Protein 6A45 (pdb70)

Foldseek 3Di:
DADQWFKEKEKDFQWQDDLVVPIFGQKMKIKIDTLVCLVDFDAPPVGAGDDDPPIDMDMDGEQDPDWHDPVSCVLAVDGNVVCVVVPHHHLDPVVLVVVQVSLVVDDDDYEYEYACCLVPVLLNVVQSCVVHPHDHPQSYWYDHVQVLVVVLVVVVPDDDDSDLQVLLCVQPVDGQPAPSHGNSSSVSVVSSCSSVRVSRSVCCNPPTGGSVPRHHSDHD/DAWFKEKEKDWDWDCVVVLPIFTFKMKIKIDTLVCLVDFDCPVAGDHDPPIDMDMDGAQGPHFHDPVSCVQAVDTSVVSVVVPHHGLDPVVLVVVQVSVVPDDDDYEYEYACCQPPVLQAVVQSQVVVPHDHPQSHWYDHVQVLVVVVVVVVFDRDLQGLLCVQPVDGQPQGRHRNSSSVSVVSSCSSVVVSVSVCCVPPIGGSVPRHHSD

Solvent-accessible surface area: 18706 Å² total; per-residue (Å²): 190,30,56,136,4,36,3,0,0,0,2,25,9,14,10,1,7,90,58,132,60,56,0,16,2,0,4,3,0,2,0,1,0,17,9,18,15,0,77,119,27,75,132,61,161,104,44,62,26,50,37,5,56,7,14,0,18,0,2,0,0,0,16,12,146,95,100,28,47,87,104,4,32,145,98,4,48,2,39,33,110,33,0,130,109,8,26,11,52,27,15,48,37,10,2,14,122,0,5,70,5,0,3,65,11,14,71,40,25,4,0,2,0,0,28,54,0,39,105,35,8,0,17,0,3,3,1,8,3,103,99,70,48,14,146,14,57,165,68,3,5,0,3,3,0,45,54,0,0,108,22,22,30,203,88,139,125,121,114,170,42,21,51,33,52,23,0,14,63,48,39,58,146,54,132,38,108,19,68,141,8,0,30,7,35,0,50,3,4,0,23,0,0,4,80,26,0,96,52,0,9,50,52,4,46,96,90,8,125,37,29,76,145,20,127,42,42,28,137,85,164,128,10,29,1,0,0,0,1,23,0,28,14,8,4,56,130,81,112,57,7,28,0,0,3,2,0,2,1,0,0,13,11,21,15,1,93,117,44,75,143,110,76,73,18,59,43,9,54,9,15,0,17,0,3,0,0,0,17,2,169,84,90,25,80,85,162,29,35,140,86,10,43,2,33,11,118,41,0,120,114,10,20,15,57,25,16,50,27,10,1,14,137,0,4,69,0,0,7,58,7,11,64,39,18,6,0,2,0,0,28,51,0,51,107,50,2,0,15,0,2,5,5,4,4,103,148,71,52,11,143,12,63,177,73,2,38,0,2,3,1,41,52,0,0,130,26,27,41,199,83,196,184,57,29,54,35,42,37,0,18,104,90,34,50,169,58,147,44,123,29,74,114,13,0,28,6,26,0,65,7,4,0,23,1,0,7,67,32,0,102,67,0,13,56,59,7,89,146,99,32,102,36,26,84,123,16,130,33,50,215

Secondary structure (DSSP, 8-state):
-PPPPSEEEEEEEEESS-GGG---EEEEEEEEEEHHHHHS--B-TT--B---SSEEEEEEE---SSPPPHHHHHHHT--HHHHHHTT---S-HHHHHHHHHHHHTSPSSEEEEETTTTTTHHHHHHHHHHHTT----TT-EEEEHHHHHHHHHHHH---S--SHHHHHHHHHSS-----SSHHHHHHHHHHHHHHTHHHHHHHHHHHPEEGGG---SS--/---SEEEEEEEEEE-GGGT--EEEEEEEEEEEHHHHHS-EE---EE--SS-EEEEEE---SSPPPHHHHHHH---HHHHHHTT---S-HHHHHHHHHHHHTSPSSEEEEETTTTTTHHHHHHHHHHHTT----TT-EEEEHHHHHHHHHHT----SHHHHHHHHHSS---S-SSHHHHHHHHHHHHHHTHHHHHHHHHHHPEEGGGPPP--

B-factor: mean 45.45, std 28.67, range [12.03, 242.77]

Structure (mmCIF, N/CA/C/O backbone):
data_6A45
#
_entry.id   6A45
#
_cell.length_a   44.293
_cell.length_b   54.725
_cell.length_c   88.156
_cell.angle_alpha   90.00
_cell.angle_beta   100.70
_cell.angle_gamma   90.00
#
_symmetry.space_group_name_H-M   'P 1 21 1'
#
loop_
_entity.id
_entity.type
_entity.pdbx_description
1 polymer 'Three prime repair exonuclease 2'
2 non-polymer 'PHOSPHATE ION'
3 water water
#
loop_
_atom_site.group_PDB
_atom_site.id
_atom_site.type_symbol
_atom_site.label_atom_id
_atom_site.label_alt_id
_atom_site.label_comp_id
_atom_site.label_asym_id
_atom_site.label_entity_id
_atom_site.label_seq_id
_atom_site.pdbx_PDB_ins_code
_atom_site.Cartn_x
_atom_site.Cartn_y
_atom_site.Cartn_z
_atom_site.occupancy
_atom_site.B_iso_or_equiv
_atom_site.auth_seq_id
_atom_site.auth_comp_id
_atom_site.auth_asym_id
_atom_site.auth_atom_id
_atom_site.pdbx_PDB_model_num
ATOM 1 N N . GLU A 1 23 ? 8.712 -1.038 -10.889 1.00 82.56 3 GLU A N 1
ATOM 2 C CA . GLU A 1 23 ? 7.657 -1.792 -10.223 1.00 81.94 3 GLU A CA 1
ATOM 3 C C . GLU A 1 23 ? 8.091 -2.185 -8.808 1.00 73.53 3 GLU A C 1
ATOM 4 O O . GLU A 1 23 ? 9.170 -2.753 -8.636 1.00 73.93 3 GLU A O 1
ATOM 15 N N . PRO A 1 24 ? 7.258 -1.891 -7.787 1.00 66.03 4 PRO A N 1
ATOM 16 C CA . PRO A 1 24 ? 7.714 -2.134 -6.410 1.00 55.44 4 PRO A CA 1
ATOM 17 C C . PRO A 1 24 ? 7.789 -3.619 -6.046 1.00 40.76 4 PRO A C 1
ATOM 18 O O . PRO A 1 24 ? 7.011 -4.410 -6.579 1.00 40.52 4 PRO A O 1
ATOM 29 N N . PRO A 1 25 ? 8.704 -3.995 -5.137 1.00 50.18 5 PRO A N 1
ATOM 30 C CA . PRO A 1 25 ? 8.725 -5.384 -4.668 1.00 44.07 5 PRO A CA 1
ATOM 31 C C . PRO A 1 25 ? 7.555 -5.684 -3.736 1.00 37.57 5 PRO A C 1
ATOM 32 O O . PRO A 1 25 ? 6.964 -4.766 -3.170 1.00 37.15 5 PRO A O 1
ATOM 43 N N . ARG A 1 26 ? 7.219 -6.960 -3.592 1.00 32.83 6 ARG A N 1
ATOM 44 C CA . ARG A 1 26 ? 6.212 -7.374 -2.637 1.00 29.02 6 ARG A CA 1
ATOM 45 C C . ARG A 1 26 ? 6.807 -7.296 -1.229 1.00 25.38 6 ARG A C 1
ATOM 46 O O . ARG A 1 26 ? 7.790 -7.959 -0.924 1.00 26.39 6 ARG A O 1
ATOM 67 N N . ALA A 1 27 ? 6.212 -6.475 -0.374 1.00 27.54 7 ALA A N 1
ATOM 68 C CA . ALA A 1 27 ? 6.722 -6.301 0.984 1.00 26.41 7 ALA A CA 1
ATOM 69 C C . ALA A 1 27 ? 6.190 -7.385 1.913 1.00 25.91 7 ALA A C 1
ATOM 70 O O . ALA A 1 27 ? 5.027 -7.789 1.816 1.00 25.05 7 ALA A O 1
ATOM 77 N N . GLU A 1 28 ? 7.053 -7.842 2.816 1.00 21.55 8 GLU A N 1
ATOM 78 C CA . GLU A 1 28 ? 6.705 -8.891 3.763 1.00 19.01 8 GLU A CA 1
ATOM 79 C C . GLU A 1 28 ? 6.449 -8.345 5.162 1.00 19.58 8 GLU A C 1
ATOM 80 O O . GLU A 1 28 ? 5.791 -8.993 5.963 1.00 17.75 8 GLU A O 1
ATOM 92 N N . THR A 1 29 ? 6.966 -7.156 5.455 1.00 18.92 9 THR A N 1
ATOM 93 C CA . THR A 1 29 ? 6.694 -6.510 6.732 1.00 19.29 9 THR A CA 1
ATOM 94 C C . THR A 1 29 ? 6.296 -5.069 6.481 1.00 18.69 9 THR A C 1
ATOM 95 O O . THR A 1 29 ? 6.920 -4.364 5.693 1.00 21.40 9 THR A O 1
ATOM 106 N N . PHE A 1 30 ? 5.219 -4.668 7.138 1.00 16.77 10 PHE A N 1
ATOM 107 C CA . PHE A 1 30 ? 4.710 -3.320 7.045 1.00 14.44 10 PHE A CA 1
ATOM 108 C C . PHE A 1 30 ? 4.995 -2.669 8.379 1.00 14.20 10 PHE A C 1
ATOM 109 O O . PHE A 1 30 ? 4.535 -3.145 9.423 1.00 15.64 10 PHE A O 1
ATOM 126 N N . VAL A 1 31 ? 5.800 -1.620 8.335 1.00 14.87 11 VAL A N 1
ATOM 127 C CA . VAL A 1 31 ? 6.221 -0.919 9.532 1.00 15.70 11 VAL A CA 1
ATOM 128 C C . VAL A 1 31 ? 5.483 0.403 9.573 1.00 16.60 11 VAL A C 1
ATOM 129 O O . VAL A 1 31 ? 5.767 1.347 8.815 1.00 19.46 11 VAL A O 1
ATOM 142 N N . PHE A 1 32 ? 4.509 0.438 10.463 1.00 13.27 12 PHE A N 1
ATOM 143 C CA . PHE A 1 32 ? 3.638 1.585 10.622 1.00 13.69 12 PHE A CA 1
ATOM 144 C C . PHE A 1 32 ? 4.335 2.576 11.517 1.00 16.01 12 PHE A C 1
ATOM 145 O O . PHE A 1 32 ? 4.833 2.193 12.573 1.00 16.91 12 PHE A O 1
ATOM 162 N N . LEU A 1 33 ? 4.372 3.840 11.115 1.00 12.95 13 LEU A N 1
ATOM 163 C CA . LEU A 1 33 ? 5.106 4.812 11.908 1.00 15.31 13 LEU A CA 1
ATOM 164 C C . LEU A 1 33 ? 4.456 6.174 11.927 1.00 17.30 13 LEU A C 1
ATOM 165 O O . LEU A 1 33 ? 3.743 6.562 11.002 1.00 19.07 13 LEU A O 1
ATOM 181 N N . ASP A 1 34 ? 4.697 6.877 13.026 1.00 18.40 14 ASP A N 1
ATOM 182 C CA . ASP A 1 34 ? 4.252 8.243 13.187 1.00 19.64 14 ASP A CA 1
ATOM 183 C C . ASP A 1 34 ? 5.375 9.020 13.843 1.00 20.30 14 ASP A C 1
ATOM 184 O O . ASP A 1 34 ? 6.134 8.468 14.660 1.00 16.25 14 ASP A O 1
ATOM 193 N N . LEU A 1 35 ? 5.476 10.290 13.467 1.00 21.35 15 LEU A N 1
ATOM 194 C CA . LEU A 1 35 ? 6.381 11.228 14.113 1.00 23.01 15 LEU A CA 1
ATOM 195 C C . LEU A 1 35 ? 5.583 12.276 14.865 1.00 28.45 15 LEU A C 1
ATOM 196 O O . LEU A 1 35 ? 4.542 12.735 14.384 1.00 32.13 15 LEU A O 1
ATOM 212 N N . GLU A 1 36 ? 6.067 12.650 16.043 1.00 28.13 16 GLU A N 1
ATOM 213 C CA . GLU A 1 36 ? 5.628 13.879 16.680 1.00 26.95 16 GLU A CA 1
ATOM 214 C C . GLU A 1 36 ? 6.775 14.860 16.533 1.00 25.01 16 GLU A C 1
ATOM 215 O O . GLU A 1 36 ? 7.890 14.605 16.988 1.00 23.28 16 GLU A O 1
ATOM 227 N N . ALA A 1 37 ? 6.497 15.969 15.855 1.00 25.80 17 ALA A N 1
ATOM 228 C CA . ALA A 1 37 ? 7.528 16.916 15.478 1.00 24.42 17 ALA A CA 1
ATOM 229 C C . ALA A 1 37 ? 7.330 18.278 16.135 1.00 26.47 17 ALA A C 1
ATOM 230 O O . ALA A 1 37 ? 6.271 18.576 16.689 1.00 25.83 17 ALA A O 1
ATOM 237 N N . THR A 1 38 ? 8.359 19.109 16.034 1.00 24.45 18 THR A N 1
ATOM 238 C CA . THR A 1 38 ? 8.422 20.369 16.766 1.00 26.77 18 THR A CA 1
ATOM 239 C C . THR A 1 38 ? 7.677 21.490 16.062 1.00 26.65 18 THR A C 1
ATOM 240 O O . THR A 1 38 ? 7.513 22.578 16.614 1.00 31.02 18 THR A O 1
ATOM 251 N N . GLY A 1 39 ? 7.243 21.239 14.835 1.00 26.85 19 GLY A N 1
ATOM 252 C CA . GLY A 1 39 ? 6.482 22.234 14.105 1.00 32.83 19 GLY A CA 1
ATOM 253 C C . GLY A 1 39 ? 6.205 21.822 12.677 1.00 33.64 19 GLY A C 1
ATOM 254 O O . GLY A 1 39 ? 6.346 20.653 12.311 1.00 29.46 19 GLY A O 1
ATOM 258 N N . LEU A 1 40 ? 5.795 22.793 11.871 1.00 34.03 20 LEU A N 1
ATOM 259 C CA . LEU A 1 40 ? 5.468 22.545 10.475 1.00 36.55 20 LEU A CA 1
ATOM 260 C C . LEU A 1 40 ? 6.729 22.750 9.640 1.00 36.18 20 LEU A C 1
ATOM 261 O O . LEU A 1 40 ? 7.705 23.308 10.139 1.00 34.52 20 LEU A O 1
ATOM 277 N N . PRO A 1 41 ? 6.723 22.285 8.375 1.00 38.49 21 PRO A N 1
ATOM 278 C CA . PRO A 1 41 ? 7.935 22.260 7.540 1.00 36.67 21 PRO A CA 1
ATOM 279 C C . PRO A 1 41 ? 8.725 23.562 7.498 1.00 35.03 21 PRO A C 1
ATOM 280 O O . PRO A 1 41 ? 9.957 23.530 7.508 1.00 35.13 21 PRO A O 1
ATOM 291 N N . ASN A 1 42 ? 8.013 24.684 7.467 1.00 37.17 22 ASN A N 1
ATOM 292 C CA . ASN A 1 42 ? 8.619 25.992 7.233 1.00 42.53 22 ASN A CA 1
ATOM 293 C C . ASN A 1 42 ? 9.637 26.419 8.292 1.00 42.50 22 ASN A C 1
ATOM 294 O O . ASN A 1 42 ? 10.464 27.295 8.037 1.00 43.40 22 ASN A O 1
ATOM 305 N N . MET A 1 43 ? 9.571 25.812 9.476 1.00 38.56 23 MET A N 1
ATOM 306 C CA . MET A 1 43 ? 10.493 26.155 10.562 1.00 37.48 23 MET A CA 1
ATOM 307 C C . MET A 1 43 ? 11.551 25.066 10.769 1.00 36.40 23 MET A C 1
ATOM 308 O O . MET A 1 43 ? 12.234 25.050 11.791 1.00 35.21 23 MET A O 1
ATOM 322 N N . ASP A 1 44 ? 11.704 24.185 9.780 1.00 38.81 24 ASP A N 1
ATOM 323 C CA . ASP A 1 44 ? 12.676 23.090 9.847 1.00 39.86 24 ASP A CA 1
ATOM 324 C C . ASP A 1 44 ? 12.470 22.281 11.119 1.00 36.69 24 ASP A C 1
ATOM 325 O O . ASP A 1 44 ? 13.311 22.290 12.017 1.00 36.99 24 ASP A O 1
ATOM 334 N N . PRO A 1 45 ? 11.336 21.581 11.195 1.00 33.35 25 PRO A N 1
ATOM 335 C CA . PRO A 1 45 ? 10.953 20.859 12.405 1.00 32.60 25 PRO A CA 1
ATOM 336 C C . PRO A 1 45 ? 11.892 19.698 12.711 1.00 34.01 25 PRO A C 1
ATOM 337 O O . PRO A 1 45 ? 12.654 19.249 11.843 1.00 29.01 25 PRO A O 1
ATOM 348 N N . GLU A 1 46 ? 11.820 19.218 13.946 1.00 34.01 26 GLU A N 1
ATOM 349 C CA . GLU A 1 46 ? 12.632 18.1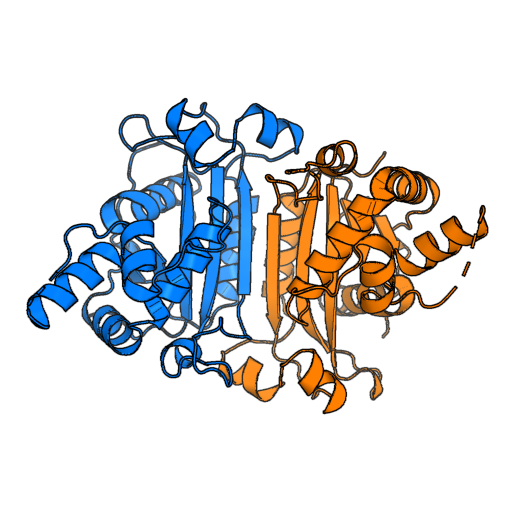05 14.396 1.00 33.18 26 GLU A CA 1
ATOM 350 C C . GLU A 1 46 ? 11.746 17.038 15.004 1.00 28.37 26 GLU A C 1
ATOM 351 O O . GLU A 1 46 ? 10.647 17.329 15.453 1.00 26.10 26 GLU A O 1
ATOM 363 N N . ILE A 1 47 ? 12.228 15.804 15.026 1.00 28.70 27 ILE A N 1
ATOM 364 C CA . ILE A 1 47 ? 11.471 14.726 15.624 1.00 26.94 27 ILE A CA 1
ATOM 365 C C . ILE A 1 47 ? 11.658 14.775 17.134 1.00 25.81 27 ILE A C 1
ATOM 366 O O . ILE A 1 47 ? 12.782 14.823 17.619 1.00 29.82 27 ILE A O 1
ATOM 382 N N . ALA A 1 48 ? 10.547 14.792 17.867 1.00 24.30 28 ALA A N 1
ATOM 383 C CA . ALA A 1 48 ? 10.580 14.705 19.326 1.00 23.06 28 ALA A CA 1
ATOM 384 C C . ALA A 1 48 ? 10.142 13.329 19.786 1.00 22.86 28 ALA A C 1
ATOM 385 O O . ALA A 1 48 ? 10.445 12.905 20.901 1.00 25.07 28 ALA A O 1
ATOM 392 N N . GLU A 1 49 ? 9.412 12.638 18.919 1.00 21.08 29 GLU A N 1
ATOM 393 C CA . GLU A 1 49 ? 8.976 11.283 19.209 1.00 20.17 29 GLU A CA 1
ATOM 394 C C . GLU A 1 49 ? 8.764 10.531 17.901 1.00 17.71 29 GLU A C 1
ATOM 395 O O . GLU A 1 49 ? 8.267 11.085 16.915 1.00 15.93 29 GLU A O 1
ATOM 407 N N . ILE A 1 50 ? 9.169 9.275 17.904 1.00 16.54 30 ILE A N 1
ATOM 408 C CA . ILE A 1 50 ? 8.919 8.377 16.791 1.00 18.54 30 ILE A CA 1
ATOM 409 C C . ILE A 1 50 ? 8.395 7.097 17.389 1.00 20.24 30 ILE A C 1
ATOM 410 O O . ILE A 1 50 ? 8.906 6.615 18.418 1.00 20.33 30 ILE A O 1
ATOM 426 N N . SER A 1 51 ? 7.342 6.567 16.782 1.00 18.29 31 SER A N 1
ATOM 427 C CA . SER A 1 51 ? 6.857 5.253 17.148 1.00 15.83 31 SER A CA 1
ATOM 428 C C . SER A 1 51 ? 6.691 4.424 15.896 1.00 15.71 31 SER A C 1
ATOM 429 O O . SER A 1 51 ? 6.260 4.944 14.860 1.00 14.33 31 SER A O 1
ATOM 437 N N . LEU A 1 52 ? 7.061 3.148 16.000 1.00 15.94 32 LEU A N 1
ATOM 438 C CA . LEU A 1 52 ? 6.951 2.183 14.906 1.00 18.23 32 LEU A CA 1
ATOM 439 C C . LEU A 1 52 ? 6.271 0.892 15.391 1.00 19.26 32 LEU A C 1
ATOM 440 O O . LEU A 1 52 ? 6.609 0.373 16.465 1.00 18.82 32 LEU A O 1
ATOM 456 N N . PHE A 1 53 ? 5.307 0.403 14.607 1.00 18.95 33 PHE A N 1
ATOM 457 C CA . PHE A 1 53 ? 4.682 -0.900 14.811 1.00 16.20 33 PHE A CA 1
ATOM 458 C C . PHE A 1 53 ? 5.006 -1.775 13.601 1.00 18.34 33 PHE A C 1
ATOM 459 O O . PHE A 1 53 ? 4.601 -1.436 12.496 1.00 17.51 33 PHE A O 1
ATOM 476 N N . ALA A 1 54 ? 5.715 -2.882 13.796 1.00 15.23 34 ALA A N 1
ATOM 477 C CA . ALA A 1 54 ? 6.051 -3.771 12.691 1.00 17.84 34 ALA A CA 1
ATOM 478 C C . ALA A 1 54 ? 5.079 -4.944 12.650 1.00 21.31 34 ALA A C 1
ATOM 479 O O . ALA A 1 54 ? 4.903 -5.661 13.641 1.00 24.09 34 ALA A O 1
ATOM 486 N N . VAL A 1 55 ? 4.480 -5.145 11.480 1.00 21.99 35 VAL A N 1
ATOM 487 C CA . VAL A 1 55 ? 3.427 -6.133 11.276 1.00 20.35 35 VAL A CA 1
ATOM 488 C C . VAL A 1 55 ? 3.724 -6.971 10.045 1.00 20.13 35 VAL A C 1
ATOM 489 O O . VAL A 1 55 ? 3.931 -6.433 8.965 1.00 20.31 35 VAL A O 1
ATOM 502 N N . HIS A 1 56 ? 3.720 -8.291 10.203 1.00 20.06 36 HIS A N 1
ATOM 503 C CA . HIS A 1 56 ? 3.954 -9.171 9.075 1.00 23.08 36 HIS A CA 1
ATOM 504 C C . HIS A 1 56 ? 2.757 -9.132 8.137 1.00 22.11 36 HIS A C 1
ATOM 505 O O . HIS A 1 56 ? 1.616 -9.032 8.575 1.00 24.74 36 HIS A O 1
ATOM 519 N N . ARG A 1 57 ? 3.032 -9.209 6.839 1.00 21.02 37 ARG A N 1
ATOM 520 C CA . ARG A 1 57 ? 2.006 -9.137 5.814 1.00 20.04 37 ARG A CA 1
ATOM 521 C C . ARG A 1 57 ? 0.816 -10.058 6.096 1.00 24.30 37 ARG A C 1
ATOM 522 O O . ARG A 1 57 ? -0.337 -9.694 5.849 1.00 23.52 37 ARG A O 1
ATOM 543 N N . SER A 1 58 ? 1.095 -11.249 6.620 1.00 22.12 38 SER A N 1
ATOM 544 C CA . SER A 1 58 ? 0.048 -12.242 6.827 1.00 26.62 38 SER A CA 1
ATOM 545 C C . SER A 1 58 ? -0.990 -11.787 7.861 1.00 24.29 38 SER A C 1
ATOM 546 O O . SER A 1 58 ? -2.170 -12.156 7.772 1.00 22.85 38 SER A O 1
ATOM 554 N N . SER A 1 59 ? -0.550 -10.995 8.837 1.00 22.61 39 SER A N 1
ATOM 555 C CA . SER A 1 59 ? -1.465 -10.399 9.811 1.00 26.14 39 SER A CA 1
ATOM 556 C C . SER A 1 59 ? -2.420 -9.411 9.148 1.00 25.65 39 SER A C 1
ATOM 557 O O . SER A 1 59 ? -3.525 -9.166 9.631 1.00 25.79 39 SER A O 1
ATOM 565 N N . LEU A 1 60 ? -1.969 -8.829 8.047 1.00 25.45 40 LEU A N 1
ATOM 566 C CA . LEU A 1 60 ? -2.765 -7.864 7.304 1.00 23.45 40 LEU A CA 1
ATOM 567 C C . LEU A 1 60 ? -3.652 -8.544 6.274 1.00 26.22 40 LEU A C 1
ATOM 568 O O . LEU A 1 60 ? -4.713 -8.037 5.919 1.00 28.30 40 LEU A O 1
ATOM 584 N N . GLU A 1 61 ? -3.214 -9.700 5.798 1.00 27.66 41 GLU A N 1
ATOM 585 C CA . GLU A 1 61 ? -3.963 -10.430 4.787 1.00 32.86 41 GLU A CA 1
ATOM 586 C C . GLU A 1 61 ? -5.157 -11.152 5.410 1.00 33.52 41 GLU A C 1
ATOM 587 O O . GLU A 1 61 ? -6.187 -11.323 4.768 1.00 37.68 41 GLU A O 1
ATOM 599 N N . ASN A 1 62 ? -5.004 -11.564 6.664 1.00 33.58 42 ASN A N 1
ATOM 600 C CA . ASN A 1 62 ? -6.087 -12.168 7.434 1.00 35.87 42 ASN A CA 1
ATOM 601 C C . ASN A 1 62 ? -6.280 -11.452 8.766 1.00 33.33 42 ASN A C 1
ATOM 602 O O . ASN A 1 62 ? -5.821 -11.941 9.790 1.00 34.64 42 ASN A O 1
ATOM 613 N N . PRO A 1 63 ? -6.962 -10.293 8.757 1.00 34.91 43 PRO A N 1
ATOM 614 C CA . PRO A 1 63 ? -7.087 -9.507 9.992 1.00 35.89 43 PRO A CA 1
ATOM 615 C C . PRO A 1 63 ? -7.773 -10.293 11.101 1.00 39.18 43 PRO A C 1
ATOM 616 O O . PRO A 1 63 ? -8.874 -10.796 10.886 1.00 44.27 43 PRO A O 1
ATOM 627 N N . GLU A 1 64 ? -7.134 -10.413 12.261 1.00 40.23 44 GLU A N 1
ATOM 628 C CA . GLU A 1 64 ? -7.733 -11.168 13.357 1.00 43.57 44 GLU A CA 1
ATOM 629 C C . GLU A 1 64 ? -8.794 -10.319 14.049 1.00 41.96 44 GLU A C 1
ATOM 630 O O . GLU A 1 64 ? -8.622 -9.113 14.239 1.00 36.27 44 GLU A O 1
ATOM 642 N N . ARG A 1 65 ? -9.901 -10.972 14.388 1.00 49.79 45 ARG A N 1
ATOM 643 C CA . ARG A 1 65 ? -11.049 -10.329 15.013 1.00 50.42 45 ARG A CA 1
ATOM 644 C C . ARG A 1 65 ? -11.478 -11.125 16.233 1.00 49.32 45 ARG A C 1
ATOM 645 O O . ARG A 1 65 ? -11.461 -12.353 16.207 1.00 51.41 45 ARG A O 1
ATOM 666 N N . ASP A 1 66 ? -11.867 -10.436 17.301 1.00 42.27 46 ASP A N 1
ATOM 667 C CA . ASP A 1 66 ? -12.367 -11.128 18.485 1.00 47.26 46 ASP A CA 1
ATOM 668 C C . ASP A 1 66 ? -13.728 -11.742 18.173 1.00 56.12 46 ASP A C 1
ATOM 669 O O . ASP A 1 66 ? -14.288 -11.513 17.101 1.00 54.05 46 ASP A O 1
ATOM 678 N N . ASP A 1 67 ? -14.265 -12.514 19.111 1.00 67.43 47 ASP A N 1
ATOM 679 C CA . ASP A 1 67 ? -15.489 -13.266 18.856 1.00 74.85 47 ASP A CA 1
ATOM 680 C C . ASP A 1 67 ? -16.691 -12.339 18.663 1.00 70.58 47 ASP A C 1
ATOM 681 O O . ASP A 1 67 ? -17.698 -12.732 18.077 1.00 67.73 47 ASP A O 1
ATOM 690 N N . SER A 1 68 ? -16.573 -11.107 19.150 1.00 64.84 48 SER A N 1
ATOM 691 C CA . SER A 1 68 ? -17.581 -10.082 18.905 1.00 67.40 48 SER A CA 1
ATOM 692 C C . SER A 1 68 ? -17.462 -9.520 17.489 1.00 62.43 48 SER A C 1
ATOM 693 O O . SER A 1 68 ? -18.303 -8.735 17.053 1.00 58.59 48 SER A O 1
ATOM 701 N N . GLY A 1 69 ? -16.403 -9.910 16.784 1.00 65.58 49 GLY A N 1
ATOM 702 C CA . GLY A 1 69 ? -16.265 -9.599 15.371 1.00 62.20 49 GLY A CA 1
ATOM 703 C C . GLY A 1 69 ? -15.550 -8.303 15.028 1.00 56.41 49 GLY A C 1
ATOM 704 O O . GLY A 1 69 ? -15.448 -7.954 13.851 1.00 59.00 49 GLY A O 1
ATOM 708 N N . SER A 1 70 ? -15.053 -7.586 16.033 1.00 50.00 50 SER A N 1
ATOM 709 C CA . SER A 1 70 ? -14.330 -6.340 15.781 1.00 45.44 50 SER A CA 1
ATOM 710 C C . SER A 1 70 ? -12.825 -6.583 15.678 1.00 39.07 50 SER A C 1
ATOM 711 O O . SER A 1 70 ? -12.279 -7.488 16.313 1.00 37.72 50 SER A O 1
ATOM 719 N N . LEU A 1 71 ? -12.165 -5.769 14.862 1.00 41.69 51 LEU A N 1
ATOM 720 C CA . LEU A 1 71 ? -10.724 -5.873 14.668 1.00 39.71 51 LEU A CA 1
ATOM 721 C C . LEU A 1 71 ? -9.969 -5.776 15.980 1.00 36.26 51 LEU A C 1
ATOM 722 O O . LEU A 1 71 ? -10.353 -5.033 16.884 1.00 36.79 51 LEU A O 1
ATOM 738 N N . VAL A 1 72 ? -8.898 -6.551 16.075 1.00 36.64 52 VAL A N 1
ATOM 739 C CA . VAL A 1 72 ? -7.944 -6.428 17.164 1.00 38.76 52 VAL A CA 1
ATOM 740 C C . VAL A 1 72 ? -6.554 -6.358 16.560 1.00 42.24 52 VAL A C 1
ATOM 741 O O . VAL A 1 72 ? -6.357 -6.721 15.403 1.00 45.69 52 VAL A O 1
ATOM 754 N N . LEU A 1 73 ? -5.589 -5.882 17.333 1.00 38.37 53 LEU A N 1
ATOM 755 C CA . LEU A 1 73 ? -4.235 -5.784 16.825 1.00 35.75 53 LEU A CA 1
ATOM 756 C C . LEU A 1 73 ? -3.617 -7.170 16.723 1.00 34.95 53 LEU A C 1
ATOM 757 O O . LEU A 1 73 ? -3.971 -8.070 17.498 1.00 31.85 53 LEU A O 1
ATOM 773 N N . PRO A 1 74 ? -2.707 -7.360 15.750 1.00 32.27 54 PRO A N 1
ATOM 774 C CA . PRO A 1 74 ? -1.993 -8.641 15.619 1.00 32.73 54 PRO A CA 1
ATOM 775 C C . PRO A 1 74 ? -1.177 -8.968 16.862 1.00 31.18 54 PRO A C 1
ATOM 776 O O . PRO A 1 74 ? -0.565 -8.067 17.447 1.00 30.19 54 PRO A O 1
ATOM 787 N N . ARG A 1 75 ? -1.149 -10.236 17.249 1.00 33.18 55 ARG A N 1
ATOM 788 C CA . ARG A 1 75 ? -0.453 -10.633 18.464 1.00 34.58 55 ARG A CA 1
ATOM 789 C C . ARG A 1 75 ? 1.057 -10.594 18.272 1.00 34.48 55 ARG A C 1
ATOM 790 O O . ARG A 1 75 ? 1.791 -10.238 19.195 1.00 39.72 55 ARG A O 1
ATOM 811 N N . VAL A 1 76 ? 1.524 -10.974 17.085 1.00 24.67 56 VAL A N 1
ATOM 812 C CA . VAL A 1 76 ? 2.946 -10.866 16.777 1.00 25.93 56 VAL A CA 1
ATOM 813 C C . VAL A 1 76 ? 3.226 -9.478 16.196 1.00 24.51 56 VAL A C 1
ATOM 814 O O . VAL A 1 76 ? 3.128 -9.252 14.986 1.00 25.22 56 VAL A O 1
ATOM 827 N N . LEU A 1 77 ? 3.583 -8.569 17.091 1.00 24.35 57 LEU A N 1
ATOM 828 C CA . LEU A 1 77 ? 3.716 -7.154 16.789 1.00 27.29 57 LEU A CA 1
ATOM 829 C C . LEU A 1 77 ? 4.954 -6.584 17.473 1.00 26.17 57 LEU A C 1
ATOM 830 O O . LEU A 1 77 ? 4.985 -6.473 18.694 1.00 29.45 57 LEU A O 1
ATOM 846 N N . ASP A 1 78 ? 5.981 -6.241 16.700 1.00 19.32 58 ASP A N 1
ATOM 847 C CA . ASP A 1 78 ? 7.143 -5.556 17.259 1.00 15.93 58 ASP A CA 1
ATOM 848 C C . ASP A 1 78 ? 6.858 -4.054 17.387 1.00 17.95 58 ASP A C 1
ATOM 849 O O . ASP A 1 78 ? 6.304 -3.437 16.477 1.00 17.49 58 ASP A O 1
ATOM 858 N N . LYS A 1 79 ? 7.259 -3.470 18.514 1.00 18.44 59 LYS A N 1
ATOM 859 C CA . LYS A 1 79 ? 7.032 -2.051 18.770 1.00 19.22 59 LYS A CA 1
ATOM 860 C C . LYS A 1 79 ? 8.301 -1.332 19.203 1.00 16.56 59 LYS A C 1
ATOM 861 O O . LYS A 1 79 ? 9.088 -1.876 19.970 1.00 15.06 59 LYS A O 1
ATOM 880 N N . LEU A 1 80 ? 8.472 -0.102 18.716 1.00 17.50 60 LEU A N 1
ATOM 881 C CA . LEU A 1 80 ? 9.530 0.787 19.169 1.00 15.02 60 LEU A CA 1
ATOM 882 C C . LEU A 1 80 ? 8.998 2.203 19.289 1.00 16.84 60 LEU A C 1
ATOM 883 O O . LEU A 1 80 ? 8.475 2.756 18.318 1.00 16.88 60 LEU A O 1
ATOM 899 N N . THR A 1 81 ? 9.108 2.775 20.485 1.00 16.76 61 THR A N 1
ATOM 900 C CA . THR A 1 81 ? 8.797 4.182 20.706 1.00 19.51 61 THR A CA 1
ATOM 901 C C . THR A 1 81 ? 9.981 4.861 21.401 1.00 16.05 61 THR A C 1
ATOM 902 O O . THR A 1 81 ? 10.467 4.393 22.435 1.00 15.10 61 THR A O 1
ATOM 913 N N . LEU A 1 82 ? 10.450 5.953 20.811 1.00 13.39 62 LEU A N 1
ATOM 914 C CA . LEU A 1 82 ? 11.585 6.705 21.343 1.00 15.71 62 LEU A CA 1
ATOM 915 C C . LEU A 1 82 ? 11.294 8.188 21.377 1.00 16.04 62 LEU A C 1
ATOM 916 O O . LEU A 1 82 ? 10.884 8.772 20.374 1.00 17.43 62 LEU A O 1
ATOM 932 N N . CYS A 1 83 ? 11.539 8.797 22.532 1.00 19.43 63 CYS A N 1
ATOM 933 C CA . CYS A 1 83 ? 11.440 10.245 22.690 1.00 16.95 63 CYS A CA 1
ATOM 934 C C . CYS A 1 83 ? 12.816 10.895 22.585 1.00 19.38 63 CYS A C 1
ATOM 935 O O . CYS A 1 83 ? 13.825 10.308 22.990 1.00 18.93 63 CYS A O 1
ATOM 943 N N . MET A 1 84 ? 12.844 12.114 22.048 1.00 25.26 64 MET A N 1
ATOM 944 C CA . MET A 1 84 ? 14.088 12.825 21.754 1.00 24.44 64 MET A CA 1
ATOM 945 C C . MET A 1 84 ? 13.946 14.312 22.026 1.00 26.24 64 MET A C 1
ATOM 946 O O . MET A 1 84 ? 12.949 14.927 21.655 1.00 29.63 64 MET A O 1
ATOM 960 N N . CYS A 1 85 ? 14.949 14.911 22.645 1.00 28.48 65 CYS A N 1
ATOM 961 C CA . CYS A 1 85 ? 14.907 16.350 22.837 1.00 30.85 65 CYS A CA 1
ATOM 962 C C . CYS A 1 85 ? 15.393 17.036 21.558 1.00 34.64 65 CYS A C 1
ATOM 963 O O . CYS A 1 85 ? 16.504 16.777 21.098 1.00 36.08 65 CYS A O 1
ATOM 971 N N . PRO A 1 86 ? 14.560 17.902 20.963 1.00 36.15 66 PRO A N 1
ATOM 972 C CA . PRO A 1 86 ? 15.010 18.566 19.731 1.00 39.80 66 PRO A CA 1
ATOM 973 C C . PRO A 1 86 ? 16.123 19.584 19.979 1.00 38.75 66 PRO A C 1
ATOM 974 O O . PRO A 1 86 ? 16.270 20.062 21.101 1.00 37.66 66 PRO A O 1
ATOM 985 N N . GLU A 1 87 ? 16.893 19.905 18.942 1.00 39.80 67 GLU A N 1
ATOM 986 C CA . GLU A 1 87 ? 17.995 20.860 19.059 1.00 45.10 67 GLU A CA 1
ATOM 987 C C . GLU A 1 87 ? 17.452 22.284 19.142 1.00 42.33 67 GLU A C 1
ATOM 988 O O . GLU A 1 87 ? 18.037 23.158 19.791 1.00 41.44 67 GLU A O 1
ATOM 1000 N N . ARG A 1 88 ? 16.323 22.499 18.471 1.00 43.01 68 ARG A N 1
ATOM 1001 C CA . ARG A 1 88 ? 15.650 23.788 18.449 1.00 42.79 68 ARG A CA 1
ATOM 1002 C C . ARG A 1 88 ? 14.264 23.620 19.077 1.00 39.04 68 ARG A C 1
ATOM 1003 O O . ARG A 1 88 ? 13.723 22.514 19.102 1.00 35.01 68 ARG A O 1
ATOM 1024 N N . PRO A 1 89 ? 13.692 24.712 19.602 1.00 40.04 69 PRO A N 1
ATOM 1025 C CA . PRO A 1 89 ? 12.450 24.629 20.384 1.00 41.13 69 PRO A CA 1
ATOM 1026 C C . PRO A 1 89 ? 11.220 24.153 19.617 1.00 40.64 69 PRO A C 1
ATOM 1027 O O . PRO A 1 89 ? 11.221 24.128 18.386 1.00 37.86 69 PRO A O 1
ATOM 1038 N N . PHE A 1 90 ? 10.188 23.768 20.368 1.00 39.50 70 PHE A N 1
ATOM 1039 C CA . PHE A 1 90 ? 8.869 23.482 19.813 1.00 38.47 70 PHE A CA 1
ATOM 1040 C C . PHE A 1 90 ? 8.195 24.782 19.413 1.00 42.05 70 PHE A C 1
ATOM 1041 O O . PHE A 1 90 ? 8.570 25.850 19.897 1.00 46.59 70 PHE A O 1
ATOM 1058 N N . THR A 1 91 ? 7.192 24.690 18.549 1.00 36.00 71 THR A N 1
ATOM 1059 C CA . THR A 1 91 ? 6.221 25.770 18.411 1.00 39.07 71 THR A CA 1
ATOM 1060 C C . THR A 1 91 ? 5.214 25.613 19.543 1.00 42.56 71 THR A C 1
ATOM 1061 O O . THR A 1 91 ? 5.115 24.537 20.139 1.00 41.27 71 THR A O 1
ATOM 1072 N N . ALA A 1 92 ? 4.476 26.677 19.839 1.00 49.60 72 ALA A N 1
ATOM 1073 C CA . ALA A 1 92 ? 3.407 26.614 20.829 1.00 50.45 72 ALA A CA 1
ATOM 1074 C C . ALA A 1 92 ? 2.382 25.544 20.451 1.00 48.43 72 ALA A C 1
ATOM 1075 O O . ALA A 1 92 ? 1.968 24.747 21.292 1.00 44.61 72 ALA A O 1
ATOM 1082 N N . LYS A 1 93 ? 1.989 25.521 19.180 1.00 50.58 73 LYS A N 1
ATOM 1083 C CA . LYS A 1 93 ? 0.983 24.574 18.706 1.00 53.07 73 LYS A CA 1
ATOM 1084 C C . LYS A 1 93 ? 1.472 23.121 18.793 1.00 39.82 73 LYS A C 1
ATOM 1085 O O . LYS A 1 93 ? 0.723 22.234 19.212 1.00 36.67 73 LYS A O 1
ATOM 1104 N N . ALA A 1 94 ? 2.724 22.885 18.404 1.00 38.44 74 ALA A N 1
ATOM 1105 C CA . ALA A 1 94 ? 3.280 21.532 18.398 1.00 36.00 74 ALA A CA 1
ATOM 1106 C C . ALA A 1 94 ? 3.414 20.980 19.821 1.00 32.60 74 ALA A C 1
ATOM 1107 O O . ALA A 1 94 ? 3.157 19.803 20.064 1.00 27.85 74 ALA A O 1
ATOM 1114 N N . SER A 1 95 ? 3.815 21.826 20.761 1.00 32.39 75 SER A N 1
ATOM 1115 C CA . SER A 1 95 ? 3.916 21.389 22.145 1.00 38.69 75 SER A CA 1
ATOM 1116 C C . SER A 1 95 ? 2.538 20.971 22.658 1.00 42.31 75 SER A C 1
ATOM 1117 O O . SER A 1 95 ? 2.409 19.948 23.348 1.00 40.93 75 SER A O 1
ATOM 1125 N N . GLU A 1 96 ? 1.520 21.757 22.298 1.00 44.34 76 GLU A N 1
ATOM 1126 C CA . GLU A 1 96 ? 0.121 21.469 22.631 1.00 44.61 76 GLU A CA 1
ATOM 1127 C C . GLU A 1 96 ? -0.380 20.169 22.001 1.00 41.54 76 GLU A C 1
ATOM 1128 O O . GLU A 1 96 ? -0.909 19.307 22.700 1.00 41.98 76 GLU A O 1
ATOM 1140 N N . ILE A 1 97 ? -0.229 20.052 20.683 1.00 46.85 77 ILE A N 1
ATOM 1141 C CA . ILE A 1 97 ? -0.598 18.845 19.937 1.00 43.85 77 ILE A CA 1
ATOM 1142 C C . ILE A 1 97 ? 0.043 17.573 20.500 1.00 50.65 77 ILE A C 1
ATOM 1143 O O . ILE A 1 97 ? -0.631 16.566 20.719 1.00 51.20 77 ILE A O 1
ATOM 1159 N N . THR A 1 98 ? 1.354 17.630 20.708 1.00 39.81 78 THR A N 1
ATOM 1160 C CA . THR A 1 98 ? 2.144 16.453 21.055 1.00 38.29 78 THR A CA 1
ATOM 1161 C C . THR A 1 98 ? 2.159 16.179 22.551 1.00 36.90 78 THR A C 1
ATOM 1162 O O . THR A 1 98 ? 2.320 15.030 22.984 1.00 33.70 78 THR A O 1
ATOM 1173 N N . GLY A 1 99 ? 2.014 17.243 23.333 1.00 34.67 79 GLY A N 1
ATOM 1174 C CA . GLY A 1 99 ? 2.097 17.154 24.777 1.00 35.95 79 GLY A CA 1
ATOM 1175 C C . GLY A 1 99 ? 3.533 16.999 25.230 1.00 37.67 79 GLY A C 1
ATOM 1176 O O . GLY A 1 99 ? 3.788 16.498 26.326 1.00 40.49 79 GLY A O 1
ATOM 1180 N N . LEU A 1 100 ? 4.466 17.419 24.374 1.00 38.78 80 LEU A N 1
ATOM 1181 C CA . LEU A 1 100 ? 5.895 17.392 24.689 1.00 36.40 80 LEU A CA 1
ATOM 1182 C C . LEU A 1 100 ? 6.477 18.798 24.657 1.00 34.56 80 LEU A C 1
ATOM 1183 O O . LEU A 1 100 ? 5.995 19.670 23.937 1.00 32.48 80 LEU A O 1
ATOM 1199 N N . SER A 1 101 ? 7.522 18.996 25.446 1.00 36.29 81 SER A N 1
ATOM 1200 C CA . SER A 1 101 ? 8.265 20.243 25.467 1.00 37.55 81 SER A CA 1
ATOM 1201 C C . SER A 1 101 ? 9.745 19.906 25.594 1.00 37.47 81 SER A C 1
ATOM 1202 O O . SER A 1 101 ? 10.097 18.797 25.999 1.00 35.07 81 SER A O 1
ATOM 1210 N N . SER A 1 102 ? 10.604 20.851 25.236 1.00 35.47 82 SER A N 1
ATOM 1211 C CA . SER A 1 102 ? 12.041 20.676 25.401 1.00 35.24 82 SER A CA 1
ATOM 1212 C C . SER A 1 102 ? 12.382 20.420 26.869 1.00 32.77 82 SER A C 1
ATOM 1213 O O . SER A 1 102 ? 13.155 19.520 27.178 1.00 32.65 82 SER A O 1
ATOM 1221 N N . GLU A 1 103 ? 11.786 21.203 27.766 1.00 37.49 83 GLU A N 1
ATOM 1222 C CA . GLU A 1 103 ? 12.048 21.072 29.200 1.00 36.79 83 GLU A CA 1
ATOM 1223 C C . GLU A 1 103 ? 11.743 19.669 29.720 1.00 33.63 83 GLU A C 1
ATOM 1224 O O . GLU A 1 103 ? 12.526 19.111 30.490 1.00 31.98 83 GLU A O 1
ATOM 1236 N N . SER A 1 104 ? 10.605 19.109 29.314 1.00 36.32 84 SER A N 1
ATOM 1237 C CA . SER A 1 104 ? 10.169 17.807 29.828 1.00 39.41 84 SER A CA 1
ATOM 1238 C C . SER A 1 104 ? 11.052 16.684 29.301 1.00 33.84 84 SER A C 1
ATOM 1239 O O . SER A 1 104 ? 11.429 15.780 30.045 1.00 30.65 84 SER A O 1
ATOM 1247 N N . LEU A 1 105 ? 11.381 16.746 28.016 1.00 28.19 85 LEU A N 1
ATOM 1248 C CA . LEU A 1 105 ? 12.305 15.793 27.430 1.00 32.00 85 LEU A CA 1
ATOM 1249 C C . LEU A 1 105 ? 13.696 15.928 28.060 1.00 36.25 85 LEU A C 1
ATOM 1250 O O . LEU A 1 105 ? 14.373 14.934 28.309 1.00 37.20 85 LEU A O 1
ATOM 1266 N N . MET A 1 106 ? 14.114 17.156 28.337 1.00 36.49 86 MET A N 1
ATOM 1267 C CA . MET A 1 106 ? 15.387 17.375 29.017 1.00 37.65 86 MET A CA 1
ATOM 1268 C C . MET A 1 106 ? 15.356 16.886 30.465 1.00 38.62 86 MET A C 1
ATOM 1269 O O . MET A 1 106 ? 16.347 16.361 30.958 1.00 38.72 86 MET A O 1
ATOM 1283 N N . HIS A 1 107 ? 14.226 17.073 31.142 1.00 40.16 87 HIS A N 1
ATOM 1284 C CA . HIS A 1 107 ? 14.075 16.611 32.525 1.00 39.61 87 HIS A CA 1
ATOM 1285 C C . HIS A 1 107 ? 14.229 15.095 32.598 1.00 35.28 87 HIS A C 1
ATOM 1286 O O . HIS A 1 107 ? 14.687 14.557 33.602 1.00 34.60 87 HIS A O 1
ATOM 1300 N N . CYS A 1 108 ? 13.844 14.414 31.521 1.00 38.55 88 CYS A N 1
ATOM 1301 C CA . CYS A 1 108 ? 13.868 12.952 31.478 1.00 37.11 88 CYS A CA 1
ATOM 1302 C C . CYS A 1 108 ? 15.147 12.403 30.846 1.00 37.32 88 CYS A C 1
ATOM 1303 O O . CYS A 1 108 ? 15.242 11.206 30.565 1.00 36.80 88 CYS A O 1
ATOM 1311 N N . GLY A 1 109 ? 16.130 13.278 30.639 1.00 35.81 89 GLY A N 1
ATOM 1312 C CA . GLY A 1 109 ? 17.447 12.872 30.175 1.00 37.41 89 GLY A CA 1
ATOM 1313 C C . GLY A 1 109 ? 17.489 12.299 28.768 1.00 36.48 89 GLY A C 1
ATOM 1314 O O . GLY A 1 109 ? 18.239 11.358 28.508 1.00 35.35 89 GLY A O 1
ATOM 1318 N N . LYS A 1 110 ? 16.688 12.857 27.863 1.00 36.83 90 LYS A N 1
ATOM 1319 C CA . LYS A 1 110 ? 16.650 12.390 26.476 1.00 33.75 90 LYS A CA 1
ATOM 1320 C C . LYS A 1 110 ? 17.541 13.254 25.586 1.00 31.68 90 LYS A C 1
ATOM 1321 O O . LYS A 1 110 ? 17.393 14.474 25.551 1.00 31.88 90 LYS A O 1
ATOM 1340 N N . ALA A 1 111 ? 18.468 12.626 24.872 1.00 28.82 91 ALA A N 1
ATOM 1341 C CA . ALA A 1 111 ? 19.269 13.349 23.890 1.00 28.39 91 ALA A CA 1
ATOM 1342 C C . ALA A 1 111 ? 18.470 13.512 22.604 1.00 24.17 91 ALA A C 1
ATOM 1343 O O . ALA A 1 111 ? 17.357 13.010 22.492 1.00 22.33 91 ALA A O 1
ATOM 1350 N N . GLY A 1 112 ? 19.037 14.219 21.634 1.00 28.47 92 GLY A N 1
ATOM 1351 C CA . GLY A 1 112 ? 18.373 14.417 20.361 1.00 27.04 92 GLY A CA 1
ATOM 1352 C C . GLY A 1 112 ? 18.476 13.190 19.473 1.00 29.63 92 GLY A C 1
ATOM 1353 O O . GLY A 1 112 ? 18.945 12.132 19.905 1.00 29.74 92 GLY A O 1
ATOM 1357 N N . PHE A 1 113 ? 18.021 13.336 18.233 1.00 31.26 93 PHE A N 1
ATOM 1358 C CA . PHE A 1 113 ? 18.086 12.271 17.234 1.00 30.62 93 PHE A CA 1
ATOM 1359 C C . PHE A 1 113 ? 19.555 11.990 16.907 1.00 26.16 93 PHE A C 1
ATOM 1360 O O . PHE A 1 113 ? 20.173 12.729 16.157 1.00 27.84 93 PHE A O 1
ATOM 1377 N N . ASN A 1 114 ? 20.113 10.929 17.490 1.00 23.78 94 ASN A N 1
ATOM 1378 C CA . ASN A 1 114 ? 21.555 10.690 17.431 1.00 22.26 94 ASN A CA 1
ATOM 1379 C C . ASN A 1 114 ? 21.900 9.257 17.030 1.00 21.36 94 ASN A C 1
ATOM 1380 O O . ASN A 1 114 ? 21.040 8.497 16.601 1.00 22.45 94 ASN A O 1
ATOM 1391 N N . GLY A 1 115 ? 23.168 8.900 17.176 1.00 20.09 95 GLY A N 1
ATOM 1392 C CA . GLY A 1 115 ? 23.636 7.584 16.775 1.00 25.04 95 GLY A CA 1
ATOM 1393 C C . GLY A 1 115 ? 22.865 6.474 17.462 1.00 23.59 95 GLY A C 1
ATOM 1394 O O . GLY A 1 115 ? 22.531 5.457 16.850 1.00 20.63 95 GLY A O 1
ATOM 1398 N N . ALA A 1 116 ? 22.563 6.685 18.737 1.00 25.36 96 ALA A N 1
ATOM 1399 C CA . ALA A 1 116 ? 21.860 5.685 19.525 1.00 25.20 96 ALA A CA 1
ATOM 1400 C C . ALA A 1 116 ? 20.462 5.446 18.962 1.00 23.65 96 ALA A C 1
ATOM 1401 O O . ALA A 1 116 ? 19.977 4.309 18.929 1.00 20.64 96 ALA A O 1
ATOM 1408 N N . VAL A 1 117 ? 19.816 6.510 18.493 1.00 20.05 97 VAL A N 1
ATOM 1409 C CA . VAL A 1 117 ? 18.516 6.361 17.840 1.00 19.28 97 VAL A CA 1
ATOM 1410 C C . VAL A 1 117 ? 18.665 5.505 16.588 1.00 16.43 97 VAL A C 1
ATOM 1411 O O . VAL A 1 117 ? 17.831 4.642 16.315 1.00 15.96 97 VAL A O 1
ATOM 1424 N N . VAL A 1 118 ? 19.719 5.758 15.820 1.00 18.49 98 VAL A N 1
ATOM 1425 C CA . VAL A 1 118 ? 19.894 5.058 14.543 1.00 17.85 98 VAL A CA 1
ATOM 1426 C C . VAL A 1 118 ? 20.197 3.582 14.818 1.00 22.36 98 VAL A C 1
ATOM 1427 O O . VAL A 1 118 ? 19.660 2.697 14.151 1.00 20.61 98 VAL A O 1
ATOM 1440 N N . ARG A 1 119 ? 21.047 3.317 15.807 1.00 23.18 99 ARG A N 1
ATOM 1441 C CA . ARG A 1 119 ? 21.386 1.934 16.135 1.00 23.36 99 ARG A CA 1
ATOM 1442 C C . ARG A 1 119 ? 20.110 1.194 16.529 1.00 23.72 99 ARG A C 1
ATOM 1443 O O . ARG A 1 119 ? 19.888 0.065 16.100 1.00 22.45 99 ARG A O 1
ATOM 1464 N N . THR A 1 120 ? 19.249 1.840 17.312 1.00 17.88 100 THR A N 1
ATOM 1465 C CA . THR A 1 120 ? 18.029 1.181 17.783 1.00 17.86 100 THR A CA 1
ATOM 1466 C C . THR A 1 120 ? 17.060 0.932 16.622 1.00 16.93 100 THR A C 1
ATOM 1467 O O . THR A 1 120 ? 16.503 -0.158 16.477 1.00 18.44 100 THR A O 1
ATOM 1478 N N . LEU A 1 121 ? 16.877 1.943 15.787 1.00 17.91 101 LEU A N 1
ATOM 1479 C CA . LEU A 1 121 ? 16.023 1.824 14.626 1.00 15.31 101 LEU A CA 1
ATOM 1480 C C . LEU A 1 121 ? 16.520 0.755 13.644 1.00 17.81 101 LEU A C 1
ATOM 1481 O O . LEU A 1 121 ? 15.732 -0.018 13.102 1.00 18.11 101 LEU A O 1
ATOM 1497 N N . GLN A 1 122 ? 17.819 0.713 13.396 1.00 19.77 102 GLN A N 1
ATOM 1498 C CA . GLN A 1 122 ? 18.348 -0.214 12.407 1.00 21.21 102 GLN A CA 1
ATOM 1499 C C . GLN A 1 122 ? 18.293 -1.656 12.910 1.00 21.20 102 GLN A C 1
ATOM 1500 O O . GLN A 1 122 ? 18.075 -2.590 12.133 1.00 20.87 102 GLN A O 1
ATOM 1514 N N . GLY A 1 123 ? 18.481 -1.826 14.211 1.00 17.79 103 GLY A N 1
ATOM 1515 C CA . GLY A 1 123 ? 18.350 -3.129 14.829 1.00 17.68 103 GLY A CA 1
ATOM 1516 C C . GLY A 1 123 ? 16.924 -3.623 14.713 1.00 18.72 103 GLY A C 1
ATOM 1517 O O . GLY A 1 123 ? 16.675 -4.762 14.307 1.00 18.01 103 GLY A O 1
ATOM 1521 N N . PHE A 1 124 ? 15.996 -2.739 15.058 1.00 17.45 104 PHE A N 1
ATOM 1522 C CA . PHE A 1 124 ? 14.562 -2.993 14.974 1.00 16.99 104 PHE A CA 1
ATOM 1523 C C . PHE A 1 124 ? 14.140 -3.417 13.568 1.00 19.09 104 PHE A C 1
ATOM 1524 O O . PHE A 1 124 ? 13.429 -4.419 13.381 1.00 16.18 104 PHE A O 1
ATOM 1541 N N . LEU A 1 125 ? 14.568 -2.653 12.572 1.00 18.56 105 LEU A N 1
ATOM 1542 C CA . LEU A 1 125 ? 14.218 -2.988 11.201 1.00 19.38 105 LEU A CA 1
ATOM 1543 C C . LEU A 1 125 ? 14.880 -4.300 10.771 1.00 22.00 105 LEU A C 1
ATOM 1544 O O . LEU A 1 125 ? 14.260 -5.093 10.075 1.00 20.72 105 LEU A O 1
ATOM 1560 N N . SER A 1 126 ? 16.114 -4.554 11.206 1.00 25.04 106 SER A N 1
ATOM 1561 C CA . SER A 1 126 ? 16.791 -5.788 10.812 1.00 29.52 106 SER A CA 1
ATOM 1562 C C . SER A 1 126 ? 16.086 -7.027 11.393 1.00 27.13 106 SER A C 1
ATOM 1563 O O . SER A 1 126 ? 16.257 -8.132 10.892 1.00 28.98 106 SER A O 1
ATOM 1571 N N . ARG A 1 127 ? 15.280 -6.836 12.434 1.00 23.16 107 ARG A N 1
ATOM 1572 C CA . ARG A 1 127 ? 14.491 -7.928 13.000 1.00 25.54 107 ARG A CA 1
ATOM 1573 C C . ARG A 1 127 ? 13.284 -8.282 12.118 1.00 26.32 107 ARG A C 1
ATOM 1574 O O . ARG A 1 127 ? 12.619 -9.287 12.346 1.00 28.65 107 ARG A O 1
ATOM 1595 N N . GLN A 1 128 ? 13.003 -7.454 11.119 1.00 23.75 108 GLN A N 1
ATOM 1596 C CA . GLN A 1 128 ? 11.845 -7.672 10.253 1.00 21.97 108 GLN A CA 1
ATOM 1597 C C . GLN A 1 128 ? 12.212 -8.437 8.992 1.00 24.00 108 GLN A C 1
ATOM 1598 O O . GLN A 1 128 ? 13.271 -8.217 8.412 1.00 27.16 108 GLN A O 1
ATOM 1612 N N . GLU A 1 129 ? 11.322 -9.333 8.574 1.00 23.01 109 GLU A N 1
ATOM 1613 C CA . GLU A 1 129 ? 11.446 -10.021 7.291 1.00 24.73 109 GLU A CA 1
ATOM 1614 C C . GLU A 1 129 ? 11.173 -9.041 6.150 1.00 25.85 109 GLU A C 1
ATOM 1615 O O . GLU A 1 129 ? 10.077 -8.481 6.050 1.00 25.33 109 GLU A O 1
ATOM 1627 N N . GLY A 1 130 ? 12.171 -8.829 5.300 1.00 30.35 110 GLY A N 1
ATOM 1628 C CA . GLY A 1 130 ? 12.046 -7.877 4.215 1.00 28.45 110 GLY A CA 1
ATOM 1629 C C . GLY A 1 130 ? 11.442 -8.495 2.965 1.00 26.40 110 GLY A C 1
ATOM 1630 O O . GLY A 1 130 ? 11.283 -9.708 2.884 1.00 24.98 110 GLY A O 1
ATOM 1634 N N . PRO A 1 131 ? 11.114 -7.661 1.969 1.00 24.11 111 PRO A N 1
ATOM 1635 C CA . PRO A 1 131 ? 11.285 -6.208 2.036 1.00 22.86 111 PRO A CA 1
ATOM 1636 C C . PRO A 1 131 ? 10.298 -5.527 2.977 1.00 20.75 111 PRO A C 1
ATOM 1637 O O . PRO A 1 131 ? 9.231 -6.063 3.265 1.00 22.20 111 PRO A O 1
ATOM 1648 N N . ILE A 1 132 ? 10.680 -4.346 3.449 1.00 18.82 112 ILE A N 1
ATOM 1649 C CA . ILE A 1 132 ? 9.863 -3.551 4.359 1.00 18.73 112 ILE A CA 1
ATOM 1650 C C . ILE A 1 132 ? 9.108 -2.461 3.597 1.00 18.36 112 ILE A C 1
ATOM 1651 O O . ILE A 1 132 ? 9.688 -1.751 2.776 1.00 21.70 112 ILE A O 1
ATOM 1667 N N . CYS A 1 133 ? 7.817 -2.346 3.882 1.00 16.07 113 CYS A N 1
ATOM 1668 C CA . CYS A 1 133 ? 7.030 -1.189 3.474 1.00 16.66 113 CYS A CA 1
ATOM 1669 C C . CYS A 1 133 ? 6.766 -0.292 4.682 1.00 19.16 113 CYS A C 1
ATOM 1670 O O . CYS A 1 133 ? 6.042 -0.678 5.596 1.00 17.25 113 CYS A O 1
ATOM 1678 N N . LEU A 1 134 ? 7.364 0.893 4.698 1.00 20.00 114 LEU A N 1
ATOM 1679 C CA . LEU A 1 134 ? 7.010 1.901 5.688 1.00 17.89 114 LEU A CA 1
ATOM 1680 C C . LEU A 1 134 ? 5.617 2.471 5.405 1.00 14.17 114 LEU A C 1
ATOM 1681 O O . LEU A 1 134 ? 5.290 2.791 4.254 1.00 16.28 114 LEU A O 1
ATOM 1697 N N . VAL A 1 135 ? 4.796 2.598 6.447 1.00 12.12 115 VAL A N 1
ATOM 1698 C CA . VAL A 1 135 ? 3.472 3.172 6.310 1.00 12.03 115 VAL A CA 1
ATOM 1699 C C . VAL A 1 135 ? 3.285 4.352 7.266 1.00 14.80 115 VAL A C 1
ATOM 1700 O O . VAL A 1 135 ? 3.420 4.211 8.481 1.00 13.73 115 VAL A O 1
ATOM 1713 N N . ALA A 1 136 ? 2.966 5.513 6.697 1.00 12.94 116 ALA A N 1
ATOM 1714 C CA . ALA A 1 136 ? 2.713 6.711 7.490 1.00 14.88 116 ALA A CA 1
ATOM 1715 C C . ALA A 1 136 ? 1.619 7.566 6.860 1.00 19.17 116 ALA A C 1
ATOM 1716 O O . ALA A 1 136 ? 1.614 7.792 5.642 1.00 20.07 116 ALA A O 1
ATOM 1723 N N . HIS A 1 137 ? 0.696 8.036 7.694 1.00 18.61 117 HIS A N 1
ATOM 1724 C CA . HIS A 1 137 ? -0.386 8.889 7.222 1.00 19.42 117 HIS A CA 1
ATOM 1725 C C . HIS A 1 137 ? 0.138 10.299 6.920 1.00 21.48 117 HIS A C 1
ATOM 1726 O O . HIS A 1 137 ? 0.763 10.940 7.768 1.00 19.88 117 HIS A O 1
ATOM 1740 N N . ASN A 1 138 ? -0.120 10.748 5.693 1.00 20.32 118 ASN A N 1
ATOM 1741 C CA . ASN A 1 138 ? 0.458 11.969 5.127 1.00 22.99 118 ASN A CA 1
ATOM 1742 C C . ASN A 1 138 ? 1.983 11.889 5.050 1.00 23.77 118 ASN A C 1
ATOM 1743 O O . ASN A 1 138 ? 2.675 12.913 5.059 1.00 23.58 118 ASN A O 1
ATOM 1754 N N . GLY A 1 139 ? 2.498 10.667 4.945 1.00 21.89 119 GLY A N 1
ATOM 1755 C CA . GLY A 1 139 ? 3.933 10.433 4.925 1.00 14.33 119 GLY A CA 1
ATOM 1756 C C . GLY A 1 139 ? 4.701 11.091 3.791 1.00 14.65 119 GLY A C 1
ATOM 1757 O O . GLY A 1 139 ? 5.803 11.568 4.008 1.00 21.34 119 GLY A O 1
ATOM 1761 N N . PHE A 1 140 ? 4.156 11.111 2.576 1.00 17.70 120 PHE A N 1
ATOM 1762 C CA . PHE A 1 140 ? 4.899 11.696 1.465 1.00 20.82 120 PHE A CA 1
ATOM 1763 C C . PHE A 1 140 ? 5.127 13.201 1.677 1.00 20.26 120 PHE A C 1
ATOM 1764 O O . PHE A 1 140 ? 6.158 13.731 1.268 1.00 23.89 120 PHE A O 1
ATOM 1781 N N . ASP A 1 141 ? 4.181 13.883 2.319 1.00 21.81 121 ASP A N 1
ATOM 1782 C CA . ASP A 1 141 ? 4.315 15.316 2.568 1.00 24.50 121 ASP A CA 1
ATOM 1783 C C . ASP A 1 141 ? 5.065 15.662 3.855 1.00 23.74 121 ASP A C 1
ATOM 1784 O O . ASP A 1 141 ? 5.607 16.757 3.968 1.00 25.01 121 ASP A O 1
ATOM 1793 N N . TYR A 1 142 ? 5.086 14.758 4.830 1.00 18.24 122 TYR A N 1
ATOM 1794 C CA . TYR A 1 142 ? 5.664 15.109 6.124 1.00 20.16 122 TYR A CA 1
ATOM 1795 C C . TYR A 1 142 ? 6.605 14.049 6.709 1.00 17.84 122 TYR A C 1
ATOM 1796 O O . TYR A 1 142 ? 7.818 14.237 6.736 1.00 15.26 122 TYR A O 1
ATOM 1814 N N . ASP A 1 143 ? 6.048 12.943 7.177 1.00 20.72 123 ASP A N 1
ATOM 1815 C CA . ASP A 1 143 ? 6.823 11.962 7.939 1.00 20.72 123 ASP A CA 1
ATOM 1816 C C . ASP A 1 143 ? 8.060 11.434 7.198 1.00 17.36 123 ASP A C 1
ATOM 1817 O O . ASP A 1 143 ? 9.161 11.403 7.759 1.00 16.76 123 ASP A O 1
ATOM 1826 N N . PHE A 1 144 ? 7.899 11.027 5.940 1.00 19.86 124 PHE A N 1
ATOM 1827 C CA . PHE A 1 144 ? 9.032 10.470 5.212 1.00 18.15 124 PHE A CA 1
ATOM 1828 C C . PHE A 1 144 ? 10.095 11.537 4.912 1.00 18.46 124 PHE A C 1
ATOM 1829 O O . PHE A 1 144 ? 11.284 11.289 5.140 1.00 20.75 124 PHE A O 1
ATOM 1846 N N . PRO A 1 145 ? 9.697 12.728 4.414 1.00 16.11 125 PRO A N 1
ATOM 1847 C CA . PRO A 1 145 ? 10.802 13.665 4.195 1.00 19.75 125 PRO A CA 1
ATOM 1848 C C . PRO A 1 145 ? 11.483 14.103 5.494 1.00 16.75 125 PRO A C 1
ATOM 1849 O O . PRO A 1 145 ? 12.682 14.372 5.501 1.00 20.55 125 PRO A O 1
ATOM 1860 N N . LEU A 1 146 ? 10.727 14.164 6.579 1.00 16.34 126 LEU A N 1
ATOM 1861 C CA . LEU A 1 146 ? 11.313 14.521 7.875 1.00 20.50 126 LEU A CA 1
ATOM 1862 C C . LEU A 1 146 ? 12.264 13.432 8.377 1.00 17.49 126 LEU A C 1
ATOM 1863 O O . LEU A 1 146 ? 13.375 13.726 8.817 1.00 17.86 126 LEU A O 1
ATOM 1879 N N . LEU A 1 147 ? 11.840 12.178 8.299 1.00 14.97 127 LEU A N 1
ATOM 1880 C CA . LEU A 1 147 ? 12.718 11.081 8.688 1.00 16.35 127 LEU A CA 1
ATOM 1881 C C . LEU A 1 147 ? 13.945 11.067 7.781 1.00 18.33 127 LEU A C 1
ATOM 1882 O O . LEU A 1 147 ? 15.074 10.843 8.235 1.00 19.40 127 LEU A O 1
ATOM 1898 N N . CYS A 1 148 ? 13.737 11.364 6.502 1.00 16.80 128 CYS A N 1
ATOM 1899 C CA . CYS A 1 148 ? 14.835 11.361 5.548 1.00 15.19 128 CYS A CA 1
ATOM 1900 C C . CYS A 1 148 ? 15.891 12.387 5.926 1.00 19.18 128 CYS A C 1
ATOM 1901 O O . CYS A 1 148 ? 17.090 12.107 5.877 1.00 21.77 128 CYS A O 1
ATOM 1909 N N . THR A 1 149 ? 15.449 13.577 6.316 1.00 19.86 129 THR A N 1
ATOM 1910 C CA . THR A 1 149 ? 16.369 14.618 6.737 1.00 21.38 129 THR A CA 1
ATOM 1911 C C . THR A 1 149 ? 17.198 14.175 7.935 1.00 20.84 129 THR A C 1
ATOM 1912 O O . THR A 1 149 ? 18.417 14.347 7.955 1.00 20.41 129 THR A O 1
ATOM 1923 N N . GLU A 1 150 ? 16.536 13.604 8.933 1.00 19.04 130 GLU A N 1
ATOM 1924 C CA . GLU A 1 150 ? 17.222 13.265 10.180 1.00 22.51 130 GLU A CA 1
ATOM 1925 C C . GLU A 1 150 ? 18.228 12.145 9.944 1.00 22.38 130 GLU A C 1
ATOM 1926 O O . GLU A 1 150 ? 19.334 12.167 10.503 1.00 20.52 130 GLU A O 1
ATOM 1938 N N . LEU A 1 151 ? 17.848 11.170 9.115 1.00 21.63 131 LEU A N 1
ATOM 1939 C CA . LEU A 1 151 ? 18.729 10.036 8.826 1.00 20.83 131 LEU A CA 1
ATOM 1940 C C . LEU A 1 151 ? 19.896 10.467 7.963 1.00 20.91 131 LEU A C 1
ATOM 1941 O O . LEU A 1 151 ? 21.027 10.032 8.174 1.00 23.86 131 LEU A O 1
ATOM 1957 N N . GLN A 1 152 ? 19.626 11.331 6.988 1.00 20.63 132 GLN A N 1
ATOM 1958 C CA . GLN A 1 152 ? 20.662 11.769 6.069 1.00 23.74 132 GLN A CA 1
ATOM 1959 C C . GLN A 1 152 ? 21.690 12.630 6.785 1.00 24.46 132 GLN A C 1
ATOM 1960 O O . GLN A 1 152 ? 22.874 12.573 6.475 1.00 23.95 132 GLN A O 1
ATOM 1974 N N . ARG A 1 153 ? 21.241 13.398 7.768 1.00 25.81 133 ARG A N 1
ATOM 1975 C CA . ARG A 1 153 ? 22.142 14.201 8.591 1.00 27.49 133 ARG A CA 1
ATOM 1976 C C . ARG A 1 153 ? 23.207 13.317 9.261 1.00 27.20 133 ARG A C 1
ATOM 1977 O O . ARG A 1 153 ? 24.367 13.711 9.387 1.00 27.49 133 ARG A O 1
ATOM 1998 N N . LEU A 1 154 ? 22.802 12.123 9.678 1.00 24.65 134 LEU A N 1
ATOM 1999 C CA . LEU A 1 154 ? 23.715 11.192 10.343 1.00 25.40 134 LEU A CA 1
ATOM 2000 C C . LEU A 1 154 ? 24.338 10.162 9.390 1.00 30.73 134 LEU A C 1
ATOM 2001 O O . LEU A 1 154 ? 25.094 9.289 9.825 1.00 29.47 134 LEU A O 1
ATOM 2017 N N . GLY A 1 155 ? 24.029 10.264 8.098 1.00 27.97 135 GLY A N 1
ATOM 2018 C CA . GLY A 1 155 ? 24.570 9.336 7.118 1.00 29.18 135 GLY A CA 1
ATOM 2019 C C . GLY A 1 155 ? 23.994 7.932 7.237 1.00 30.12 135 GLY A C 1
ATOM 2020 O O . GLY A 1 155 ? 24.646 6.953 6.857 1.00 28.13 135 GLY A O 1
ATOM 2024 N N . ALA A 1 156 ? 22.772 7.836 7.759 1.00 27.62 136 ALA A N 1
ATOM 2025 C CA . ALA A 1 156 ? 22.119 6.550 7.999 1.00 27.14 136 ALA A CA 1
ATOM 2026 C C . ALA A 1 156 ? 21.285 6.094 6.800 1.00 25.42 136 ALA A C 1
ATOM 2027 O O . ALA A 1 156 ? 20.643 6.904 6.132 1.00 22.12 136 ALA A O 1
ATOM 2034 N N . HIS A 1 157 ? 21.300 4.788 6.555 1.00 27.78 137 HIS A N 1
ATOM 2035 C CA . HIS A 1 157 ? 20.581 4.194 5.434 1.00 29.92 137 HIS A CA 1
ATOM 2036 C C . HIS A 1 157 ? 19.593 3.137 5.920 1.00 28.01 137 HIS A C 1
ATOM 2037 O O . HIS A 1 157 ? 19.855 2.432 6.891 1.00 29.78 137 HIS A O 1
ATOM 2051 N N . LEU A 1 158 ? 18.452 3.044 5.249 1.00 25.19 138 LEU A N 1
ATOM 2052 C CA . LEU A 1 158 ? 17.506 1.971 5.504 1.00 25.92 138 LEU A CA 1
ATOM 2053 C C . LEU A 1 158 ? 17.817 0.808 4.573 1.00 29.34 138 LEU A C 1
ATOM 2054 O O . LEU A 1 158 ? 18.558 0.972 3.612 1.00 30.68 138 LEU A O 1
ATOM 2070 N N . PRO A 1 159 ? 17.265 -0.377 4.866 1.00 30.06 139 PRO A N 1
ATOM 2071 C CA . PRO A 1 159 ? 17.511 -1.528 3.993 1.00 31.87 139 PRO A CA 1
ATOM 2072 C C . PRO A 1 159 ? 17.142 -1.221 2.546 1.00 35.33 139 PRO A C 1
ATOM 2073 O O . PRO A 1 159 ? 16.207 -0.466 2.289 1.00 30.43 139 PRO A O 1
ATOM 2084 N N . GLN A 1 160 ? 17.890 -1.809 1.619 1.00 47.66 140 GLN A N 1
ATOM 2085 C CA . GLN A 1 160 ? 17.970 -1.319 0.241 1.00 55.79 140 GLN A CA 1
ATOM 2086 C C . GLN A 1 160 ? 16.660 -1.356 -0.545 1.00 48.11 140 GLN A C 1
ATOM 2087 O O . GLN A 1 160 ? 16.420 -0.499 -1.408 1.00 47.76 140 GLN A O 1
ATOM 2101 N N . ASP A 1 161 ? 15.821 -2.342 -0.252 1.00 35.95 141 ASP A N 1
ATOM 2102 C CA . ASP A 1 161 ? 14.583 -2.543 -0.996 1.00 31.36 141 ASP A CA 1
ATOM 2103 C C . ASP A 1 161 ? 13.372 -1.953 -0.270 1.00 24.33 141 ASP A C 1
ATOM 2104 O O . ASP A 1 161 ? 12.232 -2.256 -0.602 1.00 23.61 141 ASP A O 1
ATOM 2113 N N . THR A 1 162 ? 13.618 -1.109 0.725 1.00 23.36 142 THR A N 1
ATOM 2114 C CA . THR A 1 162 ? 12.526 -0.521 1.488 1.00 22.23 142 THR A CA 1
ATOM 2115 C C . THR A 1 162 ? 11.640 0.354 0.608 1.00 23.34 142 THR A C 1
ATOM 2116 O O . THR A 1 162 ? 12.126 1.150 -0.201 1.00 20.57 142 THR A O 1
ATOM 2127 N N . VAL A 1 163 ? 10.331 0.195 0.763 1.00 23.97 143 VAL A N 1
ATOM 2128 C CA . VAL A 1 163 ? 9.384 1.048 0.065 1.00 21.10 143 VAL A CA 1
ATOM 2129 C C . VAL A 1 163 ? 8.508 1.783 1.078 1.00 20.94 143 VAL A C 1
ATOM 2130 O O . VAL A 1 163 ? 8.551 1.480 2.277 1.00 22.44 143 VAL A O 1
ATOM 2143 N N . CYS A 1 164 ? 7.727 2.743 0.581 1.00 20.33 144 CYS A N 1
ATOM 2144 C CA . CYS A 1 164 ? 6.860 3.587 1.404 1.00 22.83 144 CYS A CA 1
ATOM 2145 C C . CYS A 1 164 ? 5.428 3.634 0.899 1.00 21.72 144 CYS A C 1
ATOM 2146 O O . CYS A 1 164 ? 5.175 3.688 -0.310 1.00 21.96 144 CYS A O 1
ATOM 2154 N N . LEU A 1 165 ? 4.498 3.652 1.842 1.00 16.61 145 LEU A N 1
ATOM 2155 C CA . LEU A 1 165 ? 3.090 3.838 1.556 1.00 16.76 145 LEU A CA 1
ATOM 2156 C C . LEU A 1 165 ? 2.540 4.987 2.385 1.00 20.57 145 LEU A C 1
ATOM 2157 O O . LEU A 1 165 ? 2.747 5.029 3.593 1.00 22.17 145 LEU A O 1
ATOM 2173 N N . ASP A 1 166 ? 1.853 5.917 1.722 1.00 20.57 146 ASP A N 1
ATOM 2174 C CA . ASP A 1 166 ? 1.108 6.976 2.390 1.00 20.01 146 ASP A CA 1
ATOM 2175 C C . ASP A 1 166 ? -0.384 6.657 2.303 1.00 19.75 146 ASP A C 1
ATOM 2176 O O . ASP A 1 166 ? -0.956 6.608 1.211 1.00 18.40 146 ASP A O 1
ATOM 2185 N N . THR A 1 167 ? -1.016 6.434 3.451 1.00 16.65 147 THR A N 1
ATOM 2186 C CA . THR A 1 167 ? -2.410 6.018 3.478 1.00 18.07 147 THR A CA 1
ATOM 2187 C C . THR A 1 167 ? -3.392 7.140 3.101 1.00 19.49 147 THR A C 1
ATOM 2188 O O . THR A 1 167 ? -4.541 6.862 2.783 1.00 20.84 147 THR A O 1
ATOM 2199 N N . LEU A 1 168 ? -2.954 8.399 3.120 1.00 16.87 148 LEU A N 1
ATOM 2200 C CA . LEU A 1 168 ? -3.878 9.494 2.787 1.00 15.85 148 LEU A CA 1
ATOM 2201 C C . LEU A 1 168 ? -4.207 9.498 1.282 1.00 20.47 148 LEU A C 1
ATOM 2202 O O . LEU A 1 168 ? -5.370 9.358 0.928 1.00 21.04 148 LEU A O 1
ATOM 2218 N N . PRO A 1 169 ? -3.204 9.631 0.393 1.00 24.85 149 PRO A N 1
ATOM 2219 C CA . PRO A 1 169 ? -3.529 9.513 -1.037 1.00 25.96 149 PRO A CA 1
ATOM 2220 C C . PRO A 1 169 ? -4.019 8.115 -1.426 1.00 24.05 149 PRO A C 1
ATOM 2221 O O . PRO A 1 169 ? -4.781 7.976 -2.374 1.00 26.53 149 PRO A O 1
ATOM 2232 N N . ALA A 1 170 ? -3.594 7.095 -0.690 1.00 22.92 150 ALA A N 1
ATOM 2233 C CA . ALA A 1 170 ? -4.026 5.734 -0.980 1.00 20.34 150 ALA A CA 1
ATOM 2234 C C . ALA A 1 170 ? -5.530 5.600 -0.776 1.00 24.93 150 ALA A C 1
ATOM 2235 O O . ALA A 1 170 ? -6.247 5.079 -1.638 1.00 31.72 150 ALA A O 1
ATOM 2242 N N . LEU A 1 171 ? -6.008 6.080 0.365 1.00 19.40 151 LEU A N 1
ATOM 2243 C CA . LEU A 1 171 ? -7.427 6.020 0.689 1.00 18.29 151 LEU A CA 1
ATOM 2244 C C . LEU A 1 171 ? -8.263 6.947 -0.198 1.00 21.21 151 LEU A C 1
ATOM 2245 O O . LEU A 1 171 ? -9.380 6.598 -0.589 1.00 22.25 151 LEU A O 1
ATOM 2261 N N . ARG A 1 172 ? -7.736 8.118 -0.529 1.00 21.88 152 ARG A N 1
ATOM 2262 C CA . ARG A 1 172 ? -8.465 9.001 -1.433 1.00 28.49 152 ARG A CA 1
ATOM 2263 C C . ARG A 1 172 ? -8.595 8.332 -2.795 1.00 30.20 152 ARG A C 1
ATOM 2264 O O . ARG A 1 172 ? -9.642 8.383 -3.429 1.00 34.07 152 ARG A O 1
ATOM 2285 N N . GLY A 1 173 ? -7.526 7.686 -3.231 1.00 30.16 153 GLY A N 1
ATOM 2286 C CA . GLY A 1 173 ? -7.514 7.054 -4.535 1.00 30.12 153 GLY A CA 1
ATOM 2287 C C . GLY A 1 173 ? -8.435 5.850 -4.594 1.00 29.78 153 GLY A C 1
ATOM 2288 O O . GLY A 1 173 ? -9.067 5.595 -5.618 1.00 31.13 153 GLY A O 1
ATOM 2292 N N . LEU A 1 174 ? -8.505 5.102 -3.497 1.00 29.26 154 LEU A N 1
ATOM 2293 C CA . LEU A 1 174 ? -9.366 3.931 -3.435 1.00 30.50 154 LEU A CA 1
ATOM 2294 C C . LEU A 1 174 ? -10.835 4.343 -3.450 1.00 33.78 154 LEU A C 1
ATOM 2295 O O . LEU A 1 174 ? -11.667 3.656 -4.037 1.00 37.88 154 LEU A O 1
ATOM 2311 N N . ASP A 1 175 ? -11.147 5.473 -2.818 1.00 31.03 155 ASP A N 1
ATOM 2312 C CA . ASP A 1 175 ? -12.523 5.947 -2.736 1.00 30.88 155 ASP A CA 1
ATOM 2313 C C . ASP A 1 175 ? -12.986 6.523 -4.066 1.00 35.46 155 ASP A C 1
ATOM 2314 O O . ASP A 1 175 ? -14.163 6.459 -4.390 1.00 41.27 155 ASP A O 1
ATOM 2323 N N . ARG A 1 176 ? -12.066 7.108 -4.823 1.00 35.38 156 ARG A N 1
ATOM 2324 C CA . ARG A 1 176 ? -12.419 7.651 -6.136 1.00 50.69 156 ARG A CA 1
ATOM 2325 C C . ARG A 1 176 ? -12.767 6.516 -7.095 1.00 57.06 156 ARG A C 1
ATOM 2326 O O . ARG A 1 176 ? -13.690 6.630 -7.901 1.00 55.62 156 ARG A O 1
ATOM 2347 N N . ALA A 1 177 ? -12.021 5.420 -7.000 1.00 81.91 157 ALA A N 1
ATOM 2348 C CA . ALA A 1 177 ? -12.272 4.242 -7.821 1.00 96.01 157 ALA A CA 1
ATOM 2349 C C . ALA A 1 177 ? -13.558 3.544 -7.392 1.00 110.79 157 ALA A C 1
ATOM 2350 O O . ALA A 1 177 ? -14.421 3.248 -8.219 1.00 113.10 157 ALA A O 1
ATOM 2357 N N . HIS A 1 178 ? -13.679 3.290 -6.092 1.00 119.57 158 HIS A N 1
ATOM 2358 C CA . HIS A 1 178 ? -14.820 2.567 -5.537 1.00 132.53 158 HIS A CA 1
ATOM 2359 C C . HIS A 1 178 ? -16.140 3.280 -5.826 1.00 130.25 158 HIS A C 1
ATOM 2360 O O . HIS A 1 178 ? -17.209 2.669 -5.773 1.00 131.61 158 HIS A O 1
ATOM 2374 N N . SER A 1 179 ? -16.055 4.572 -6.132 1.00 102.88 159 SER A N 1
ATOM 2375 C CA . SER A 1 179 ? -17.234 5.391 -6.376 1.00 102.33 159 SER A CA 1
ATOM 2376 C C . SER A 1 179 ? -17.031 6.289 -7.591 1.00 101.30 159 SER A C 1
ATOM 2377 O O . SER A 1 179 ? -16.832 7.495 -7.457 1.00 98.39 159 SER A O 1
ATOM 2385 N N . GLY A 1 186 ? -19.450 9.789 0.386 1.00 89.57 166 GLY A N 1
ATOM 2386 C CA . GLY A 1 186 ? -18.612 10.611 1.240 1.00 88.60 166 GLY A CA 1
ATOM 2387 C C . GLY A 1 186 ? -17.303 9.925 1.592 1.00 86.08 166 GLY A C 1
ATOM 2388 O O . GLY A 1 186 ? -17.033 8.837 1.084 1.00 87.29 166 GLY A O 1
ATOM 2392 N N . ARG A 1 187 ? -16.480 10.537 2.448 1.00 74.61 167 ARG A N 1
ATOM 2393 C CA . ARG A 1 187 ? -16.750 11.845 3.058 1.00 71.98 167 ARG A CA 1
ATOM 2394 C C . ARG A 1 187 ? -15.519 12.744 2.896 1.00 63.87 167 ARG A C 1
ATOM 2395 O O . ARG A 1 187 ? -14.471 12.291 2.443 1.00 61.56 167 ARG A O 1
ATOM 2416 N N . LYS A 1 188 ? -15.655 14.010 3.281 1.00 75.25 168 LYS A N 1
ATOM 2417 C CA . LYS A 1 188 ? -14.673 15.040 2.956 1.00 69.99 168 LYS A CA 1
ATOM 2418 C C . LYS A 1 188 ? -13.261 14.803 3.528 1.00 32.27 168 LYS A C 1
ATOM 2419 O O . LYS A 1 188 ? -12.315 14.630 2.767 1.00 34.55 168 LYS A O 1
ATOM 2438 N N . SER A 1 189 ? -13.099 14.791 4.850 1.00 31.33 169 SER A N 1
ATOM 2439 C CA . SER A 1 189 ? -11.748 14.792 5.424 1.00 29.85 169 SER A CA 1
ATOM 2440 C C . SER A 1 189 ? -11.033 13.444 5.373 1.00 27.47 169 SER A C 1
ATOM 2441 O O . SER A 1 189 ? -11.629 12.403 5.620 1.00 26.45 169 SER A O 1
ATOM 2449 N N . TYR A 1 190 ? -9.733 13.481 5.093 1.00 26.23 170 TYR A N 1
ATOM 2450 C CA . TYR A 1 190 ? -8.912 12.280 5.158 1.00 22.44 170 TYR A CA 1
ATOM 2451 C C . TYR A 1 190 ? -7.856 12.394 6.256 1.00 19.90 170 TYR A C 1
ATOM 2452 O O . TYR A 1 190 ? -6.824 11.721 6.223 1.00 21.12 170 TYR A O 1
ATOM 2470 N N . SER A 1 191 ? -8.135 13.233 7.248 1.00 19.60 171 SER A N 1
ATOM 2471 C CA . SER A 1 191 ? -7.280 13.299 8.417 1.00 21.77 171 SER A CA 1
ATOM 2472 C C . SER A 1 191 ? -7.370 11.975 9.162 1.00 22.96 171 SER A C 1
ATOM 2473 O O . SER A 1 191 ? -8.377 11.275 9.071 1.00 24.36 171 SER A O 1
ATOM 2481 N N . LEU A 1 192 ? -6.316 11.641 9.892 1.00 20.86 172 LEU A N 1
ATOM 2482 C CA . LEU A 1 192 ? -6.286 10.412 10.675 1.00 22.55 172 LEU A CA 1
ATOM 2483 C C . LEU A 1 192 ? -7.526 10.299 11.556 1.00 22.91 172 LEU A C 1
ATOM 2484 O O . LEU A 1 192 ? -8.198 9.268 11.563 1.00 23.25 172 LEU A O 1
ATOM 2500 N N . ALA A 1 193 ? -7.841 11.363 12.290 1.00 21.93 173 ALA A N 1
ATOM 2501 C CA . ALA A 1 193 ? -8.952 11.308 13.234 1.00 25.00 173 ALA A CA 1
ATOM 2502 C C . ALA A 1 193 ? -10.286 11.155 12.515 1.00 22.62 173 ALA A C 1
ATOM 2503 O O . ALA A 1 193 ? -11.164 10.428 12.978 1.00 21.37 173 ALA A O 1
ATOM 2510 N N . SER A 1 194 ? -10.442 11.845 11.385 1.00 21.13 174 SER A N 1
ATOM 2511 C CA . SER A 1 194 ? -11.678 11.769 10.618 1.00 22.25 174 SER A CA 1
ATOM 2512 C C . SER A 1 194 ? -11.901 10.348 10.106 1.00 19.73 174 SER A C 1
ATOM 2513 O O . SER A 1 194 ? -13.024 9.831 10.132 1.00 20.58 174 SER A O 1
ATOM 2521 N N . LEU A 1 195 ? -10.830 9.736 9.623 1.00 19.64 175 LEU A N 1
ATOM 2522 C CA . LEU A 1 195 ? -10.913 8.398 9.064 1.00 20.91 175 LEU A CA 1
ATOM 2523 C C . LEU A 1 195 ? -11.291 7.413 10.155 1.00 21.99 175 LEU A C 1
ATOM 2524 O O . LEU A 1 195 ? -12.185 6.585 9.959 1.00 20.46 175 LEU A O 1
ATOM 2540 N N . PHE A 1 196 ? -10.652 7.525 11.320 1.00 18.87 176 PHE A N 1
ATOM 2541 C CA . PHE A 1 196 ? -10.961 6.591 12.398 1.00 20.06 176 PHE A CA 1
ATOM 2542 C C . PHE A 1 196 ? -12.427 6.702 12.816 1.00 19.44 176 PHE A C 1
ATOM 2543 O O . PHE A 1 196 ? -13.120 5.691 12.955 1.00 19.99 176 PHE A O 1
ATOM 2560 N N . HIS A 1 197 ? -12.905 7.929 12.994 1.00 20.06 177 HIS A N 1
ATOM 2561 C CA . HIS A 1 197 ? -14.298 8.164 13.338 1.00 21.45 177 HIS A CA 1
ATOM 2562 C C . HIS A 1 197 ? -15.253 7.589 12.296 1.00 22.27 177 HIS A C 1
ATOM 2563 O O . HIS A 1 197 ? -16.282 7.030 12.650 1.00 23.29 177 HIS A O 1
ATOM 2577 N N . ARG A 1 198 ? -14.927 7.736 11.013 1.00 25.48 178 ARG A N 1
ATOM 2578 C CA . ARG A 1 198 ? -15.806 7.228 9.964 1.00 27.73 178 ARG A CA 1
ATOM 2579 C C . ARG A 1 198 ? -15.868 5.717 9.992 1.00 22.80 178 ARG A C 1
ATOM 2580 O O . ARG A 1 198 ? -16.924 5.130 9.855 1.00 27.30 178 ARG A O 1
ATOM 2601 N N . TYR A 1 199 ? -14.713 5.095 10.155 1.00 22.86 179 TYR A N 1
ATOM 2602 C CA . TYR A 1 199 ? -14.601 3.658 9.997 1.00 23.12 179 TYR A CA 1
ATOM 2603 C C . TYR A 1 199 ? -15.050 2.898 11.245 1.00 27.34 179 TYR A C 1
ATOM 2604 O O . TYR A 1 199 ? -15.615 1.814 11.126 1.00 27.39 179 TYR A O 1
ATOM 2622 N N . PHE A 1 200 ? -14.814 3.478 12.423 1.00 28.37 180 PHE A N 1
ATOM 2623 C CA . PHE A 1 200 ? -15.071 2.793 13.697 1.00 24.68 180 PHE A CA 1
ATOM 2624 C C . PHE A 1 200 ? -16.140 3.477 14.543 1.00 23.11 180 PHE A C 1
ATOM 2625 O O . PHE A 1 200 ? -16.617 2.906 15.527 1.00 23.76 180 PHE A O 1
ATOM 2642 N N . GLN A 1 201 ? -16.520 4.693 14.152 1.00 23.48 181 GLN A N 1
ATOM 2643 C CA . GLN A 1 201 ? -17.597 5.429 14.820 1.00 27.26 181 GLN A CA 1
ATOM 2644 C C . GLN A 1 201 ? -17.394 5.490 16.330 1.00 24.77 181 GLN A C 1
ATOM 2645 O O . GLN A 1 201 ? -18.315 5.241 17.114 1.00 25.98 181 GLN A O 1
ATOM 2659 N N . ALA A 1 202 ? -16.183 5.863 16.716 1.00 27.74 182 ALA A N 1
ATOM 2660 C CA . ALA A 1 202 ? -15.816 6.037 18.111 1.00 30.18 182 ALA A CA 1
ATOM 2661 C C . ALA A 1 202 ? -14.535 6.857 18.168 1.00 31.51 182 ALA A C 1
ATOM 2662 O O . ALA A 1 202 ? -13.852 7.021 17.154 1.00 29.33 182 ALA A O 1
ATOM 2669 N N . GLU A 1 203 ? -14.204 7.372 19.345 1.00 34.60 183 GLU A N 1
ATOM 2670 C CA . GLU A 1 203 ? -12.947 8.092 19.526 1.00 37.24 183 GLU A CA 1
ATOM 2671 C C . GLU A 1 203 ? -11.806 7.092 19.651 1.00 36.76 183 GLU A C 1
ATOM 2672 O O . GLU A 1 203 ? -11.978 6.038 20.253 1.00 35.45 183 GLU A O 1
ATOM 2684 N N . PRO A 1 204 ? -10.635 7.406 19.076 1.00 35.05 184 PRO A N 1
ATOM 2685 C CA . PRO A 1 204 ? -9.525 6.480 19.302 1.00 41.34 184 PRO A CA 1
ATOM 2686 C C . PRO A 1 204 ? -9.145 6.420 20.776 1.00 50.33 184 PRO A C 1
ATOM 2687 O O . PRO A 1 204 ? -9.244 7.429 21.470 1.00 44.49 184 PRO A O 1
ATOM 2698 N N . SER A 1 205 ? -8.739 5.244 21.245 1.00 90.30 185 SER A N 1
ATOM 2699 C CA . SER A 1 205 ? -8.246 5.089 22.610 1.00 106.83 185 SER A CA 1
ATOM 2700 C C . SER A 1 205 ? -6.785 5.530 22.694 1.00 114.45 185 SER A C 1
ATOM 2701 O O . SER A 1 205 ? -6.127 5.355 23.720 1.00 115.01 185 SER A O 1
ATOM 2709 N N . ALA A 1 206 ? -6.292 6.098 21.597 1.00 60.65 186 ALA A N 1
ATOM 2710 C CA . ALA A 1 206 ? -4.935 6.614 21.508 1.00 62.04 186 ALA A CA 1
ATOM 2711 C C . ALA A 1 206 ? -4.667 7.680 22.561 1.00 64.43 186 ALA A C 1
ATOM 2712 O O . ALA A 1 206 ? -5.591 8.180 23.202 1.00 66.11 186 ALA A O 1
ATOM 2719 N N . ALA A 1 207 ? -3.394 8.032 22.721 1.00 118.49 187 ALA A N 1
ATOM 2720 C CA . ALA A 1 207 ? -2.971 8.981 23.744 1.00 121.58 187 ALA A CA 1
ATOM 2721 C C . ALA A 1 207 ? -2.563 10.326 23.147 1.00 121.39 187 ALA A C 1
ATOM 2722 O O . ALA A 1 207 ? -1.843 11.095 23.785 1.00 123.32 187 ALA A O 1
ATOM 2729 N N . HIS A 1 208 ? -3.034 10.612 21.934 1.00 104.58 188 HIS A N 1
ATOM 2730 C CA . HIS A 1 208 ? -2.649 11.830 21.224 1.00 96.55 188 HIS A CA 1
ATOM 2731 C C . HIS A 1 208 ? -1.126 11.926 21.221 1.00 77.17 188 HIS A C 1
ATOM 2732 O O . HIS A 1 208 ? -0.537 12.980 21.455 1.00 72.88 188 HIS A O 1
ATOM 2746 N N . SER A 1 209 ? -0.516 10.777 20.956 1.00 60.28 189 SER A N 1
ATOM 2747 C CA . SER A 1 209 ? 0.924 10.588 21.002 1.00 43.62 189 SER A CA 1
ATOM 2748 C C . SER A 1 209 ? 1.338 9.806 19.769 1.00 27.59 189 SER A C 1
ATOM 2749 O O . SER A 1 209 ? 0.476 9.303 19.052 1.00 20.52 189 SER A O 1
ATOM 2757 N N . ALA A 1 210 ? 2.643 9.675 19.545 1.00 23.24 190 ALA A N 1
ATOM 2758 C CA . ALA A 1 210 ? 3.144 8.955 18.380 1.00 19.42 190 ALA A CA 1
ATOM 2759 C C . ALA A 1 210 ? 2.657 7.519 18.403 1.00 20.27 190 ALA A C 1
ATOM 2760 O O . ALA A 1 210 ? 2.171 7.007 17.392 1.00 18.50 190 ALA A O 1
ATOM 2767 N N . GLU A 1 211 ? 2.774 6.865 19.557 1.00 18.96 191 GLU A N 1
ATOM 2768 C CA . GLU A 1 211 ? 2.335 5.487 19.666 1.00 19.87 191 GLU A CA 1
ATOM 2769 C C . GLU A 1 211 ? 0.819 5.374 19.490 1.00 18.09 191 GLU A C 1
ATOM 2770 O O . GLU A 1 211 ? 0.328 4.462 18.838 1.00 16.94 191 GLU A O 1
ATOM 2782 N N . GLY A 1 212 ? 0.076 6.304 20.073 1.00 18.70 192 GLY A N 1
ATOM 2783 C CA . GLY A 1 212 ? -1.366 6.283 19.952 1.00 20.47 192 GLY A CA 1
ATOM 2784 C C . GLY A 1 212 ? -1.790 6.491 18.500 1.00 21.89 192 GLY A C 1
ATOM 2785 O O . GLY A 1 212 ? -2.725 5.842 18.014 1.00 19.86 192 GLY A O 1
ATOM 2789 N N . ASP A 1 213 ? -1.086 7.373 17.795 1.00 17.10 193 ASP A N 1
ATOM 2790 C CA . ASP A 1 213 ? -1.421 7.640 16.399 1.00 16.92 193 ASP A CA 1
ATOM 2791 C C . ASP A 1 213 ? -1.058 6.468 15.485 1.00 16.62 193 ASP A C 1
ATOM 2792 O O . ASP A 1 213 ? -1.736 6.244 14.476 1.00 17.37 193 ASP A O 1
ATOM 2801 N N . VAL A 1 214 ? -0.002 5.727 15.813 1.00 17.67 194 VAL A N 1
ATOM 2802 C CA . VAL A 1 214 ? 0.340 4.541 15.031 1.00 16.67 194 VAL A CA 1
ATOM 2803 C C . VAL A 1 214 ? -0.737 3.488 15.247 1.00 19.50 194 VAL A C 1
ATOM 2804 O O . VAL A 1 214 ? -1.141 2.800 14.316 1.00 21.15 194 VAL A O 1
ATOM 2817 N N . HIS A 1 215 ? -1.190 3.363 16.491 1.00 18.69 195 HIS A N 1
ATOM 2818 C CA . HIS A 1 215 ? -2.246 2.432 16.851 1.00 23.15 195 HIS A CA 1
ATOM 2819 C C . HIS A 1 215 ? -3.517 2.717 16.047 1.00 22.80 195 HIS A C 1
ATOM 2820 O O . HIS A 1 215 ? -4.128 1.816 15.469 1.00 20.39 195 HIS A O 1
ATOM 2834 N N . THR A 1 216 ? -3.893 3.986 16.009 1.00 18.35 196 THR A N 1
ATOM 2835 C CA . THR A 1 216 ? -5.029 4.450 15.221 1.00 16.86 196 THR A CA 1
ATOM 2836 C C . THR A 1 216 ? -4.824 4.162 13.727 1.00 14.94 196 THR A C 1
ATOM 2837 O O . THR A 1 216 ? -5.753 3.744 13.038 1.00 15.90 196 THR A O 1
ATOM 2848 N N . LEU A 1 217 ? -3.606 4.357 13.238 1.00 15.06 197 LEU A N 1
ATOM 2849 C CA . LEU A 1 217 ? -3.303 4.120 11.824 1.00 13.01 197 LEU A CA 1
ATOM 2850 C C . LEU A 1 217 ? -3.409 2.647 11.469 1.00 16.48 197 LEU A C 1
ATOM 2851 O O . LEU A 1 217 ? -3.925 2.285 10.415 1.00 14.44 197 LEU A O 1
ATOM 2867 N N . LEU A 1 218 ? -2.886 1.789 12.337 1.00 15.98 198 LEU A N 1
ATOM 2868 C CA . LEU A 1 218 ? -2.933 0.367 12.052 1.00 13.90 198 LEU A CA 1
ATOM 2869 C C . LEU A 1 218 ? -4.378 -0.133 11.986 1.00 16.45 198 LEU A C 1
ATOM 2870 O O . LEU A 1 218 ? -4.718 -0.971 11.138 1.00 17.65 198 LEU A O 1
ATOM 2886 N N . LEU A 1 219 ? -5.245 0.378 12.854 1.00 16.61 199 LEU A N 1
ATOM 2887 C CA . LEU A 1 219 ? -6.641 -0.038 12.823 1.00 15.21 199 LEU A CA 1
ATOM 2888 C C . LEU A 1 219 ? -7.316 0.449 11.543 1.00 15.67 199 LEU A C 1
ATOM 2889 O O . LEU A 1 219 ? -8.057 -0.303 10.918 1.00 16.75 199 LEU A O 1
ATOM 2905 N N . ILE A 1 220 ? -7.071 1.696 11.153 1.00 16.36 200 ILE A N 1
ATOM 2906 C CA . ILE A 1 220 ? -7.596 2.195 9.874 1.00 15.80 200 ILE A CA 1
ATOM 2907 C C . ILE A 1 220 ? -7.139 1.288 8.733 1.00 18.59 200 ILE A C 1
ATOM 2908 O O . ILE A 1 220 ? -7.946 0.898 7.896 1.00 17.88 200 ILE A O 1
ATOM 2924 N N . PHE A 1 221 ? -5.851 0.945 8.711 1.00 19.45 201 PHE A N 1
ATOM 2925 C CA . PHE A 1 221 ? -5.303 0.065 7.678 1.00 15.19 201 PHE A CA 1
ATOM 2926 C C . PHE A 1 221 ? -6.031 -1.281 7.637 1.00 19.65 201 PHE A C 1
ATOM 2927 O O . PHE A 1 221 ? -6.453 -1.756 6.572 1.00 19.96 201 PHE A O 1
ATOM 2944 N N . LEU A 1 222 ? -6.178 -1.889 8.809 1.00 19.39 202 LEU A N 1
ATOM 2945 C CA . LEU A 1 222 ? -6.823 -3.181 8.926 1.00 21.60 202 LEU A CA 1
ATOM 2946 C C . LEU A 1 222 ? -8.248 -3.138 8.396 1.00 19.72 202 LEU A C 1
ATOM 2947 O O . LEU A 1 222 ? -8.683 -4.078 7.745 1.00 18.78 202 LEU A O 1
ATOM 2963 N N . HIS A 1 223 ? -8.958 -2.044 8.656 1.00 19.69 203 HIS A N 1
ATOM 2964 C CA . HIS A 1 223 ? -10.333 -1.891 8.187 1.00 19.09 203 HIS A CA 1
ATOM 2965 C C . HIS A 1 223 ? -10.440 -2.045 6.664 1.00 19.64 203 HIS A C 1
ATOM 2966 O O . HIS A 1 223 ? -11.474 -2.453 6.150 1.00 20.81 203 HIS A O 1
ATOM 2980 N N . ARG A 1 224 ? -9.366 -1.733 5.953 1.00 20.10 204 ARG A N 1
ATOM 2981 C CA . ARG A 1 224 ? -9.377 -1.794 4.487 1.00 26.09 204 ARG A CA 1
ATOM 2982 C C . ARG A 1 224 ? -8.127 -2.491 3.970 1.00 25.68 204 ARG A C 1
ATOM 2983 O O . ARG A 1 224 ? -7.541 -2.101 2.953 1.00 24.24 204 ARG A O 1
ATOM 3004 N N . ALA A 1 225 ? -7.752 -3.559 4.667 1.00 19.93 205 ALA A N 1
ATOM 3005 C CA . ALA A 1 225 ? -6.459 -4.200 4.459 1.00 22.82 205 ALA A CA 1
ATOM 3006 C C . ALA A 1 225 ? -6.263 -4.735 3.030 1.00 19.24 205 ALA A C 1
ATOM 3007 O O . ALA A 1 225 ? -5.245 -4.444 2.411 1.00 22.46 205 ALA A O 1
ATOM 3014 N N . PRO A 1 226 ? -7.220 -5.509 2.504 1.00 22.27 206 PRO A N 1
ATOM 3015 C CA . PRO A 1 226 ? -6.939 -6.034 1.156 1.00 26.41 206 PRO A CA 1
ATOM 3016 C C . PRO A 1 226 ? -6.789 -4.940 0.097 1.00 29.30 206 PRO A C 1
ATOM 3017 O O . PRO A 1 226 ? -5.918 -5.053 -0.761 1.00 32.80 206 PRO A O 1
ATOM 3028 N N . GLU A 1 227 ? -7.616 -3.903 0.158 1.00 25.32 207 GLU A N 1
ATOM 3029 C CA . GLU A 1 227 ? -7.481 -2.777 -0.758 1.00 21.11 207 GLU A CA 1
ATOM 3030 C C . GLU A 1 227 ? -6.119 -2.115 -0.630 1.00 22.13 207 GLU A C 1
ATOM 3031 O O . GLU A 1 227 ? -5.467 -1.817 -1.632 1.00 21.14 207 GLU A O 1
ATOM 3043 N N . LEU A 1 228 ? -5.684 -1.883 0.605 1.00 21.28 208 LEU A N 1
ATOM 3044 C CA . LEU A 1 228 ? -4.436 -1.166 0.833 1.00 21.14 208 LEU A CA 1
ATOM 3045 C C . LEU A 1 228 ? -3.204 -2.015 0.550 1.00 21.27 208 LEU A C 1
ATOM 3046 O O . LEU A 1 228 ? -2.173 -1.494 0.122 1.00 18.04 208 LEU A O 1
ATOM 3062 N N . LEU A 1 229 ? -3.295 -3.320 0.791 1.00 25.30 209 LEU A N 1
ATOM 3063 C CA . LEU A 1 229 ? -2.210 -4.211 0.412 1.00 25.64 209 LEU A CA 1
ATOM 3064 C C . LEU A 1 229 ? -2.044 -4.209 -1.114 1.00 25.17 209 LEU A C 1
ATOM 3065 O O . LEU A 1 229 ? -0.931 -4.117 -1.630 1.00 24.27 209 LEU A O 1
ATOM 3081 N N . ALA A 1 230 ? -3.158 -4.317 -1.824 1.00 26.86 210 ALA A N 1
ATOM 3082 C CA . ALA A 1 230 ? -3.134 -4.279 -3.284 1.00 29.59 210 ALA A CA 1
ATOM 3083 C C . ALA A 1 230 ? -2.531 -2.960 -3.774 1.00 28.78 210 ALA A C 1
ATOM 3084 O O . ALA A 1 230 ? -1.739 -2.932 -4.715 1.00 28.77 210 ALA A O 1
ATOM 3091 N N . TRP A 1 231 ? -2.909 -1.869 -3.119 1.00 23.34 211 TRP A N 1
ATOM 3092 C CA . TRP A 1 231 ? -2.399 -0.553 -3.474 1.00 22.46 211 TRP A CA 1
ATOM 3093 C C . TRP A 1 231 ? -0.885 -0.507 -3.281 1.00 25.14 211 TRP A C 1
ATOM 3094 O O . TRP A 1 231 ? -0.141 0.001 -4.133 1.00 25.32 211 TRP A O 1
ATOM 3115 N N . ALA A 1 232 ? -0.426 -1.043 -2.158 1.00 24.50 212 ALA A N 1
ATOM 3116 C CA . ALA A 1 232 ? 0.998 -1.045 -1.849 1.00 22.51 212 ALA A CA 1
ATOM 3117 C C . ALA A 1 232 ? 1.766 -1.849 -2.891 1.00 24.67 212 ALA A C 1
ATOM 3118 O O . ALA A 1 232 ? 2.830 -1.430 -3.356 1.00 25.83 212 ALA A O 1
ATOM 3125 N N . ASP A 1 233 ? 1.227 -3.008 -3.260 1.00 26.94 213 ASP A N 1
ATOM 3126 C CA . ASP A 1 233 ? 1.901 -3.89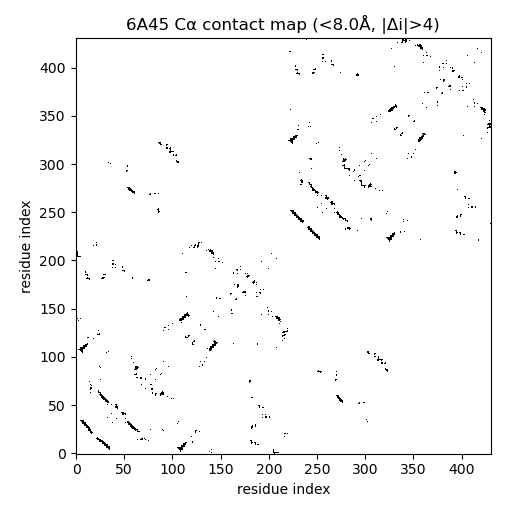8 -4.207 1.00 32.85 213 ASP A CA 1
ATOM 3127 C C . ASP A 1 233 ? 2.177 -3.244 -5.563 1.00 34.93 213 ASP A C 1
ATOM 3128 O O . ASP A 1 233 ? 3.103 -3.640 -6.276 1.00 37.17 213 ASP A O 1
ATOM 3137 N N . GLU A 1 234 ? 1.374 -2.246 -5.912 1.00 32.92 214 GLU A N 1
ATOM 3138 C CA . GLU A 1 234 ? 1.484 -1.593 -7.210 1.00 33.60 214 GLU A CA 1
ATOM 3139 C C . GLU A 1 234 ? 1.946 -0.130 -7.133 1.00 33.29 214 GLU A C 1
ATOM 3140 O O . GLU A 1 234 ? 2.467 0.387 -8.121 1.00 37.22 214 GLU A O 1
ATOM 3152 N N . GLN A 1 235 ? 1.776 0.523 -5.977 1.00 29.20 215 GLN A N 1
ATOM 3153 C CA . GLN A 1 235 ? 2.012 1.975 -5.851 1.00 26.99 215 GLN A CA 1
ATOM 3154 C C . GLN A 1 235 ? 3.090 2.388 -4.837 1.00 35.21 215 GLN A C 1
ATOM 3155 O O . GLN A 1 235 ? 3.498 3.549 -4.827 1.00 36.87 215 GLN A O 1
ATOM 3169 N N . ALA A 1 236 ? 3.518 1.479 -3.962 1.00 32.93 216 ALA A N 1
ATOM 3170 C CA . ALA A 1 236 ? 4.479 1.850 -2.923 1.00 26.28 216 ALA A CA 1
ATOM 3171 C C . ALA A 1 236 ? 5.728 2.423 -3.566 1.00 26.77 216 ALA A C 1
ATOM 3172 O O . ALA A 1 236 ? 6.173 1.932 -4.602 1.00 26.16 216 ALA A O 1
ATOM 3179 N N . ARG A 1 237 ? 6.269 3.477 -2.962 1.00 26.19 217 ARG A N 1
ATOM 3180 C CA . ARG A 1 237 ? 7.431 4.178 -3.506 1.00 27.37 217 ARG A CA 1
ATOM 3181 C C . ARG A 1 237 ? 8.731 3.776 -2.839 1.00 19.07 217 ARG A C 1
ATOM 3182 O O . ARG A 1 237 ? 8.773 3.482 -1.643 1.00 21.47 217 ARG A O 1
ATOM 3203 N N . SER A 1 238 ? 9.797 3.787 -3.622 1.00 21.17 218 SER A N 1
ATOM 3204 C CA . SER A 1 238 ? 11.122 3.470 -3.125 1.00 22.03 218 SER A CA 1
ATOM 3205 C C . SER A 1 238 ? 11.565 4.483 -2.079 1.00 25.35 218 SER A C 1
ATOM 3206 O O . SER A 1 238 ? 11.506 5.689 -2.319 1.00 27.23 218 SER A O 1
ATOM 3214 N N . TRP A 1 239 ? 12.006 3.994 -0.923 1.00 23.59 219 TRP A N 1
ATOM 3215 C CA . TRP A 1 239 ? 12.509 4.877 0.114 1.00 24.63 219 TRP A CA 1
ATOM 3216 C C . TRP A 1 239 ? 13.674 5.693 -0.427 1.00 29.01 219 TRP A C 1
ATOM 3217 O O . TRP A 1 239 ? 13.859 6.857 -0.072 1.00 30.72 219 TRP A O 1
ATOM 3238 N N . ALA A 1 240 ? 14.457 5.071 -1.299 1.00 33.11 220 ALA A N 1
ATOM 3239 C CA . ALA A 1 240 ? 15.628 5.723 -1.858 1.00 37.85 220 ALA A CA 1
ATOM 3240 C C . ALA A 1 240 ? 15.241 6.953 -2.685 1.00 40.75 220 ALA A C 1
ATOM 3241 O O . ALA A 1 240 ? 16.076 7.824 -2.924 1.00 42.46 220 ALA A O 1
ATOM 3248 N N . HIS A 1 241 ? 13.979 7.032 -3.103 1.00 41.05 221 HIS A N 1
ATOM 3249 C CA . HIS A 1 241 ? 13.503 8.163 -3.905 1.00 39.58 221 HIS A CA 1
ATOM 3250 C C . HIS A 1 241 ? 12.929 9.297 -3.055 1.00 36.64 221 HIS A C 1
ATOM 3251 O O . HIS A 1 241 ? 12.525 10.330 -3.583 1.00 38.55 221 HIS A O 1
ATOM 3265 N N . ILE A 1 242 ? 12.884 9.103 -1.744 1.00 24.69 222 ILE A N 1
ATOM 3266 C CA . ILE A 1 242 ? 12.397 10.142 -0.845 1.00 23.22 222 ILE A CA 1
ATOM 3267 C C . ILE A 1 242 ? 13.442 11.241 -0.707 1.00 27.86 222 ILE A C 1
ATOM 3268 O O . ILE A 1 242 ? 14.635 10.957 -0.612 1.00 28.47 222 ILE A O 1
ATOM 3284 N N . GLU A 1 243 ? 12.980 12.489 -0.685 1.00 34.55 223 GLU A N 1
ATOM 3285 C CA . GLU A 1 243 ? 13.857 13.645 -0.537 1.00 32.58 223 GLU A CA 1
ATOM 3286 C C . GLU A 1 243 ? 13.755 14.245 0.861 1.00 28.16 223 GLU A C 1
ATOM 3287 O O . GLU A 1 243 ? 12.678 14.285 1.438 1.00 25.69 223 GLU A O 1
ATOM 3299 N N . PRO A 1 244 ? 14.879 14.734 1.406 1.00 27.14 224 PRO A N 1
ATOM 3300 C CA . PRO A 1 244 ? 14.791 15.407 2.704 1.00 28.82 224 PRO A CA 1
ATOM 3301 C C . PRO A 1 244 ? 13.883 16.632 2.666 1.00 27.74 224 PRO A C 1
ATOM 3302 O O . PRO A 1 244 ? 13.807 17.326 1.654 1.00 28.59 224 PRO A O 1
ATOM 3313 N N . MET A 1 245 ? 13.197 16.890 3.769 1.00 26.02 225 MET A N 1
ATOM 3314 C CA . MET A 1 245 ? 12.345 18.059 3.859 1.00 28.29 225 MET A CA 1
ATOM 3315 C C . MET A 1 245 ? 13.185 19.330 3.799 1.00 27.59 225 MET A C 1
ATOM 3316 O O . MET A 1 245 ? 12.793 20.301 3.166 1.00 28.38 225 MET A O 1
ATOM 3330 N N . TYR A 1 246 ? 14.339 19.314 4.455 1.00 30.18 226 TYR A N 1
ATOM 3331 C CA . TYR A 1 246 ? 15.258 20.454 4.427 1.00 40.09 226 TYR A CA 1
ATOM 3332 C C . TYR A 1 246 ? 16.706 20.009 4.650 1.00 45.54 226 TYR A C 1
ATOM 3333 O O . TYR A 1 246 ? 16.965 18.871 5.056 1.00 40.26 226 TYR A O 1
ATOM 3351 N N . VAL A 1 247 ? 17.645 20.911 4.378 1.00 44.66 227 VAL A N 1
ATOM 3352 C CA . VAL A 1 247 ? 19.062 20.646 4.612 1.00 59.47 227 VAL A CA 1
ATOM 3353 C C . VAL A 1 247 ? 19.439 21.103 6.025 1.00 72.52 227 VAL A C 1
ATOM 3354 O O . VAL A 1 247 ? 19.454 22.302 6.304 1.00 76.32 227 VAL A O 1
ATOM 3367 N N . PRO A 1 248 ? 19.745 20.150 6.924 1.00 76.17 228 PRO A N 1
ATOM 3368 C CA . PRO A 1 248 ? 19.977 20.501 8.331 1.00 78.58 228 PRO A CA 1
ATOM 3369 C C . PRO A 1 248 ? 21.289 21.245 8.557 1.00 78.05 228 PRO A C 1
ATOM 3370 O O . PRO A 1 248 ? 22.253 20.989 7.839 1.00 77.40 228 PRO A O 1
ATOM 3381 N N . PRO B 1 25 ? 25.713 5.913 42.540 1.00 81.11 5 PRO B N 1
ATOM 3382 C CA . PRO B 1 25 ? 24.674 6.919 42.293 1.00 79.29 5 PRO B CA 1
ATOM 3383 C C . PRO B 1 25 ? 23.280 6.306 42.186 1.00 74.32 5 PRO B C 1
ATOM 3384 O O . PRO B 1 25 ? 23.156 5.120 41.879 1.00 76.93 5 PRO B O 1
ATOM 3395 N N . ARG B 1 26 ? 22.252 7.107 42.451 1.00 63.36 6 ARG B N 1
ATOM 3396 C CA . ARG B 1 26 ? 20.875 6.674 42.236 1.00 50.94 6 ARG B CA 1
ATOM 3397 C C . ARG B 1 26 ? 20.698 6.338 40.763 1.00 39.58 6 ARG B C 1
ATOM 3398 O O . ARG B 1 26 ? 21.331 6.959 39.902 1.00 34.73 6 ARG B O 1
ATOM 3419 N N . ALA B 1 27 ? 19.840 5.363 40.474 1.00 38.99 7 ALA B N 1
ATOM 3420 C CA . ALA B 1 27 ? 19.427 5.106 39.100 1.00 31.02 7 ALA B CA 1
ATOM 3421 C C . ALA B 1 27 ? 18.586 6.272 38.598 1.00 30.23 7 ALA B C 1
ATOM 3422 O O . ALA B 1 27 ? 17.711 6.766 39.316 1.00 30.34 7 ALA B O 1
ATOM 3429 N N . GLU B 1 28 ? 18.848 6.693 37.365 1.00 29.95 8 GLU B N 1
ATOM 3430 C CA . GLU B 1 28 ? 18.127 7.798 36.748 1.00 33.58 8 GLU B CA 1
ATOM 3431 C C . GLU B 1 28 ? 16.949 7.323 35.899 1.00 29.45 8 GLU B C 1
ATOM 3432 O O . GLU B 1 28 ? 15.941 8.021 35.785 1.00 30.30 8 GLU B O 1
ATOM 3444 N N . THR B 1 29 ? 17.083 6.143 35.298 1.00 23.94 9 THR B N 1
ATOM 3445 C CA . THR B 1 29 ? 16.009 5.571 34.495 1.00 25.21 9 THR B CA 1
ATOM 3446 C C . THR B 1 29 ? 15.649 4.183 35.005 1.00 23.25 9 THR B C 1
ATOM 3447 O O . THR B 1 29 ? 16.534 3.380 35.284 1.00 23.48 9 THR B O 1
ATOM 3458 N N . PHE B 1 30 ? 14.350 3.929 35.145 1.00 20.86 10 PHE B N 1
ATOM 3459 C CA . PHE B 1 30 ? 13.863 2.614 35.520 1.00 23.38 10 PHE B CA 1
ATOM 3460 C C . PHE B 1 30 ? 13.305 1.945 34.274 1.00 24.83 10 PHE B C 1
ATOM 3461 O O . PHE B 1 30 ? 12.391 2.475 33.634 1.00 24.28 10 PHE B O 1
ATOM 3478 N N . VAL B 1 31 ? 13.883 0.801 33.923 1.00 20.88 11 VAL B N 1
ATOM 3479 C CA . VAL B 1 31 ? 13.450 0.048 32.750 1.00 19.09 11 VAL B CA 1
ATOM 3480 C C . VAL B 1 31 ? 12.673 -1.180 33.181 1.00 18.29 11 VAL B C 1
ATOM 3481 O O . VAL B 1 31 ? 13.242 -2.181 33.639 1.00 19.67 11 VAL B O 1
ATOM 3494 N N . PHE B 1 32 ? 11.360 -1.072 33.049 1.00 20.82 12 PHE B N 1
ATOM 3495 C CA . PHE B 1 32 ? 10.443 -2.121 33.439 1.00 20.93 12 PHE B CA 1
ATOM 3496 C C . PHE B 1 32 ? 10.404 -3.145 32.336 1.00 20.30 12 PHE B C 1
ATOM 3497 O O . PHE B 1 32 ? 10.322 -2.787 31.166 1.00 19.97 12 PHE B O 1
ATOM 3514 N N . LEU B 1 33 ? 10.471 -4.419 32.683 1.00 21.57 13 LEU B N 1
ATOM 3515 C CA . LEU B 1 33 ? 10.512 -5.413 31.637 1.00 22.44 13 LEU B CA 1
ATOM 3516 C C . LEU B 1 33 ? 9.813 -6.684 32.019 1.00 22.40 13 LEU B C 1
ATOM 3517 O O . LEU B 1 33 ? 9.591 -6.978 33.198 1.00 21.45 13 LEU B O 1
ATOM 3533 N N . ASP B 1 34 ? 9.441 -7.422 30.985 1.00 20.88 14 ASP B N 1
ATOM 3534 C CA . ASP B 1 34 ? 8.891 -8.750 31.157 1.00 26.59 14 ASP B CA 1
ATOM 3535 C C . ASP B 1 34 ? 9.346 -9.595 29.986 1.00 26.35 14 ASP B C 1
ATOM 3536 O O . ASP B 1 34 ? 9.462 -9.091 28.866 1.00 23.95 14 ASP B O 1
ATOM 3545 N N . LEU B 1 35 ? 9.633 -10.866 30.274 1.00 30.30 15 LEU B N 1
ATOM 3546 C CA . LEU B 1 35 ? 10.007 -11.857 29.278 1.00 33.74 15 LEU B CA 1
ATOM 3547 C C . LEU B 1 35 ? 8.974 -12.968 29.246 1.00 36.77 15 LEU B C 1
ATOM 3548 O O . LEU B 1 35 ? 8.492 -13.393 30.296 1.00 39.28 15 LEU B O 1
ATOM 3564 N N . GLU B 1 36 ? 8.649 -13.449 28.050 1.00 35.58 16 GLU B N 1
ATOM 3565 C CA . GLU B 1 36 ? 7.900 -14.695 27.913 1.00 38.29 16 GLU B CA 1
ATOM 3566 C C . GLU B 1 36 ? 8.817 -15.719 27.277 1.00 35.19 16 GLU B C 1
ATOM 3567 O O . GLU B 1 36 ? 9.446 -15.453 26.257 1.00 30.09 16 GLU B O 1
ATOM 3579 N N . ALA B 1 37 ? 8.895 -16.891 27.895 1.00 29.27 17 ALA B N 1
ATOM 3580 C CA . ALA B 1 37 ? 9.823 -17.909 27.453 1.00 35.39 17 ALA B CA 1
ATOM 3581 C C . ALA B 1 37 ? 9.170 -19.277 27.387 1.00 42.25 17 ALA B C 1
ATOM 3582 O O . ALA B 1 37 ? 8.074 -19.496 27.900 1.00 45.89 17 ALA B O 1
ATOM 3589 N N . THR B 1 38 ? 9.877 -20.189 26.736 1.00 43.32 18 THR B N 1
ATOM 3590 C CA . THR B 1 38 ? 9.492 -21.589 26.673 1.00 49.48 18 THR B CA 1
ATOM 3591 C C . THR B 1 38 ? 10.711 -22.437 26.976 1.00 54.64 18 THR B C 1
ATOM 3592 O O . THR B 1 38 ? 11.816 -21.909 27.089 1.00 54.32 18 THR B O 1
ATOM 3603 N N . GLY B 1 39 ? 10.511 -23.745 27.102 1.00 51.56 19 GLY B N 1
ATOM 3604 C CA . GLY B 1 39 ? 11.615 -24.680 27.224 1.00 56.04 19 GLY B CA 1
ATOM 3605 C C . GLY B 1 39 ? 12.210 -24.776 28.617 1.00 57.85 19 GLY B C 1
ATOM 3606 O O . GLY B 1 39 ? 13.176 -25.515 28.835 1.00 57.80 19 GLY B O 1
ATOM 3610 N N . LEU B 1 40 ? 11.639 -24.035 29.562 1.00 55.37 20 LEU B N 1
ATOM 3611 C CA . LEU B 1 40 ? 12.110 -24.080 30.941 1.00 58.73 20 LEU B CA 1
ATOM 3612 C C . LEU B 1 40 ? 12.075 -25.503 31.506 1.00 64.10 20 LEU B C 1
ATOM 3613 O O . LEU B 1 40 ? 13.030 -25.934 32.153 1.00 65.40 20 LEU B O 1
ATOM 3629 N N . PRO B 1 41 ? 10.972 -26.236 31.266 1.00 57.22 21 PRO B N 1
ATOM 3630 C CA . PRO B 1 41 ? 10.893 -27.633 31.714 1.00 59.72 21 PRO B CA 1
ATOM 3631 C C . PRO B 1 41 ? 12.029 -28.504 31.179 1.00 62.01 21 PRO B C 1
ATOM 3632 O O . PRO B 1 41 ? 12.294 -29.576 31.726 1.00 62.75 21 PRO B O 1
ATOM 3643 N N . ASN B 1 42 ? 12.682 -28.046 30.115 1.00 64.32 22 ASN B N 1
ATOM 3644 C CA . ASN B 1 42 ? 13.844 -28.735 29.567 1.00 67.59 22 ASN B CA 1
ATOM 3645 C C . ASN B 1 42 ? 15.140 -28.148 30.107 1.00 72.18 22 ASN B C 1
ATOM 3646 O O . ASN B 1 42 ? 16.228 -28.623 29.780 1.00 73.21 22 ASN B O 1
ATOM 3657 N N . MET B 1 43 ? 15.014 -27.119 30.941 1.00 98.02 23 MET B N 1
ATOM 3658 C CA . MET B 1 43 ? 16.158 -26.323 31.368 1.00 100.69 23 MET B CA 1
ATOM 3659 C C . MET B 1 43 ? 16.938 -25.861 30.138 1.00 101.32 23 MET B C 1
ATOM 3660 O O . MET B 1 43 ? 18.167 -25.767 30.150 1.00 100.98 23 MET B O 1
ATOM 3674 N N . ASP B 1 44 ? 16.188 -25.584 29.074 1.00 72.65 24 ASP B N 1
ATOM 3675 C CA . ASP B 1 44 ? 16.718 -24.980 27.859 1.00 71.90 24 ASP B CA 1
ATOM 3676 C C . ASP B 1 44 ? 15.841 -23.783 27.499 1.00 67.08 24 ASP B C 1
ATOM 3677 O O . ASP B 1 44 ? 15.250 -23.737 26.419 1.00 65.45 24 ASP B O 1
ATOM 3686 N N . PRO B 1 45 ? 15.742 -22.811 28.418 1.00 65.21 25 PRO B N 1
ATOM 3687 C CA . PRO B 1 45 ? 14.792 -21.713 28.222 1.00 58.92 25 PRO B CA 1
ATOM 3688 C C . PRO B 1 45 ? 15.152 -20.834 27.029 1.00 48.41 25 PRO B C 1
ATOM 3689 O O . PRO B 1 45 ? 16.332 -20.620 26.757 1.00 47.24 25 PRO B O 1
ATOM 3700 N N . GLU B 1 46 ? 14.137 -20.347 26.322 1.00 71.61 26 GLU B N 1
ATOM 3701 C CA . GLU B 1 46 ? 14.352 -19.552 25.121 1.00 65.17 26 GLU B CA 1
ATOM 3702 C C . GLU B 1 46 ? 13.277 -18.478 24.999 1.00 51.42 26 GLU B C 1
ATOM 3703 O O . GLU B 1 46 ? 12.089 -18.778 24.865 1.00 49.89 26 GLU B O 1
ATOM 3715 N N . ILE B 1 47 ? 13.707 -17.222 25.046 1.00 47.75 27 ILE B N 1
ATOM 3716 C CA . ILE B 1 47 ? 12.786 -16.098 25.061 1.00 40.21 27 ILE B CA 1
ATOM 3717 C C . ILE B 1 47 ? 11.957 -16.032 23.781 1.00 35.12 27 ILE B C 1
ATOM 3718 O O . ILE B 1 47 ? 12.490 -16.170 22.681 1.00 34.10 27 ILE B O 1
ATOM 3734 N N . ALA B 1 48 ? 10.651 -15.811 23.945 1.00 33.80 28 ALA B N 1
ATOM 3735 C CA . ALA B 1 48 ? 9.721 -15.667 22.827 1.00 30.06 28 ALA B CA 1
ATOM 3736 C C . ALA B 1 48 ? 9.266 -14.211 22.658 1.00 27.67 28 ALA B C 1
ATOM 3737 O O . ALA B 1 48 ? 8.890 -13.781 21.562 1.00 28.48 28 ALA B O 1
ATOM 3744 N N . GLU B 1 49 ? 9.272 -13.461 23.753 1.00 22.68 29 GLU B N 1
ATOM 3745 C CA . GLU B 1 49 ? 8.869 -12.061 23.707 1.00 23.20 29 GLU B CA 1
ATOM 3746 C C . GLU B 1 49 ? 9.496 -11.304 24.853 1.00 22.62 29 GLU B C 1
ATOM 3747 O O . GLU B 1 49 ? 9.593 -11.807 25.981 1.00 21.82 29 GLU B O 1
ATOM 3759 N N . ILE B 1 50 ? 9.919 -10.083 24.557 1.00 21.47 30 ILE B N 1
ATOM 3760 C CA . ILE B 1 50 ? 10.453 -9.205 25.573 1.00 20.41 30 ILE B CA 1
ATOM 3761 C C . ILE B 1 50 ? 9.850 -7.828 25.354 1.00 22.10 30 ILE B C 1
ATOM 3762 O O . ILE B 1 50 ? 9.719 -7.373 24.218 1.00 21.03 30 ILE B O 1
ATOM 3778 N N . SER B 1 51 ? 9.440 -7.195 26.447 1.00 20.44 31 SER B N 1
ATOM 3779 C CA . SER B 1 51 ? 8.914 -5.848 26.387 1.00 21.43 31 SER B CA 1
ATOM 3780 C C . SER B 1 51 ? 9.586 -5.031 27.471 1.00 22.46 31 SER B C 1
ATOM 3781 O O . SER B 1 51 ? 9.803 -5.519 28.590 1.00 21.70 31 SER B O 1
ATOM 3789 N N . LEU B 1 52 ? 9.935 -3.804 27.117 1.00 17.23 32 LEU B N 1
ATOM 3790 C CA . LEU B 1 52 ? 10.612 -2.886 28.020 1.00 15.44 32 LEU B CA 1
ATOM 3791 C C . LEU B 1 52 ? 9.943 -1.532 27.947 1.00 16.10 32 LEU B C 1
ATOM 3792 O O . LEU B 1 52 ? 9.714 -1.040 26.847 1.00 17.51 32 LEU B O 1
ATOM 3808 N N . PHE B 1 53 ? 9.612 -0.955 29.105 1.00 18.81 33 PHE B N 1
ATOM 3809 C CA . PHE B 1 53 ? 9.128 0.421 29.207 1.00 18.63 33 PHE B CA 1
ATOM 3810 C C . PHE B 1 53 ? 10.150 1.218 30.004 1.00 20.52 33 PHE B C 1
ATOM 3811 O O . PHE B 1 53 ? 10.382 0.901 31.178 1.00 19.86 33 PHE B O 1
ATOM 3828 N N . ALA B 1 54 ? 10.746 2.249 29.412 1.00 21.37 34 ALA B N 1
ATOM 3829 C CA . ALA B 1 54 ? 11.765 3.030 30.115 1.00 20.31 34 ALA B CA 1
ATOM 3830 C C . ALA B 1 54 ? 11.173 4.334 30.641 1.00 19.95 34 ALA B C 1
ATOM 3831 O O . ALA B 1 54 ? 10.589 5.105 29.893 1.00 17.11 34 ALA B O 1
ATOM 3838 N N . VAL B 1 55 ? 11.344 4.558 31.941 1.00 21.92 35 VAL B N 1
ATOM 3839 C CA . VAL B 1 55 ? 10.758 5.692 32.628 1.00 25.57 35 VAL B CA 1
ATOM 3840 C C . VAL B 1 55 ? 11.822 6.407 33.449 1.00 26.29 35 VAL B C 1
ATOM 3841 O O . VAL B 1 55 ? 12.578 5.783 34.189 1.00 26.93 35 VAL B O 1
ATOM 3854 N N . HIS B 1 56 ? 11.876 7.723 33.321 1.00 23.10 36 HIS B N 1
ATOM 3855 C CA . HIS B 1 56 ? 12.821 8.493 34.117 1.00 22.86 36 HIS B CA 1
ATOM 3856 C C . HIS B 1 56 ? 12.344 8.569 35.560 1.00 22.85 36 HIS B C 1
ATOM 3857 O O . HIS B 1 56 ? 11.143 8.598 35.834 1.00 24.50 36 HIS B O 1
ATOM 3871 N N . ARG B 1 57 ? 13.302 8.584 36.481 1.00 24.08 37 ARG B N 1
ATOM 3872 C CA . ARG B 1 57 ? 13.024 8.708 37.912 1.00 27.59 37 ARG B CA 1
ATOM 3873 C C . ARG B 1 57 ? 12.031 9.818 38.268 1.00 28.96 37 ARG B C 1
ATOM 3874 O O . ARG B 1 57 ? 11.167 9.624 39.117 1.00 30.15 37 ARG B O 1
ATOM 3895 N N . SER B 1 58 ? 12.156 10.977 37.624 1.00 32.50 38 SER B N 1
ATOM 3896 C CA . SER B 1 58 ? 11.313 12.125 37.958 1.00 35.09 38 SER B CA 1
ATOM 3897 C C . SER B 1 58 ? 9.839 11.811 37.732 1.00 34.68 38 SER B C 1
ATOM 3898 O O . SER B 1 58 ? 8.978 12.253 38.491 1.00 33.24 38 SER B O 1
ATOM 3906 N N . SER B 1 59 ? 9.555 11.037 36.689 1.00 31.62 39 SER B N 1
ATOM 3907 C CA . SER B 1 59 ? 8.189 10.635 36.378 1.00 32.25 39 SER B CA 1
ATOM 3908 C C . SER B 1 59 ? 7.604 9.758 37.472 1.00 36.41 39 SER B C 1
ATOM 3909 O O . SER B 1 59 ? 6.390 9.750 37.685 1.00 38.91 39 SER B O 1
ATOM 3917 N N . LEU B 1 60 ? 8.470 9.001 38.143 1.00 32.77 40 LEU B N 1
ATOM 3918 C CA . LEU B 1 60 ? 8.045 8.133 39.231 1.00 34.39 40 LEU B CA 1
ATOM 3919 C C . LEU B 1 60 ? 7.971 8.899 40.551 1.00 34.29 40 LEU B C 1
ATOM 3920 O O . LEU B 1 60 ? 7.158 8.581 41.419 1.00 31.56 40 LEU B O 1
ATOM 3936 N N . GLU B 1 61 ? 8.824 9.907 40.703 1.00 36.32 41 GLU B N 1
ATOM 3937 C CA . GLU B 1 61 ? 8.794 10.753 41.897 1.00 37.88 41 GLU B CA 1
ATOM 3938 C C . GLU B 1 61 ? 7.507 11.567 41.940 1.00 39.07 41 GLU B C 1
ATOM 3939 O O . GLU B 1 61 ? 6.936 11.801 43.006 1.00 44.03 41 GLU B O 1
ATOM 3951 N N . ASN B 1 62 ? 7.058 11.987 40.762 1.00 42.80 42 ASN B N 1
ATOM 3952 C CA . ASN B 1 62 ? 5.907 12.871 40.627 1.00 49.59 42 ASN B CA 1
ATOM 3953 C C . ASN B 1 62 ? 4.875 12.291 39.654 1.00 57.89 42 ASN B C 1
ATOM 3954 O O . ASN B 1 62 ? 4.796 12.722 38.504 1.00 59.14 42 ASN B O 1
ATOM 3965 N N . PRO B 1 63 ? 4.083 11.304 40.113 1.00 54.18 43 PRO B N 1
ATOM 3966 C CA . PRO B 1 63 ? 3.116 10.635 39.229 1.00 54.39 43 PRO B CA 1
ATOM 3967 C C . PRO B 1 63 ? 2.054 11.574 38.644 1.00 56.15 43 PRO B C 1
ATOM 3968 O O . PRO B 1 63 ? 1.618 12.512 39.310 1.00 50.45 43 PRO B O 1
ATOM 3979 N N . GLU B 1 64 ? 1.656 11.313 37.401 1.00 71.40 44 GLU B N 1
ATOM 3980 C CA . GLU B 1 64 ? 0.607 12.084 36.742 1.00 81.52 44 GLU B CA 1
ATOM 3981 C C . GLU B 1 64 ? -0.751 11.431 36.980 1.00 86.34 44 GLU B C 1
ATOM 3982 O O . GLU B 1 64 ? -0.859 10.204 37.010 1.00 87.72 44 GLU B O 1
ATOM 3994 N N . ARG B 1 65 ? -1.783 12.255 37.144 1.00 79.37 45 ARG B N 1
ATOM 3995 C CA . ARG B 1 65 ? -3.144 11.768 37.357 1.00 84.60 45 ARG B CA 1
ATOM 3996 C C . ARG B 1 65 ? -4.143 12.620 36.574 1.00 87.88 45 ARG B C 1
ATOM 3997 O O . ARG B 1 65 ? -3.969 13.832 36.460 1.00 92.79 45 ARG B O 1
ATOM 4018 N N . ASP B 1 66 ? -5.184 11.988 36.035 1.00 96.31 46 ASP B N 1
ATOM 4019 C CA . ASP B 1 66 ? -6.152 12.700 35.197 1.00 95.22 46 ASP B CA 1
ATOM 4020 C C . ASP B 1 66 ? -7.234 13.402 36.019 1.00 66.16 46 ASP B C 1
ATOM 4021 O O . ASP B 1 66 ? -7.379 13.163 37.218 1.00 66.96 46 ASP B O 1
ATOM 4030 N N . GLY B 1 69 ? -8.930 11.380 38.377 1.00 69.65 49 GLY B N 1
ATOM 4031 C CA . GLY B 1 69 ? -8.124 11.306 39.582 1.00 71.63 49 GLY B CA 1
ATOM 4032 C C . GLY B 1 69 ? -7.170 10.122 39.601 1.00 70.81 49 GLY B C 1
ATOM 4033 O O . GLY B 1 69 ? -6.257 10.064 40.425 1.00 72.85 49 GLY B O 1
ATOM 4037 N N . SER B 1 70 ? -7.377 9.177 38.689 1.00 78.94 50 SER B N 1
ATOM 4038 C CA . SER B 1 70 ? -6.580 7.954 38.651 1.00 74.26 50 SER B CA 1
ATOM 4039 C C . SER B 1 70 ? -5.210 8.178 38.012 1.00 71.50 50 SER B C 1
ATOM 4040 O O . SER B 1 70 ? -4.959 9.218 37.406 1.00 72.85 50 SER B O 1
ATOM 4048 N N . LEU B 1 71 ? -4.332 7.187 38.148 1.00 66.60 51 LEU B N 1
ATOM 4049 C CA . LEU B 1 71 ? -2.983 7.259 37.594 1.00 59.64 51 LEU B CA 1
ATOM 4050 C C . LEU B 1 71 ? -2.970 7.104 36.076 1.00 54.48 51 LEU B C 1
ATOM 4051 O O . LEU B 1 71 ? -3.761 6.353 35.508 1.00 53.19 51 LEU B O 1
ATOM 4067 N N . VAL B 1 72 ? -2.061 7.824 35.429 1.00 65.73 52 VAL B N 1
ATOM 4068 C CA . VAL B 1 72 ? -1.804 7.639 34.007 1.00 61.49 52 VAL B CA 1
ATOM 4069 C C . VAL B 1 72 ? -0.300 7.525 33.798 1.00 55.80 52 VAL B C 1
ATOM 4070 O O . VAL B 1 72 ? 0.488 8.048 34.590 1.00 56.01 52 VAL B O 1
ATOM 4083 N N . LEU B 1 73 ? 0.097 6.822 32.745 1.00 45.03 53 LEU B N 1
ATOM 4084 C CA . LEU B 1 73 ? 1.507 6.592 32.487 1.00 39.56 53 LEU B CA 1
ATOM 4085 C C . LEU B 1 73 ? 2.222 7.898 32.154 1.00 35.09 53 LEU B C 1
ATOM 4086 O O . LEU B 1 73 ? 1.587 8.855 31.707 1.00 30.90 53 LEU B O 1
ATOM 4102 N N . PRO B 1 74 ? 3.546 7.944 32.383 1.00 36.00 54 PRO B N 1
ATOM 4103 C CA . PRO B 1 74 ? 4.321 9.140 32.038 1.00 32.12 54 PRO B CA 1
ATOM 4104 C C . PRO B 1 74 ? 4.244 9.424 30.551 1.00 29.17 54 PRO B C 1
ATOM 4105 O O . PRO B 1 74 ? 4.211 8.481 29.761 1.00 25.26 54 PRO B O 1
ATOM 4116 N N . ARG B 1 75 ? 4.215 10.696 30.172 1.00 27.76 55 ARG B N 1
ATOM 4117 C CA . ARG B 1 75 ? 4.204 11.052 28.755 1.00 28.09 55 ARG B CA 1
ATOM 4118 C C . ARG B 1 75 ? 5.516 10.663 28.074 1.00 25.06 55 ARG B C 1
ATOM 4119 O O . ARG B 1 75 ? 5.513 10.120 26.970 1.00 26.16 55 ARG B O 1
ATOM 4140 N N . VAL B 1 76 ? 6.636 10.978 28.718 1.00 22.71 56 VAL B N 1
ATOM 4141 C CA . VAL B 1 76 ? 7.942 10.669 28.157 1.00 22.97 56 VAL B CA 1
ATOM 4142 C C . VAL B 1 76 ? 8.308 9.237 28.494 1.00 21.40 56 VAL B C 1
ATOM 4143 O O . VAL B 1 76 ? 8.826 8.959 29.566 1.00 23.12 56 VAL B O 1
ATOM 4156 N N . LEU B 1 77 ? 8.025 8.338 27.566 1.00 22.85 57 LEU B N 1
ATOM 4157 C CA . LEU B 1 77 ? 8.195 6.921 27.820 1.00 28.21 57 LEU B CA 1
ATOM 4158 C C . LEU B 1 77 ? 8.717 6.218 26.590 1.00 29.74 57 LEU B C 1
ATOM 4159 O O . LEU B 1 77 ? 8.040 6.179 25.569 1.00 35.62 57 LEU B O 1
ATOM 4175 N N . ASP B 1 78 ? 9.920 5.660 26.691 1.00 22.47 58 ASP B N 1
ATOM 4176 C CA . ASP B 1 78 ? 10.471 4.849 25.616 1.00 16.96 58 ASP B CA 1
ATOM 4177 C C . ASP B 1 78 ? 10.006 3.397 25.777 1.00 17.94 58 ASP B C 1
ATOM 4178 O O . ASP B 1 78 ? 9.877 2.882 26.900 1.00 17.36 58 ASP B O 1
ATOM 4187 N N . LYS B 1 79 ? 9.785 2.728 24.649 1.00 16.96 59 LYS B N 1
ATOM 4188 C CA . LYS B 1 79 ? 9.223 1.389 24.657 1.00 15.85 59 LYS B CA 1
ATOM 4189 C C . LYS B 1 79 ? 9.831 0.549 23.549 1.00 14.85 59 LYS B C 1
ATOM 4190 O O . LYS B 1 79 ? 10.074 1.051 22.443 1.00 14.05 59 LYS B O 1
ATOM 4209 N N . LEU B 1 80 ? 10.081 -0.722 23.864 1.00 15.99 60 LEU B N 1
ATOM 4210 C CA . LEU B 1 80 ? 10.588 -1.690 22.918 1.00 15.55 60 LEU B CA 1
ATOM 4211 C C . LEU B 1 80 ? 9.930 -3.031 23.192 1.00 15.12 60 LEU B C 1
ATOM 4212 O O . LEU B 1 80 ? 9.967 -3.541 24.316 1.00 15.45 60 LEU B O 1
ATOM 4228 N N . THR B 1 81 ? 9.328 -3.592 22.154 1.00 13.26 61 THR B N 1
ATOM 4229 C CA . THR B 1 81 ? 8.672 -4.891 22.240 1.00 16.33 61 THR B CA 1
ATOM 4230 C C . THR B 1 81 ? 9.121 -5.685 21.036 1.00 17.98 61 THR B C 1
ATOM 4231 O O . THR B 1 81 ? 8.947 -5.233 19.905 1.00 17.56 61 THR B O 1
ATOM 4242 N N . LEU B 1 82 ? 9.697 -6.860 21.287 1.00 18.34 62 LEU B N 1
ATOM 4243 C CA . LEU B 1 82 ? 10.232 -7.709 20.228 1.00 21.50 62 LEU B CA 1
ATOM 4244 C C . LEU B 1 82 ? 9.771 -9.140 20.410 1.00 23.88 62 LEU B C 1
ATOM 4245 O O . LEU B 1 82 ? 9.891 -9.693 21.507 1.00 22.58 62 LEU B O 1
ATOM 4261 N N . CYS B 1 83 ? 9.266 -9.731 19.332 1.00 22.61 63 CYS B N 1
ATOM 4262 C CA . CYS B 1 83 ? 8.846 -11.126 19.340 1.00 19.67 63 CYS B CA 1
ATOM 4263 C C . CYS B 1 83 ? 9.911 -11.967 18.690 1.00 20.60 63 CYS B C 1
ATOM 4264 O O . CYS B 1 83 ? 10.593 -11.528 17.759 1.00 21.43 63 CYS B O 1
ATOM 4272 N N . MET B 1 84 ? 10.057 -13.184 19.200 1.00 25.56 64 MET B N 1
ATOM 4273 C CA . MET B 1 84 ? 11.065 -14.106 18.729 1.00 28.49 64 MET B CA 1
ATOM 4274 C C . MET B 1 84 ? 10.448 -15.489 18.663 1.00 30.90 64 MET B C 1
ATOM 4275 O O . MET B 1 84 ? 9.745 -15.910 19.584 1.00 29.30 64 MET B O 1
ATOM 4289 N N . CYS B 1 85 ? 10.701 -16.194 17.572 1.00 30.95 65 CYS B N 1
ATOM 4290 C CA . CYS B 1 85 ? 10.291 -17.579 17.485 1.00 36.91 65 CYS B CA 1
ATOM 4291 C C . CYS B 1 85 ? 11.230 -18.450 18.320 1.00 46.48 65 CYS B C 1
ATOM 4292 O O . CYS B 1 85 ? 12.413 -18.579 17.993 1.00 46.97 65 CYS B O 1
ATOM 4300 N N . PRO B 1 86 ? 10.718 -19.042 19.413 1.00 43.09 66 PRO B N 1
ATOM 4301 C CA . PRO B 1 86 ? 11.595 -19.924 20.183 1.00 53.41 66 PRO B CA 1
ATOM 4302 C C . PRO B 1 86 ? 11.776 -21.263 19.478 1.00 64.41 66 PRO B C 1
ATOM 4303 O O . PRO B 1 86 ? 10.901 -21.668 18.711 1.00 64.73 66 PRO B O 1
ATOM 4314 N N . GLU B 1 87 ? 12.895 -21.935 19.727 1.00 61.90 67 GLU B N 1
ATOM 4315 C CA . GLU B 1 87 ? 13.119 -23.258 19.158 1.00 74.84 67 GLU B CA 1
ATOM 4316 C C . GLU B 1 87 ? 12.253 -24.294 19.873 1.00 81.88 67 GLU B C 1
ATOM 4317 O O . GLU B 1 87 ? 11.771 -25.238 19.249 1.00 81.09 67 GLU B O 1
ATOM 4329 N N . ARG B 1 88 ? 12.045 -24.102 21.175 1.00 62.53 68 ARG B N 1
ATOM 4330 C CA . ARG B 1 88 ? 11.200 -25.000 21.963 1.00 70.87 68 ARG B CA 1
ATOM 4331 C C . ARG B 1 88 ? 9.765 -24.485 22.042 1.00 67.99 68 ARG B C 1
ATOM 4332 O O . ARG B 1 88 ? 9.536 -23.278 21.992 1.00 68.27 68 ARG B O 1
ATOM 4353 N N . PRO B 1 89 ? 8.792 -25.403 22.177 1.00 56.91 69 PRO B N 1
ATOM 4354 C CA . PRO B 1 89 ? 7.369 -25.046 22.121 1.00 53.49 69 PRO B CA 1
ATOM 4355 C C . PRO B 1 89 ? 6.799 -24.542 23.444 1.00 51.81 69 PRO B C 1
ATOM 4356 O O . PRO B 1 89 ? 7.292 -24.926 24.506 1.00 51.47 69 PRO B O 1
ATOM 4367 N N . PHE B 1 90 ? 5.763 -23.709 23.376 1.00 70.13 70 PHE B N 1
ATOM 4368 C CA . PHE B 1 90 ? 5.019 -23.313 24.568 1.00 71.13 70 PHE B CA 1
ATOM 4369 C C . PHE B 1 90 ? 4.223 -24.500 25.087 1.00 74.91 70 PHE B C 1
ATOM 4370 O O . PHE B 1 90 ? 3.835 -25.373 24.310 1.00 74.81 70 PHE B O 1
ATOM 4387 N N . THR B 1 91 ? 3.971 -24.534 26.390 1.00 91.20 71 THR B N 1
ATOM 4388 C CA . THR B 1 91 ? 2.975 -25.454 26.921 1.00 97.93 71 THR B CA 1
ATOM 4389 C C . THR B 1 91 ? 1.609 -24.864 26.583 1.00 102.53 71 THR B C 1
ATOM 4390 O O . THR B 1 91 ? 1.479 -23.648 26.435 1.00 102.30 71 THR B O 1
ATOM 4401 N N . ALA B 1 92 ? 0.600 -25.718 26.439 1.00 99.45 72 ALA B N 1
ATOM 4402 C CA . ALA B 1 92 ? -0.722 -25.270 26.005 1.00 101.37 72 ALA B CA 1
ATOM 4403 C C . ALA B 1 92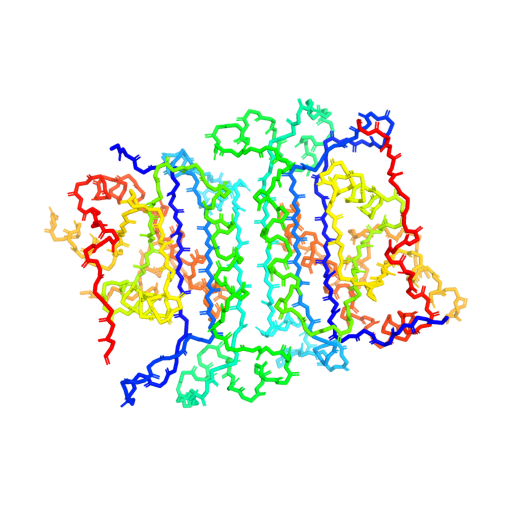 ? -1.329 -24.269 26.987 1.00 102.45 72 ALA B C 1
ATOM 4404 O O . ALA B 1 92 ? -2.151 -23.436 26.605 1.00 101.73 72 ALA B O 1
ATOM 4411 N N . LYS B 1 93 ? -0.913 -24.351 28.248 1.00 110.84 73 LYS B N 1
ATOM 4412 C CA . LYS B 1 93 ? -1.371 -23.417 29.272 1.00 110.32 73 LYS B CA 1
ATOM 4413 C C . LYS B 1 93 ? -0.752 -22.034 29.069 1.00 112.40 73 LYS B C 1
ATOM 4414 O O . LYS B 1 93 ? -1.397 -21.014 29.306 1.00 115.21 73 LYS B O 1
ATOM 4433 N N . ALA B 1 94 ? 0.499 -22.016 28.617 1.00 122.43 74 ALA B N 1
ATOM 4434 C CA . ALA B 1 94 ? 1.252 -20.779 28.432 1.00 116.95 74 ALA B CA 1
ATOM 4435 C C . ALA B 1 94 ? 1.102 -20.275 27.001 1.00 111.45 74 ALA B C 1
ATOM 4436 O O . ALA B 1 94 ? 1.708 -19.273 26.618 1.00 110.58 74 ALA B O 1
ATOM 4443 N N . SER B 1 95 ? 0.298 -20.987 26.216 1.00 83.77 75 SER B N 1
ATOM 4444 C CA . SER B 1 95 ? -0.038 -20.571 24.862 1.00 80.93 75 SER B CA 1
ATOM 4445 C C . SER B 1 95 ? -1.400 -19.885 24.868 1.00 87.28 75 SER B C 1
ATOM 4446 O O . SER B 1 95 ? -1.648 -18.968 24.086 1.00 87.82 75 SER B O 1
ATOM 4454 N N . GLU B 1 96 ? -2.277 -20.336 25.759 1.00 111.28 76 GLU B N 1
ATOM 4455 C CA . GLU B 1 96 ? -3.595 -19.732 25.915 1.00 117.63 76 GLU B CA 1
ATOM 4456 C C . GLU B 1 96 ? -3.479 -18.369 26.590 1.00 118.24 76 GLU B C 1
ATOM 4457 O O . GLU B 1 96 ? -4.173 -17.420 26.220 1.00 116.86 76 GLU B O 1
ATOM 4469 N N . ILE B 1 97 ? -2.594 -18.279 27.578 1.00 130.73 77 ILE B N 1
ATOM 4470 C CA . ILE B 1 97 ? -2.399 -17.043 28.328 1.00 130.45 77 ILE B CA 1
ATOM 4471 C C . ILE B 1 97 ? -1.698 -15.991 27.472 1.00 126.37 77 ILE B C 1
ATOM 4472 O O . ILE B 1 97 ? -2.258 -14.930 27.201 1.00 126.58 77 ILE B O 1
ATOM 4488 N N . THR B 1 98 ? -0.474 -16.293 27.048 1.00 116.22 78 THR B N 1
ATOM 4489 C CA . THR B 1 98 ? 0.329 -15.343 26.282 1.00 110.03 78 THR B CA 1
ATOM 4490 C C . THR B 1 98 ? -0.254 -15.111 24.893 1.00 105.12 78 THR B C 1
ATOM 4491 O O . THR B 1 98 ? -0.116 -14.028 24.324 1.00 103.51 78 THR B O 1
ATOM 4502 N N . GLY B 1 99 ? -0.899 -16.137 24.348 1.00 70.75 79 GLY B N 1
ATOM 4503 C CA . GLY B 1 99 ? -1.496 -16.046 23.030 1.00 66.04 79 GLY B CA 1
ATOM 4504 C C . GLY B 1 99 ? -0.490 -16.237 21.910 1.00 60.77 79 GLY B C 1
ATOM 4505 O O . GLY B 1 99 ? -0.763 -15.874 20.766 1.00 59.61 79 GLY B O 1
ATOM 4509 N N . LEU B 1 100 ? 0.672 -16.801 22.239 1.00 112.31 80 LEU B N 1
ATOM 4510 C CA . LEU B 1 100 ? 1.680 -17.134 21.235 1.00 108.16 80 LEU B CA 1
ATOM 4511 C C . LEU B 1 100 ? 1.743 -18.628 20.972 1.00 105.72 80 LEU B C 1
ATOM 4512 O O . LEU B 1 100 ? 1.362 -19.447 21.808 1.00 106.52 80 LEU B O 1
ATOM 4528 N N . SER B 1 101 ? 2.230 -18.959 19.785 1.00 54.89 81 SER B N 1
ATOM 4529 C CA . SER B 1 101 ? 2.680 -20.302 19.463 1.00 52.06 81 SER B CA 1
ATOM 4530 C C . SER B 1 101 ? 4.035 -20.144 18.787 1.00 49.88 81 SER B C 1
ATOM 4531 O O . SER B 1 101 ? 4.303 -19.106 18.172 1.00 46.04 81 SER B O 1
ATOM 4539 N N . SER B 1 102 ? 4.894 -21.150 18.912 1.00 64.01 82 SER B N 1
ATOM 4540 C CA . SER B 1 102 ? 6.202 -21.093 18.273 1.00 70.03 82 SER B CA 1
ATOM 4541 C C . SER B 1 102 ? 6.039 -21.083 16.754 1.00 77.15 82 SER B C 1
ATOM 4542 O O . SER B 1 102 ? 6.846 -20.491 16.039 1.00 77.86 82 SER B O 1
ATOM 4550 N N . GLU B 1 103 ? 4.980 -21.718 16.263 1.00 82.26 83 GLU B N 1
ATOM 4551 C CA . GLU B 1 103 ? 4.742 -21.786 14.828 1.00 83.83 83 GLU B CA 1
ATOM 4552 C C . GLU B 1 103 ? 4.261 -20.443 14.290 1.00 71.69 83 GLU B C 1
ATOM 4553 O O . GLU B 1 103 ? 4.602 -20.056 13.174 1.00 68.26 83 GLU B O 1
ATOM 4565 N N . SER B 1 104 ? 3.472 -19.735 15.093 1.00 75.71 84 SER B N 1
ATOM 4566 C CA . SER B 1 104 ? 2.908 -18.450 14.686 1.00 70.54 84 SER B CA 1
ATOM 4567 C C . SER B 1 104 ? 3.965 -17.339 14.642 1.00 61.59 84 SER B C 1
ATOM 4568 O O . SER B 1 104 ? 3.935 -16.475 13.762 1.00 57.78 84 SER B O 1
ATOM 4576 N N . LEU B 1 105 ? 4.890 -17.355 15.597 1.00 63.19 85 LEU B N 1
ATOM 4577 C CA . LEU B 1 105 ? 5.998 -16.403 15.605 1.00 61.80 85 LEU B CA 1
ATOM 4578 C C . LEU B 1 105 ? 6.852 -16.601 14.360 1.00 74.81 85 LEU B C 1
ATOM 4579 O O . LEU B 1 105 ? 7.360 -15.644 13.779 1.00 70.87 85 LEU B O 1
ATOM 4595 N N . MET B 1 106 ? 6.991 -17.860 13.958 1.00 109.29 86 MET B N 1
ATOM 4596 C CA . MET B 1 106 ? 7.697 -18.218 12.736 1.00 125.59 86 MET B CA 1
ATOM 4597 C C . MET B 1 106 ? 6.914 -17.711 11.529 1.00 137.20 86 MET B C 1
ATOM 4598 O O . MET B 1 106 ? 7.486 -17.180 10.578 1.00 137.45 86 MET B O 1
ATOM 4612 N N . HIS B 1 107 ? 5.596 -17.884 11.587 1.00 157.94 87 HIS B N 1
ATOM 4613 C CA . HIS B 1 107 ? 4.686 -17.460 10.524 1.00 166.32 87 HIS B CA 1
ATOM 4614 C C . HIS B 1 107 ? 4.794 -15.954 10.249 1.00 52.71 87 HIS B C 1
ATOM 4615 O O . HIS B 1 107 ? 4.719 -15.501 9.102 1.00 45.01 87 HIS B O 1
ATOM 4629 N N . CYS B 1 108 ? 4.984 -15.182 11.312 1.00 55.69 88 CYS B N 1
ATOM 4630 C CA . CYS B 1 108 ? 5.177 -13.746 11.182 1.00 48.78 88 CYS B CA 1
ATOM 4631 C C . CYS B 1 108 ? 6.653 -13.421 10.974 1.00 49.91 88 CYS B C 1
ATOM 4632 O O . CYS B 1 108 ? 7.067 -12.266 11.083 1.00 48.77 88 CYS B O 1
ATOM 4640 N N . GLY B 1 109 ? 7.437 -14.457 10.679 1.00 47.66 89 GLY B N 1
ATOM 4641 C CA . GLY B 1 109 ? 8.808 -14.301 10.228 1.00 48.51 89 GLY B CA 1
ATOM 4642 C C . GLY B 1 109 ? 9.739 -13.696 11.257 1.00 49.71 89 GLY B C 1
ATOM 4643 O O . GLY B 1 109 ? 10.337 -12.652 11.011 1.00 54.34 89 GLY B O 1
ATOM 4647 N N . LYS B 1 110 ? 9.864 -14.357 12.405 1.00 47.01 90 LYS B N 1
ATOM 4648 C CA . LYS B 1 110 ? 10.748 -13.898 13.470 1.00 37.24 90 LYS B CA 1
ATOM 4649 C C . LYS B 1 110 ? 11.829 -14.928 13.743 1.00 33.24 90 LYS B C 1
ATOM 4650 O O . LYS B 1 110 ? 11.536 -16.103 13.937 1.00 35.12 90 LYS B O 1
ATOM 4669 N N . ALA B 1 111 ? 13.078 -14.481 13.758 1.00 29.50 91 ALA B N 1
ATOM 4670 C CA . ALA B 1 111 ? 14.185 -15.337 14.170 1.00 32.93 91 ALA B CA 1
ATOM 4671 C C . ALA B 1 111 ? 14.184 -15.483 15.697 1.00 38.37 91 ALA B C 1
ATOM 4672 O O . ALA B 1 111 ? 13.282 -14.992 16.381 1.00 35.62 91 ALA B O 1
ATOM 4679 N N . GLY B 1 112 ? 15.198 -16.157 16.228 1.00 35.77 92 GLY B N 1
ATOM 4680 C CA . GLY B 1 112 ? 15.328 -16.321 17.662 1.00 34.85 92 GLY B CA 1
ATOM 4681 C C . GLY B 1 112 ? 16.044 -15.140 18.287 1.00 33.13 92 GLY B C 1
ATOM 4682 O O . GLY B 1 112 ? 16.343 -14.150 17.609 1.00 31.45 92 GLY B O 1
ATOM 4686 N N . PHE B 1 113 ? 16.303 -15.233 19.588 1.00 33.88 93 PHE B N 1
ATOM 4687 C CA . PHE B 1 113 ? 17.116 -14.237 20.281 1.00 34.51 93 PHE B CA 1
ATOM 4688 C C . PHE B 1 113 ? 18.526 -14.243 19.694 1.00 31.58 93 PHE B C 1
ATOM 4689 O O . PHE B 1 113 ? 19.299 -15.164 19.950 1.00 33.82 93 PHE B O 1
ATOM 4706 N N . ASN B 1 114 ? 18.852 -13.217 18.911 1.00 28.32 94 ASN B N 1
ATOM 4707 C CA . ASN B 1 114 ? 20.114 -13.175 18.180 1.00 27.08 94 ASN B CA 1
ATOM 4708 C C . ASN B 1 114 ? 20.831 -11.830 18.302 1.00 28.85 94 ASN B C 1
ATOM 4709 O O . ASN B 1 114 ? 20.444 -10.979 19.108 1.00 25.32 94 ASN B O 1
ATOM 4720 N N . GLY B 1 115 ? 21.879 -11.656 17.499 1.00 29.14 95 GLY B N 1
ATOM 4721 C CA . GLY B 1 115 ? 22.670 -10.441 17.513 1.00 29.82 95 GLY B CA 1
ATOM 4722 C C . GLY B 1 115 ? 21.846 -9.197 17.247 1.00 27.18 95 GLY B C 1
ATOM 4723 O O . GLY B 1 115 ? 22.092 -8.147 17.840 1.00 25.16 95 GLY B O 1
ATOM 4727 N N . ALA B 1 116 ? 20.869 -9.310 16.355 1.00 26.96 96 ALA B N 1
ATOM 4728 C CA . ALA B 1 116 ? 19.991 -8.180 16.046 1.00 27.82 96 ALA B CA 1
ATOM 4729 C C . ALA B 1 116 ? 19.166 -7.767 17.263 1.00 26.86 96 ALA B C 1
ATOM 4730 O O . ALA B 1 116 ? 18.944 -6.581 17.497 1.00 25.18 96 ALA B O 1
ATOM 4737 N N . VAL B 1 117 ? 18.712 -8.739 18.044 1.00 23.10 97 VAL B N 1
ATOM 4738 C CA . VAL B 1 117 ? 17.992 -8.423 19.278 1.00 21.84 97 VAL B CA 1
ATOM 4739 C C . VAL B 1 117 ? 18.913 -7.643 20.220 1.00 22.25 97 VAL B C 1
ATOM 4740 O O . VAL B 1 117 ? 18.531 -6.609 20.776 1.00 21.77 97 VAL B O 1
ATOM 4753 N N . VAL B 1 118 ? 20.134 -8.1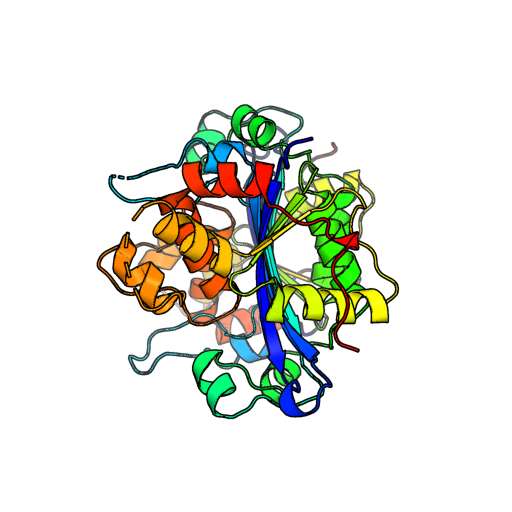36 20.372 1.00 27.06 98 VAL B N 1
ATOM 4754 C CA . VAL B 1 118 ? 21.117 -7.507 21.245 1.00 28.42 98 VAL B CA 1
ATOM 4755 C C . VAL B 1 118 ? 21.434 -6.071 20.824 1.00 25.80 98 VAL B C 1
ATOM 4756 O O . VAL B 1 118 ? 21.492 -5.180 21.672 1.00 22.94 98 VAL B O 1
ATOM 4769 N N . ARG B 1 119 ? 21.645 -5.845 19.529 1.00 22.60 99 ARG B N 1
ATOM 4770 C CA . ARG B 1 119 ? 21.932 -4.497 19.031 1.00 27.74 99 ARG B CA 1
ATOM 4771 C C . ARG B 1 119 ? 20.784 -3.533 19.295 1.00 24.60 99 ARG B C 1
ATOM 4772 O O . ARG B 1 119 ? 21.002 -2.370 19.658 1.00 25.41 99 ARG B O 1
ATOM 4793 N N . THR B 1 120 ? 19.562 -4.016 19.105 1.00 24.37 100 THR B N 1
ATOM 4794 C CA . THR B 1 120 ? 18.370 -3.216 19.352 1.00 17.31 100 THR B CA 1
ATOM 4795 C C . THR B 1 120 ? 18.248 -2.906 20.837 1.00 18.56 100 THR B C 1
ATOM 4796 O O . THR B 1 120 ? 18.004 -1.772 21.229 1.00 20.25 100 THR B O 1
ATOM 4807 N N . LEU B 1 121 ? 18.423 -3.925 21.668 1.00 19.00 101 LEU B N 1
ATOM 4808 C CA . LEU B 1 121 ? 18.293 -3.735 23.103 1.00 18.16 101 LEU B CA 1
ATOM 4809 C C . LEU B 1 121 ? 19.355 -2.760 23.616 1.00 20.26 101 LEU B C 1
ATOM 4810 O O . LEU B 1 121 ? 19.053 -1.856 24.405 1.00 21.60 101 LEU B O 1
ATOM 4826 N N . GLN B 1 122 ? 20.594 -2.919 23.157 1.00 20.02 102 GLN B N 1
ATOM 4827 C CA . GLN B 1 122 ? 21.677 -2.071 23.649 1.00 24.68 102 GLN B CA 1
ATOM 4828 C C . GLN B 1 122 ? 21.505 -0.640 23.155 1.00 25.48 102 GLN B C 1
ATOM 4829 O O . GLN B 1 122 ? 21.824 0.318 23.862 1.00 29.54 102 GLN B O 1
ATOM 4843 N N . GLY B 1 123 ? 21.003 -0.497 21.936 1.00 22.01 103 GLY B N 1
ATOM 4844 C CA . GLY B 1 123 ? 20.671 0.818 21.420 1.00 20.67 103 GLY B CA 1
ATOM 4845 C C . GLY B 1 123 ? 19.628 1.460 22.316 1.00 21.08 103 GLY B C 1
ATOM 4846 O O . GLY B 1 123 ? 19.751 2.634 22.729 1.00 21.34 103 GLY B O 1
ATOM 4850 N N . PHE B 1 124 ? 18.599 0.679 22.617 1.00 18.63 104 PHE B N 1
ATOM 4851 C CA . PHE B 1 124 ? 17.487 1.135 23.447 1.00 17.16 104 PHE B CA 1
ATOM 4852 C C . PHE B 1 124 ? 17.972 1.599 24.823 1.00 17.82 104 PHE B C 1
ATOM 4853 O O . PHE B 1 124 ? 17.576 2.659 25.312 1.00 19.40 104 PHE B O 1
ATOM 4870 N N . LEU B 1 125 ? 18.846 0.814 25.439 1.00 18.58 105 LEU B N 1
ATOM 4871 C CA . LEU B 1 125 ? 19.334 1.148 26.772 1.00 19.35 105 LEU B CA 1
ATOM 4872 C C . LEU B 1 125 ? 20.270 2.355 26.731 1.00 24.25 105 LEU B C 1
ATOM 4873 O O . LEU B 1 125 ? 20.329 3.133 27.683 1.00 22.95 105 LEU B O 1
ATOM 4889 N N . SER B 1 126 ? 20.992 2.535 25.630 1.00 25.84 106 SER B N 1
ATOM 4890 C CA . SER B 1 126 ? 21.889 3.679 25.527 1.00 31.32 106 SER B CA 1
ATOM 4891 C C . SER B 1 126 ? 21.092 4.986 25.387 1.00 27.35 106 SER B C 1
ATOM 4892 O O . SER B 1 126 ? 21.609 6.058 25.684 1.00 27.28 106 SER B O 1
ATOM 4900 N N . ARG B 1 127 ? 19.831 4.883 24.975 1.00 25.19 107 ARG B N 1
ATOM 4901 C CA . ARG B 1 127 ? 18.943 6.043 24.881 1.00 22.37 107 ARG B CA 1
ATOM 4902 C C . ARG B 1 127 ? 18.461 6.537 26.247 1.00 24.05 107 ARG B C 1
ATOM 4903 O O . ARG B 1 127 ? 17.853 7.602 26.354 1.00 28.68 107 ARG B O 1
ATOM 4924 N N . GLN B 1 128 ? 18.730 5.759 27.287 1.00 19.25 108 GLN B N 1
ATOM 4925 C CA . GLN B 1 128 ? 18.294 6.104 28.627 1.00 22.61 108 GLN B CA 1
ATOM 4926 C C . GLN B 1 128 ? 19.411 6.760 29.414 1.00 26.85 108 GLN B C 1
ATOM 4927 O O . GLN B 1 128 ? 20.569 6.345 29.334 1.00 30.02 108 GLN B O 1
ATOM 4941 N N . GLU B 1 129 ? 19.064 7.787 30.174 1.00 26.66 109 GLU B N 1
ATOM 4942 C CA . GLU B 1 129 ? 20.010 8.372 31.112 1.00 27.59 109 GLU B CA 1
ATOM 4943 C C . GLU B 1 129 ? 20.351 7.354 32.190 1.00 26.94 109 GLU B C 1
ATOM 4944 O O . GLU B 1 129 ? 19.458 6.869 32.880 1.00 29.34 109 GLU B O 1
ATOM 4956 N N . GLY B 1 130 ? 21.636 7.038 32.332 1.00 26.30 110 GLY B N 1
ATOM 4957 C CA . GLY B 1 130 ? 22.097 6.092 33.338 1.00 29.36 110 GLY B CA 1
ATOM 4958 C C . GLY B 1 130 ? 22.322 6.743 34.696 1.00 36.21 110 GLY B C 1
ATOM 4959 O O . GLY B 1 130 ? 22.367 7.968 34.795 1.00 41.78 110 GLY B O 1
ATOM 4963 N N . PRO B 1 131 ? 22.469 5.929 35.756 1.00 31.65 111 PRO B N 1
ATOM 4964 C CA . PRO B 1 131 ? 22.409 4.462 35.742 1.00 27.28 111 PRO B CA 1
ATOM 4965 C C . PRO B 1 131 ? 20.992 3.926 35.569 1.00 26.65 111 PRO B C 1
ATOM 4966 O O . PRO B 1 131 ? 20.014 4.582 35.945 1.00 26.13 111 PRO B O 1
ATOM 4977 N N . ILE B 1 132 ? 20.903 2.727 35.004 1.00 25.86 112 ILE B N 1
ATOM 4978 C CA . ILE B 1 132 ? 19.634 2.067 34.739 1.00 23.02 112 ILE B CA 1
ATOM 4979 C C . ILE B 1 132 ? 19.276 1.097 35.860 1.00 22.87 112 ILE B C 1
ATOM 4980 O O . ILE B 1 132 ? 20.135 0.364 36.351 1.00 23.64 112 ILE B O 1
ATOM 4996 N N . CYS B 1 133 ? 18.010 1.107 36.267 1.00 24.64 113 CYS B N 1
ATOM 4997 C CA . CYS B 1 133 ? 17.487 0.059 37.144 1.00 30.56 113 CYS B CA 1
ATOM 4998 C C . CYS B 1 133 ? 16.466 -0.777 36.388 1.00 24.83 113 CYS B C 1
ATOM 4999 O O . CYS B 1 133 ? 15.405 -0.284 36.012 1.00 23.75 113 CYS B O 1
ATOM 5007 N N . LEU B 1 134 ? 16.794 -2.039 36.158 1.00 25.50 114 LEU B N 1
ATOM 5008 C CA . LEU B 1 134 ? 15.846 -2.958 35.556 1.00 19.79 114 LEU B CA 1
ATOM 5009 C C . LEU B 1 134 ? 14.826 -3.370 36.602 1.00 21.80 114 LEU B C 1
ATOM 5010 O O . LEU B 1 134 ? 15.185 -3.671 37.746 1.00 26.37 114 LEU B O 1
ATOM 5026 N N . VAL B 1 135 ? 13.553 -3.354 36.219 1.00 20.78 115 VAL B N 1
ATOM 5027 C CA . VAL B 1 135 ? 12.469 -3.730 37.119 1.00 22.57 115 VAL B CA 1
ATOM 5028 C C . VAL B 1 135 ? 11.621 -4.846 36.501 1.00 21.09 115 VAL B C 1
ATOM 5029 O O . VAL B 1 135 ? 11.107 -4.715 35.388 1.00 17.91 115 VAL B O 1
ATOM 5042 N N . ALA B 1 136 ? 11.490 -5.950 37.227 1.00 22.79 116 ALA B N 1
ATOM 5043 C CA . ALA B 1 136 ? 10.683 -7.071 36.767 1.00 22.41 116 ALA B CA 1
ATOM 5044 C C . ALA B 1 136 ? 10.030 -7.802 37.941 1.00 26.68 116 ALA B C 1
ATOM 5045 O O . ALA B 1 136 ? 10.647 -7.993 38.988 1.00 28.80 116 ALA B O 1
ATOM 5052 N N . HIS B 1 137 ? 8.774 -8.194 37.760 1.00 24.64 117 HIS B N 1
ATOM 5053 C CA . HIS B 1 137 ? 8.043 -8.897 38.789 1.00 25.34 117 HIS B CA 1
ATOM 5054 C C . HIS B 1 137 ? 8.443 -10.368 38.724 1.00 26.03 117 HIS B C 1
ATOM 5055 O O . HIS B 1 137 ? 8.329 -10.997 37.673 1.00 23.04 117 HIS B O 1
ATOM 5069 N N . ASN B 1 138 ? 8.927 -10.880 39.850 1.00 28.18 118 ASN B N 1
ATOM 5070 C CA . ASN B 1 138 ? 9.562 -12.202 39.936 1.00 32.19 118 ASN B CA 1
ATOM 5071 C C . ASN B 1 138 ? 10.842 -12.251 39.110 1.00 30.06 118 ASN B C 1
ATOM 5072 O O . ASN B 1 138 ? 11.225 -13.304 38.604 1.00 35.19 118 ASN B O 1
ATOM 5083 N N . GLY B 1 139 ? 11.499 -11.103 38.982 1.00 26.38 119 GLY B N 1
ATOM 5084 C CA . GLY B 1 139 ? 12.713 -10.983 38.195 1.00 24.26 119 GLY B CA 1
ATOM 5085 C C . GLY B 1 139 ? 13.886 -11.859 38.614 1.00 23.46 119 GLY B C 1
ATOM 5086 O O . GLY B 1 139 ? 14.601 -12.383 37.763 1.00 25.29 119 GLY B O 1
ATOM 5090 N N . PHE B 1 140 ? 14.107 -12.020 39.918 1.00 24.09 120 PHE B N 1
ATOM 5091 C CA . PHE B 1 140 ? 15.259 -12.787 40.389 1.00 26.27 120 PHE B CA 1
ATOM 5092 C C . PHE B 1 140 ? 15.155 -14.273 40.053 1.00 26.27 120 PHE B C 1
ATOM 5093 O O . PHE B 1 140 ? 16.169 -14.969 39.948 1.00 28.11 120 PHE B O 1
ATOM 5110 N N . ASP B 1 141 ? 13.932 -14.762 39.892 1.00 26.47 121 ASP B N 1
ATOM 5111 C CA . ASP B 1 141 ? 13.710 -16.197 39.688 1.00 33.12 121 ASP B CA 1
ATOM 5112 C C . ASP B 1 141 ? 13.443 -16.563 38.235 1.00 34.57 121 ASP B C 1
ATOM 5113 O O . ASP B 1 141 ? 13.457 -17.744 37.884 1.00 36.71 121 ASP B O 1
ATOM 5122 N N . TYR B 1 142 ? 13.201 -15.557 37.397 1.00 33.62 122 TYR B N 1
ATOM 5123 C CA . TYR B 1 142 ? 12.763 -15.802 36.029 1.00 33.29 122 TYR B CA 1
ATOM 5124 C C . TYR B 1 142 ? 13.405 -14.828 35.045 1.00 28.90 122 TYR B C 1
ATOM 5125 O O . TYR B 1 142 ? 14.371 -15.180 34.362 1.00 29.89 122 TYR B O 1
ATOM 5143 N N . ASP B 1 143 ? 12.893 -13.600 34.993 1.00 28.08 123 ASP B N 1
ATOM 5144 C CA . ASP B 1 143 ? 13.284 -12.650 33.950 1.00 26.54 123 ASP B CA 1
ATOM 5145 C C . ASP B 1 143 ? 14.786 -12.374 33.910 1.00 25.17 123 ASP B C 1
ATOM 5146 O O . ASP B 1 143 ? 15.397 -12.460 32.846 1.00 23.21 123 ASP B O 1
ATOM 5155 N N . PHE B 1 144 ? 15.385 -12.052 35.059 1.00 26.59 124 PHE B N 1
ATOM 5156 C CA . PHE B 1 144 ? 16.780 -11.612 35.075 1.00 27.14 124 PHE B CA 1
ATOM 5157 C C . PHE B 1 144 ? 17.753 -12.746 34.747 1.00 27.26 124 PHE B C 1
ATOM 5158 O O . PHE B 1 144 ? 18.630 -12.568 33.909 1.00 25.79 124 PHE B O 1
ATOM 5175 N N . PRO B 1 145 ? 17.614 -13.912 35.403 1.00 31.08 125 PRO B N 1
ATOM 5176 C CA . PRO B 1 145 ? 18.573 -14.949 35.016 1.00 30.37 125 PRO B CA 1
ATOM 5177 C C . PRO B 1 145 ? 18.367 -15.408 33.574 1.00 31.09 125 PRO B C 1
ATOM 5178 O O . PRO B 1 145 ? 19.324 -15.796 32.906 1.00 34.70 125 PRO B O 1
ATOM 5189 N N . LEU B 1 146 ? 17.132 -15.348 33.096 1.00 29.73 126 LEU B N 1
ATOM 5190 C CA . LEU B 1 146 ? 16.852 -15.732 31.722 1.00 34.10 126 LEU B CA 1
ATOM 5191 C C . LEU B 1 146 ? 17.466 -14.729 30.744 1.00 30.01 126 LEU B C 1
ATOM 5192 O O . LEU B 1 146 ? 18.115 -15.119 29.771 1.00 26.51 126 LEU B O 1
ATOM 5208 N N . LEU B 1 147 ? 17.273 -13.440 31.010 1.00 24.96 127 LEU B N 1
ATOM 5209 C CA . LEU B 1 147 ? 17.890 -12.405 30.187 1.00 22.61 127 LEU B CA 1
ATOM 5210 C C . LEU B 1 147 ? 19.395 -12.582 30.226 1.00 23.27 127 LEU B C 1
ATOM 5211 O O . LEU B 1 147 ? 20.071 -12.470 29.205 1.00 24.02 127 LEU B O 1
ATOM 5227 N N . CYS B 1 148 ? 19.918 -12.887 31.410 1.00 24.13 128 CYS B N 1
ATOM 5228 C CA . CYS B 1 148 ? 21.357 -13.049 31.586 1.00 28.12 128 CYS B CA 1
ATOM 5229 C C . CYS B 1 148 ? 21.899 -14.207 30.750 1.00 27.35 128 CYS B C 1
ATOM 5230 O O . CYS B 1 148 ? 22.961 -14.099 30.143 1.00 29.56 128 CYS B O 1
ATOM 5238 N N . THR B 1 149 ? 21.170 -15.316 30.720 1.00 24.65 129 THR B N 1
ATOM 5239 C CA . THR B 1 149 ? 21.583 -16.477 29.929 1.00 29.27 129 THR B CA 1
ATOM 5240 C C . THR B 1 149 ? 21.638 -16.177 28.424 1.00 31.10 129 THR B C 1
ATOM 5241 O O . THR B 1 149 ? 22.557 -16.614 27.730 1.00 33.01 129 THR B O 1
ATOM 5252 N N . GLU B 1 150 ? 20.654 -15.446 27.917 1.00 34.20 130 GLU B N 1
ATOM 5253 C CA . GLU B 1 150 ? 20.601 -15.152 26.490 1.00 31.92 130 GLU B CA 1
ATOM 5254 C C . GLU B 1 150 ? 21.735 -14.206 26.102 1.00 33.17 130 GLU B C 1
ATOM 5255 O O . GLU B 1 150 ? 22.381 -14.402 25.075 1.00 36.61 130 GLU B O 1
ATOM 5267 N N . LEU B 1 151 ? 21.984 -13.193 26.933 1.00 29.86 131 LEU B N 1
ATOM 5268 C CA . LEU B 1 151 ? 23.048 -12.233 26.665 1.00 30.37 131 LEU B CA 1
ATOM 5269 C C . LEU B 1 151 ? 24.429 -12.870 26.739 1.00 35.45 131 LEU B C 1
ATOM 5270 O O . LEU B 1 151 ? 25.279 -12.617 25.885 1.00 38.89 131 LEU B O 1
ATOM 5286 N N . GLN B 1 152 ? 24.663 -13.692 27.757 1.00 38.10 132 GLN B N 1
ATOM 5287 C CA . GLN B 1 152 ? 25.966 -14.322 27.916 1.00 35.86 132 GLN B CA 1
ATOM 5288 C C . GLN B 1 152 ? 26.217 -15.309 26.783 1.00 35.30 132 GLN B C 1
ATOM 5289 O O . GLN B 1 152 ? 27.356 -15.516 26.371 1.00 35.30 132 GLN B O 1
ATOM 5303 N N . ARG B 1 153 ? 25.148 -15.911 26.279 1.00 35.45 133 ARG B N 1
ATOM 5304 C CA . ARG B 1 153 ? 25.246 -16.810 25.132 1.00 40.56 133 ARG B CA 1
ATOM 5305 C C . ARG B 1 153 ? 25.812 -16.061 23.929 1.00 40.97 133 ARG B C 1
ATOM 5306 O O . ARG B 1 153 ? 26.529 -16.634 23.109 1.00 42.67 133 ARG B O 1
ATOM 5327 N N . LEU B 1 154 ? 25.497 -14.772 23.856 1.00 38.02 134 LEU B N 1
ATOM 5328 C CA . LEU B 1 154 ? 25.927 -13.915 22.758 1.00 35.17 134 LEU B CA 1
ATOM 5329 C C . LEU B 1 154 ? 27.073 -12.998 23.177 1.00 36.98 134 LEU B C 1
ATOM 5330 O O . LEU B 1 154 ? 27.415 -12.060 22.457 1.00 35.26 134 LEU B O 1
ATOM 5346 N N . GLY B 1 155 ? 27.656 -13.269 24.344 1.00 40.36 135 GLY B N 1
ATOM 5347 C CA . GLY B 1 155 ? 28.773 -12.490 24.851 1.00 39.94 135 GLY B CA 1
ATOM 5348 C C . GLY B 1 155 ? 28.435 -11.027 25.065 1.00 42.19 135 GLY B C 1
ATOM 5349 O O . GLY B 1 155 ? 29.312 -10.166 24.987 1.00 47.07 135 GLY B O 1
ATOM 5353 N N . ALA B 1 156 ? 27.164 -10.746 25.341 1.00 38.04 136 ALA B N 1
ATOM 5354 C CA . ALA B 1 156 ? 26.681 -9.372 25.438 1.00 34.57 136 ALA B CA 1
ATOM 5355 C C . ALA B 1 156 ? 26.574 -8.890 26.886 1.00 40.00 136 ALA B C 1
ATOM 5356 O O . ALA B 1 156 ? 26.095 -9.615 27.762 1.00 44.86 136 ALA B O 1
ATOM 5363 N N . HIS B 1 157 ? 27.007 -7.652 27.115 1.00 36.01 137 HIS B N 1
ATOM 5364 C CA . HIS B 1 157 ? 27.014 -7.055 28.443 1.00 37.52 137 HIS B CA 1
ATOM 5365 C C . HIS B 1 157 ? 26.177 -5.782 28.498 1.00 38.19 137 HIS B C 1
ATOM 5366 O O . HIS B 1 157 ? 26.118 -5.020 27.532 1.00 38.33 137 HIS B O 1
ATOM 5380 N N . LEU B 1 158 ? 25.519 -5.572 29.634 1.00 35.54 138 LEU B N 1
ATOM 5381 C CA . LEU B 1 158 ? 24.851 -4.313 29.917 1.00 32.44 138 LEU B CA 1
ATOM 5382 C C . LEU B 1 158 ? 25.854 -3.381 30.579 1.00 32.80 138 LEU B C 1
ATOM 5383 O O . LEU B 1 158 ? 26.912 -3.832 31.013 1.00 35.79 138 LEU B O 1
ATOM 5399 N N . PRO B 1 159 ? 25.539 -2.080 30.643 1.00 36.90 139 PRO B N 1
ATOM 5400 C CA . PRO B 1 159 ? 26.405 -1.133 31.355 1.00 41.32 139 PRO B CA 1
ATOM 5401 C C . PRO B 1 159 ? 26.737 -1.624 32.761 1.00 41.23 139 PRO B C 1
ATOM 5402 O O . PRO B 1 159 ? 25.839 -2.058 33.485 1.00 38.43 139 PRO B O 1
ATOM 5413 N N . GLN B 1 160 ? 28.011 -1.557 33.137 1.00 41.31 140 GLN B N 1
ATOM 5414 C CA . GLN B 1 160 ? 28.463 -2.171 34.383 1.00 48.04 140 GLN B CA 1
ATOM 5415 C C . GLN B 1 160 ? 27.900 -1.486 35.631 1.00 43.02 140 GLN B C 1
ATOM 5416 O O . GLN B 1 160 ? 28.045 -2.000 36.740 1.00 43.82 140 GLN B O 1
ATOM 5430 N N . ASP B 1 161 ? 27.247 -0.342 35.450 1.00 42.60 141 ASP B N 1
ATOM 5431 C CA . ASP B 1 161 ? 26.605 0.351 36.566 1.00 42.72 141 ASP B CA 1
ATOM 5432 C C . ASP B 1 161 ? 25.112 0.022 36.659 1.00 40.73 141 ASP B C 1
ATOM 5433 O O . ASP B 1 161 ? 24.392 0.584 37.484 1.00 42.09 141 ASP B O 1
ATOM 5442 N N . THR B 1 162 ? 24.645 -0.885 35.809 1.00 35.79 142 THR B N 1
ATOM 5443 C CA . THR B 1 162 ? 23.246 -1.271 35.822 1.00 27.70 142 THR B CA 1
ATOM 5444 C C . THR B 1 162 ? 22.927 -2.042 37.091 1.00 27.68 142 THR B C 1
ATOM 5445 O O . THR B 1 162 ? 23.726 -2.857 37.559 1.00 28.07 142 THR B O 1
ATOM 5456 N N . VAL B 1 163 ? 21.763 -1.757 37.662 1.00 27.49 143 VAL B N 1
ATOM 5457 C CA . VAL B 1 163 ? 21.264 -2.512 38.803 1.00 30.21 143 VAL B CA 1
ATOM 5458 C C . VAL B 1 163 ? 19.878 -3.045 38.486 1.00 29.97 143 VAL B C 1
ATOM 5459 O O . VAL B 1 163 ? 19.305 -2.717 37.436 1.00 28.06 143 VAL B O 1
ATOM 5472 N N . CYS B 1 164 ? 19.334 -3.861 39.383 1.00 25.01 144 CYS B N 1
ATOM 5473 C CA . CYS B 1 164 ? 17.983 -4.352 39.190 1.00 23.36 144 CYS B CA 1
ATOM 5474 C C . CYS B 1 164 ? 17.190 -4.579 40.463 1.00 23.01 144 CYS B C 1
ATOM 5475 O O . CYS B 1 164 ? 17.728 -4.737 41.574 1.00 24.18 144 CYS B O 1
ATOM 5483 N N . LEU B 1 165 ? 15.885 -4.630 40.251 1.00 30.33 145 LEU B N 1
ATOM 5484 C CA . LEU B 1 165 ? 14.895 -4.583 41.302 1.00 32.58 145 LEU B CA 1
ATOM 5485 C C . LEU B 1 165 ? 13.792 -5.589 41.000 1.00 27.75 145 LEU B C 1
ATOM 5486 O O . LEU B 1 165 ? 13.228 -5.577 39.912 1.00 26.69 145 LEU B O 1
ATOM 5502 N N . ASP B 1 166 ? 13.507 -6.474 41.948 1.00 25.17 146 ASP B N 1
ATOM 5503 C CA . ASP B 1 166 ? 12.399 -7.416 41.807 1.00 24.87 146 ASP B CA 1
ATOM 5504 C C . ASP B 1 166 ? 11.258 -6.944 42.690 1.00 26.75 146 ASP B C 1
ATOM 5505 O O . ASP B 1 166 ? 11.387 -6.883 43.912 1.00 28.15 146 ASP B O 1
ATOM 5514 N N . THR B 1 167 ? 10.134 -6.616 42.072 1.00 24.91 147 THR B N 1
ATOM 5515 C CA . THR B 1 167 ? 9.028 -6.022 42.798 1.00 29.38 147 THR B CA 1
ATOM 5516 C C . THR B 1 167 ? 8.307 -7.027 43.696 1.00 32.19 147 THR B C 1
ATOM 5517 O O . THR B 1 167 ? 7.593 -6.632 44.617 1.00 32.57 147 THR B O 1
ATOM 5528 N N . LEU B 1 168 ? 8.513 -8.320 43.456 1.00 35.32 148 LEU B N 1
ATOM 5529 C CA . LEU B 1 168 ? 7.807 -9.335 44.231 1.00 31.50 148 LEU B CA 1
ATOM 5530 C C . LEU B 1 168 ? 8.286 -9.352 45.690 1.00 28.07 148 LEU B C 1
ATOM 5531 O O . LEU B 1 168 ? 7.475 -9.166 46.593 1.00 30.91 148 LEU B O 1
ATOM 5547 N N . PRO B 1 169 ? 9.594 -9.560 45.936 1.00 28.81 149 PRO B N 1
ATOM 5548 C CA . PRO B 1 169 ? 10.077 -9.460 47.317 1.00 34.77 149 PRO B CA 1
ATOM 5549 C C . PRO B 1 169 ? 9.970 -8.038 47.880 1.00 33.68 149 PRO B C 1
ATOM 5550 O O . PRO B 1 169 ? 9.800 -7.877 49.083 1.00 31.36 149 PRO B O 1
ATOM 5561 N N . ALA B 1 170 ? 10.060 -7.025 47.020 1.00 35.95 150 ALA B N 1
ATOM 5562 C CA . ALA B 1 170 ? 9.932 -5.643 47.474 1.00 33.98 150 ALA B CA 1
ATOM 5563 C C . ALA B 1 170 ? 8.562 -5.406 48.093 1.00 33.69 150 ALA B C 1
ATOM 5564 O O . ALA B 1 170 ? 8.465 -4.878 49.192 1.00 36.68 150 ALA B O 1
ATOM 5571 N N . LEU B 1 171 ? 7.506 -5.803 47.388 1.00 30.68 151 LEU B N 1
ATOM 5572 C CA . LEU B 1 171 ? 6.146 -5.553 47.857 1.00 32.67 151 LEU B CA 1
ATOM 5573 C C . LEU B 1 171 ? 5.809 -6.437 49.057 1.00 40.12 151 LEU B C 1
ATOM 5574 O O . LEU B 1 171 ? 5.076 -6.019 49.956 1.00 42.72 151 LEU B O 1
ATOM 5590 N N . ARG B 1 172 ? 6.344 -7.655 49.072 1.00 36.80 152 ARG B N 1
ATOM 5591 C CA . ARG B 1 172 ? 6.209 -8.522 50.243 1.00 40.97 152 ARG B CA 1
ATOM 5592 C C . ARG B 1 172 ? 6.931 -7.888 51.416 1.00 39.95 152 ARG B C 1
ATOM 5593 O O . ARG B 1 172 ? 6.376 -7.747 52.510 1.00 41.89 152 ARG B O 1
ATOM 5614 N N . GLY B 1 173 ? 8.186 -7.520 51.176 1.00 36.02 153 GLY B N 1
ATOM 5615 C CA . GLY B 1 173 ? 9.022 -6.911 52.190 1.00 38.12 153 GLY B CA 1
ATOM 5616 C C . GLY B 1 173 ? 8.387 -5.670 52.779 1.00 44.21 153 GLY B C 1
ATOM 5617 O O . GLY B 1 173 ? 8.423 -5.464 53.991 1.00 52.23 153 GLY B O 1
ATOM 5621 N N . LEU B 1 174 ? 7.799 -4.842 51.920 1.00 45.67 154 LEU B N 1
ATOM 5622 C CA . LEU B 1 174 ? 7.171 -3.604 52.364 1.00 45.52 154 LEU B CA 1
ATOM 5623 C C . LEU B 1 174 ? 5.943 -3.871 53.220 1.00 49.41 154 LEU B C 1
ATOM 5624 O O . LEU B 1 174 ? 5.704 -3.173 54.206 1.00 53.93 154 LEU B O 1
ATOM 5640 N N . ASP B 1 175 ? 5.158 -4.872 52.833 1.00 51.10 155 ASP B N 1
ATOM 5641 C CA . ASP B 1 175 ? 3.933 -5.202 53.552 1.00 50.10 155 ASP B CA 1
ATOM 5642 C C . ASP B 1 175 ? 4.252 -5.797 54.919 1.00 50.25 155 ASP B C 1
ATOM 5643 O O . ASP B 1 175 ? 3.500 -5.618 55.875 1.00 51.98 155 ASP B O 1
ATOM 5652 N N . ARG B 1 176 ? 5.377 -6.496 55.005 1.00 45.62 156 ARG B N 1
ATOM 5653 C CA . ARG B 1 176 ? 5.824 -7.075 56.266 1.00 49.76 156 ARG B CA 1
ATOM 5654 C C . ARG B 1 176 ? 6.316 -5.996 57.223 1.00 50.94 156 ARG B C 1
ATOM 5655 O O . ARG B 1 176 ? 6.211 -6.137 58.441 1.00 45.87 156 ARG B O 1
ATOM 5676 N N . ALA B 1 177 ? 6.843 -4.908 56.671 1.00 62.95 157 ALA B N 1
ATOM 5677 C CA . ALA B 1 177 ? 7.330 -3.803 57.492 1.00 73.05 157 ALA B CA 1
ATOM 5678 C C . ALA B 1 177 ? 6.188 -3.105 58.232 1.00 85.46 157 ALA B C 1
ATOM 5679 O O . ALA B 1 177 ? 6.429 -2.241 59.073 1.00 87.58 157 ALA B O 1
ATOM 5686 N N . HIS B 1 178 ? 4.953 -3.480 57.907 1.00 106.45 158 HIS B N 1
ATOM 5687 C CA . HIS B 1 178 ? 3.775 -2.983 58.611 1.00 113.88 158 HIS B CA 1
ATOM 5688 C C . HIS B 1 178 ? 3.154 -4.081 59.469 1.00 111.46 158 HIS B C 1
ATOM 5689 O O . HIS B 1 178 ? 2.611 -5.057 58.952 1.00 107.84 158 HIS B O 1
ATOM 5703 N N . LYS B 1 188 ? -1.388 -13.365 51.668 1.00 62.08 168 LYS B N 1
ATOM 5704 C CA . LYS B 1 188 ? -1.873 -12.697 50.466 1.00 59.97 168 LYS B CA 1
ATOM 5705 C C . LYS B 1 188 ? -1.192 -13.220 49.214 1.00 5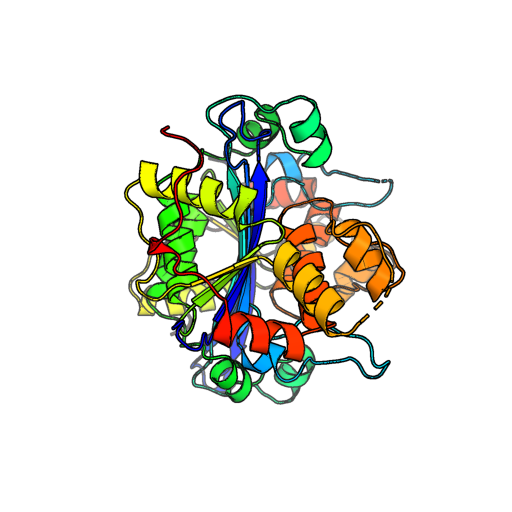7.25 168 LYS B C 1
ATOM 5706 O O . LYS B 1 188 ? -0.112 -13.800 49.277 1.00 59.07 168 LYS B O 1
ATOM 5725 N N . SER B 1 189 ? -1.834 -12.992 48.074 1.00 47.72 169 SER B N 1
ATOM 5726 C CA . SER B 1 189 ? -1.234 -13.282 46.782 1.00 48.39 169 SER B CA 1
ATOM 5727 C C . SER B 1 189 ? -0.445 -12.072 46.320 1.00 51.12 169 SER B C 1
ATOM 5728 O O . SER B 1 189 ? -0.850 -10.935 46.549 1.00 53.87 169 SER B O 1
ATOM 5736 N N . TYR B 1 190 ? 0.683 -12.321 45.668 1.00 52.52 170 TYR B N 1
ATOM 5737 C CA . TYR B 1 190 ? 1.542 -11.246 45.180 1.00 46.58 170 TYR B CA 1
ATOM 5738 C C . TYR B 1 190 ? 1.773 -11.393 43.685 1.00 46.40 170 TYR B C 1
ATOM 5739 O O . TYR B 1 190 ? 2.839 -11.078 43.161 1.00 45.21 170 TYR B O 1
ATOM 5757 N N . SER B 1 191 ? 0.738 -11.871 43.005 1.00 49.43 171 SER B N 1
ATOM 5758 C CA . SER B 1 191 ? 0.726 -11.928 41.556 1.00 50.54 171 SER B CA 1
ATOM 5759 C C . SER B 1 191 ? 0.306 -10.572 41.021 1.00 49.55 171 SER B C 1
ATOM 5760 O O . SER B 1 191 ? -0.310 -9.784 41.742 1.00 51.72 171 SER B O 1
ATOM 5768 N N . LEU B 1 192 ? 0.643 -10.301 39.764 1.00 52.05 172 LEU B N 1
ATOM 5769 C CA . LEU B 1 192 ? 0.229 -9.064 39.112 1.00 49.61 172 LEU B CA 1
ATOM 5770 C C . LEU B 1 192 ? -1.278 -8.920 39.141 1.00 47.12 172 LEU B C 1
ATOM 5771 O O . LEU B 1 192 ? -1.799 -7.866 39.499 1.00 49.41 172 LEU B O 1
ATOM 5787 N N . ALA B 1 193 ? -1.971 -9.985 38.747 1.00 43.11 173 ALA B N 1
ATOM 5788 C CA . ALA B 1 193 ? -3.428 -10.004 38.749 1.00 40.42 173 ALA B CA 1
ATOM 5789 C C . ALA B 1 193 ? -3.958 -9.583 40.110 1.00 43.98 173 ALA B C 1
ATOM 5790 O O . ALA B 1 193 ? -4.768 -8.660 40.211 1.00 47.70 173 ALA B O 1
ATOM 5792 N N . SER B 1 194 ? -3.480 -10.250 41.156 1.00 42.55 174 SER B N 1
ATOM 5793 C CA . SER B 1 194 ? -3.966 -10.004 42.507 1.00 48.48 174 SER B CA 1
ATOM 5794 C C . SER B 1 194 ? -3.571 -8.620 43.013 1.00 47.71 174 SER B C 1
ATOM 5795 O O . SER B 1 194 ? -4.400 -7.899 43.569 1.00 49.74 174 SER B O 1
ATOM 5803 N N . LEU B 1 195 ? -2.305 -8.257 42.828 1.00 45.25 175 LEU B N 1
ATOM 5804 C CA . LEU B 1 195 ? -1.811 -6.950 43.247 1.00 45.05 175 LEU B CA 1
ATOM 5805 C C . LEU B 1 195 ? -2.605 -5.832 42.582 1.00 49.17 175 LEU B C 1
ATOM 5806 O O . LEU B 1 195 ? -2.999 -4.861 43.223 1.00 50.83 175 LEU B O 1
ATOM 5822 N N . PHE B 1 19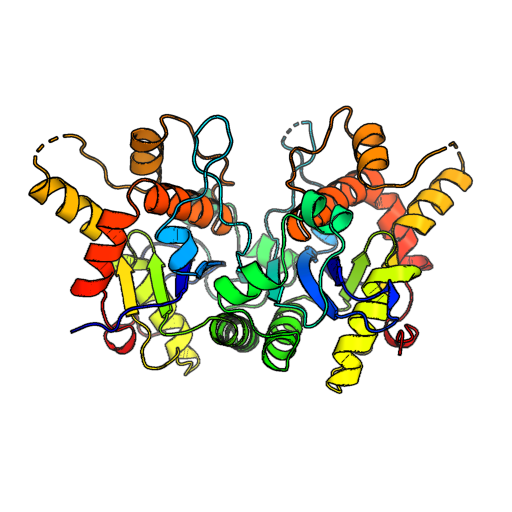6 ? -2.830 -5.984 41.284 1.00 48.70 176 PHE B N 1
ATOM 5823 C CA . PHE B 1 196 ? -3.533 -4.976 40.506 1.00 52.80 176 PHE B CA 1
ATOM 5824 C C . PHE B 1 196 ? -4.971 -4.794 41.008 1.00 57.64 176 PHE B C 1
ATOM 5825 O O . PHE B 1 196 ? -5.458 -3.667 41.129 1.00 56.53 176 PHE B O 1
ATOM 5842 N N . HIS B 1 197 ? -5.644 -5.900 41.311 1.00 62.67 177 HIS B N 1
ATOM 5843 C CA . HIS B 1 197 ? -7.006 -5.832 41.826 1.00 72.28 177 HIS B CA 1
ATOM 5844 C C . H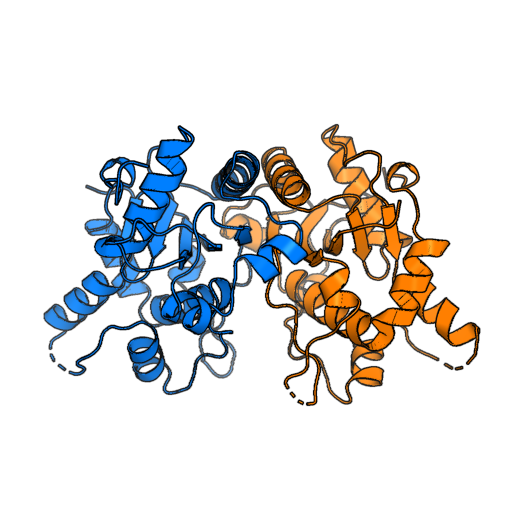IS B 1 197 ? -7.052 -5.173 43.203 1.00 73.98 177 HIS B C 1
ATOM 5845 O O . HIS B 1 197 ? -8.009 -4.471 43.529 1.00 78.21 177 HIS B O 1
ATOM 5859 N N . ARG B 1 198 ? -6.014 -5.395 44.005 1.00 57.54 178 ARG B N 1
ATOM 5860 C CA . ARG B 1 198 ? -5.984 -4.884 45.372 1.00 56.29 178 ARG B CA 1
ATOM 5861 C C . ARG B 1 198 ? -5.642 -3.395 45.453 1.00 54.68 178 ARG B C 1
ATOM 5862 O O . ARG B 1 198 ? -5.916 -2.753 46.469 1.00 52.35 178 ARG B O 1
ATOM 5883 N N . TYR B 1 199 ? -5.045 -2.850 44.394 1.00 53.76 179 TYR B N 1
ATOM 5884 C CA . TYR B 1 199 ? -4.623 -1.450 44.393 1.00 55.50 179 TYR B CA 1
ATOM 5885 C C . TYR B 1 199 ? -5.565 -0.565 43.578 1.00 59.91 179 TYR B C 1
ATOM 5886 O O . TYR B 1 199 ? -5.660 0.632 43.843 1.00 61.45 179 TYR B O 1
ATOM 5904 N N . PHE B 1 200 ? -6.261 -1.150 42.602 1.00 75.57 180 PHE B N 1
ATOM 5905 C CA . PHE B 1 200 ? -7.046 -0.363 41.646 1.00 78.06 180 PHE B CA 1
ATOM 5906 C C . PHE B 1 200 ? -8.500 -0.802 41.495 1.00 86.16 180 PHE B C 1
ATOM 5907 O O . PHE B 1 200 ? -9.157 -0.429 40.524 1.00 86.73 180 PHE B O 1
ATOM 5924 N N . GLN B 1 201 ? -8.995 -1.606 42.432 1.00 89.09 181 GLN B N 1
ATOM 5925 C CA . GLN B 1 201 ? -10.415 -1.967 42.484 1.00 99.83 181 GLN B CA 1
ATOM 5926 C C . GLN B 1 201 ? -10.874 -2.897 41.352 1.00 102.52 181 GLN B C 1
ATOM 5927 O O . GLN B 1 201 ? -11.798 -3.689 41.543 1.00 103.56 181 GLN B O 1
ATOM 5941 N N . ALA B 1 202 ? -10.234 -2.809 40.187 1.00 82.72 182 ALA B N 1
ATOM 5942 C CA . ALA B 1 202 ? -10.721 -3.486 38.986 1.00 83.23 182 ALA B CA 1
ATOM 5943 C C . ALA B 1 202 ? -9.683 -4.430 38.389 1.00 82.24 182 ALA B C 1
ATOM 5944 O O . ALA B 1 202 ? -8.560 -4.532 38.882 1.00 81.46 182 ALA B O 1
ATOM 5951 N N . GLU B 1 203 ? -10.080 -5.116 37.322 1.00 89.48 183 GLU B N 1
ATOM 5952 C CA . GLU B 1 203 ? -9.198 -6.029 36.608 1.00 91.14 183 GLU B CA 1
ATOM 5953 C C . GLU B 1 203 ? -8.457 -5.273 35.511 1.00 90.46 183 GLU B C 1
ATOM 5954 O O . GLU B 1 203 ? -9.017 -4.360 34.904 1.00 89.09 183 GLU B O 1
ATOM 5966 N N . PRO B 1 204 ? -7.198 -5.650 35.244 1.00 78.77 184 PRO B N 1
ATOM 5967 C CA . PRO B 1 204 ? -6.463 -4.953 34.187 1.00 82.32 184 PRO B CA 1
ATOM 5968 C C . PRO B 1 204 ? -6.973 -5.319 32.799 1.00 89.11 184 PRO B C 1
ATOM 5969 O O . PRO B 1 204 ? -6.962 -6.493 32.431 1.00 90.18 184 PRO B O 1
ATOM 5980 N N . SER B 1 205 ? -7.416 -4.320 32.042 1.00 122.74 185 SER B N 1
ATOM 5981 C CA . SER B 1 205 ? -7.838 -4.533 30.663 1.00 128.50 185 SER B CA 1
ATOM 5982 C C . SER B 1 205 ? -6.624 -4.706 29.753 1.00 129.12 185 SER B C 1
ATOM 5983 O O . SER B 1 205 ? -6.763 -4.853 28.538 1.00 127.44 185 SER B O 1
ATOM 5991 N N . ALA B 1 206 ? -5.434 -4.679 30.347 1.00 110.74 186 ALA B N 1
ATOM 5992 C CA . ALA B 1 206 ? -4.201 -4.926 29.615 1.00 109.28 186 ALA B CA 1
ATOM 5993 C C . ALA B 1 206 ? -4.172 -6.362 29.107 1.00 103.84 186 ALA B C 1
ATOM 5994 O O . ALA B 1 206 ? -4.348 -7.303 29.880 1.00 105.67 186 ALA B O 1
ATOM 6001 N N . ALA B 1 207 ? -3.959 -6.517 27.803 1.00 98.40 187 ALA B N 1
ATOM 6002 C CA . ALA B 1 207 ? -3.855 -7.833 27.180 1.00 92.01 187 ALA B CA 1
ATOM 6003 C C . ALA B 1 207 ? -2.799 -8.671 27.888 1.00 88.81 187 ALA B C 1
ATOM 6004 O O . ALA B 1 207 ? -1.829 -8.130 28.413 1.00 90.83 187 ALA B O 1
ATOM 6011 N N . HIS B 1 208 ? -2.983 -9.986 27.917 1.00 99.80 188 HIS B N 1
ATOM 6012 C CA . HIS B 1 208 ? -1.993 -10.850 28.547 1.00 92.18 188 HIS B CA 1
ATOM 6013 C C . HIS B 1 208 ? -0.846 -11.102 27.575 1.00 72.35 188 HIS B C 1
ATOM 6014 O O . HIS B 1 208 ? -0.861 -12.035 26.772 1.00 70.60 188 HIS B O 1
ATOM 6028 N N . SER B 1 209 ? 0.142 -10.223 27.663 1.00 57.73 189 SER B N 1
ATOM 6029 C CA . SER B 1 209 ? 1.334 -10.270 26.839 1.00 42.70 189 SER B CA 1
ATOM 6030 C C . SER B 1 209 ? 2.463 -9.708 27.676 1.00 33.96 189 SER B C 1
ATOM 6031 O O . SER B 1 209 ? 2.223 -9.210 28.771 1.00 34.61 189 SER B O 1
ATOM 6039 N N . ALA B 1 210 ? 3.685 -9.769 27.166 1.00 32.71 190 ALA B N 1
ATOM 6040 C CA . ALA B 1 210 ? 4.798 -9.126 27.837 1.00 30.54 190 ALA B CA 1
ATOM 6041 C C . ALA B 1 210 ? 4.495 -7.636 28.005 1.00 30.02 190 ALA B C 1
ATOM 6042 O O . ALA B 1 210 ? 4.553 -7.097 29.117 1.00 27.14 190 ALA B O 1
ATOM 6049 N N . GLU B 1 211 ? 4.144 -6.978 26.905 1.00 29.17 191 GLU B N 1
ATOM 6050 C CA . GLU B 1 211 ? 3.857 -5.549 26.943 1.00 30.32 191 GLU B CA 1
ATOM 6051 C C . GLU B 1 211 ? 2.741 -5.234 27.927 1.00 30.41 191 GLU B C 1
ATOM 6052 O O . GLU B 1 211 ? 2.832 -4.284 28.706 1.00 26.47 191 GLU B O 1
ATOM 6064 N N . GLY B 1 212 ? 1.680 -6.031 27.888 1.00 32.79 192 GLY B N 1
ATOM 6065 C CA . GLY B 1 212 ? 0.563 -5.833 28.786 1.00 31.61 192 GLY B CA 1
ATOM 6066 C C . GLY B 1 212 ? 0.992 -5.981 30.233 1.00 30.63 192 GLY B C 1
ATOM 6067 O O . GLY B 1 212 ? 0.607 -5.175 31.083 1.00 29.29 192 GLY B O 1
ATOM 6071 N N . ASP B 1 213 ? 1.803 -7.001 30.501 1.00 32.74 193 ASP B N 1
ATOM 6072 C CA . ASP B 1 213 ? 2.300 -7.264 31.851 1.00 34.47 193 ASP B CA 1
ATOM 6073 C C . ASP B 1 213 ? 3.183 -6.126 32.371 1.00 28.01 193 ASP B C 1
ATOM 6074 O O . ASP B 1 213 ? 3.161 -5.811 33.558 1.00 24.63 193 ASP B O 1
ATOM 6083 N N . VAL B 1 214 ? 3.962 -5.507 31.493 1.00 25.06 194 VAL B N 1
ATOM 6084 C CA . VAL B 1 214 ? 4.794 -4.391 31.922 1.00 24.25 194 VAL B CA 1
ATOM 6085 C C . VAL B 1 214 ? 3.923 -3.168 32.205 1.00 25.14 194 VAL B C 1
ATOM 6086 O O . VAL B 1 214 ? 4.142 -2.460 33.186 1.00 21.83 194 VAL B O 1
ATOM 6099 N N . HIS B 1 215 ? 2.930 -2.932 31.352 1.00 28.30 195 HIS B N 1
ATOM 6100 C CA . HIS B 1 215 ? 1.947 -1.876 31.595 1.00 29.67 195 HIS B CA 1
ATOM 6101 C C . HIS B 1 215 ? 1.357 -2.012 32.995 1.00 29.27 195 HIS B C 1
ATOM 6102 O O . HIS B 1 215 ? 1.366 -1.059 33.775 1.00 30.42 195 HIS B O 1
ATOM 6116 N N . THR B 1 216 ? 0.858 -3.205 33.305 1.00 28.06 196 THR B N 1
ATOM 6117 C CA . THR B 1 216 ? 0.249 -3.477 34.597 1.00 33.57 196 THR B CA 1
ATOM 6118 C C . THR B 1 216 ? 1.256 -3.278 35.728 1.00 27.48 196 THR B C 1
ATOM 6119 O O . THR B 1 216 ? 0.909 -2.735 36.771 1.00 25.98 196 THR B O 1
ATOM 6130 N N . LEU B 1 217 ? 2.502 -3.703 35.507 1.00 31.30 197 LEU B N 1
ATOM 6131 C CA . LEU B 1 217 ? 3.557 -3.577 36.518 1.00 30.99 197 LEU B CA 1
ATOM 6132 C C . LEU B 1 217 ? 3.896 -2.125 36.803 1.00 28.66 197 LEU B C 1
ATOM 6133 O O . LEU B 1 217 ? 4.050 -1.731 37.956 1.00 29.53 197 LEU B O 1
ATOM 6149 N N . LEU B 1 218 ? 4.024 -1.328 35.745 1.00 23.64 198 LEU B N 1
ATOM 6150 C CA . LEU B 1 218 ? 4.332 0.088 35.904 1.00 23.41 198 LEU B CA 1
ATOM 6151 C C . LEU B 1 218 ? 3.254 0.790 36.743 1.00 23.20 198 LEU B C 1
ATOM 6152 O O . LEU B 1 218 ? 3.572 1.609 37.599 1.00 25.62 198 LEU B O 1
ATOM 6168 N N . LEU B 1 219 ? 1.987 0.463 36.509 1.00 24.89 199 LEU B N 1
ATOM 6169 C CA . LEU B 1 219 ? 0.900 1.068 37.274 1.00 25.77 199 LEU B CA 1
ATOM 6170 C C . LEU B 1 219 ? 0.990 0.675 38.747 1.00 29.54 199 LEU B C 1
ATOM 6171 O O . LEU B 1 219 ? 0.884 1.523 39.635 1.00 31.31 199 LEU B O 1
ATOM 6187 N N . ILE B 1 220 ? 1.189 -0.614 39.000 1.00 29.05 200 ILE B N 1
ATOM 6188 C CA . ILE B 1 220 ? 1.407 -1.101 40.359 1.00 32.04 200 ILE B CA 1
ATOM 6189 C C . ILE B 1 220 ? 2.583 -0.359 41.011 1.00 30.07 200 ILE B C 1
ATOM 6190 O O . ILE B 1 220 ? 2.471 0.122 42.132 1.00 31.00 200 ILE B O 1
ATOM 6206 N N . PHE B 1 221 ? 3.698 -0.244 40.299 1.00 28.07 201 PHE B N 1
ATOM 6207 C CA . PHE B 1 221 ? 4.852 0.490 40.821 1.00 29.09 201 PHE B CA 1
ATOM 6208 C C . PHE B 1 221 ? 4.475 1.936 41.138 1.00 32.13 201 PHE B C 1
ATOM 6209 O O . PHE B 1 221 ? 4.794 2.449 42.210 1.00 31.51 201 PHE B O 1
ATOM 6226 N N . LEU B 1 222 ? 3.792 2.592 40.205 1.00 37.13 202 LEU B N 1
ATOM 6227 C CA . LEU B 1 222 ? 3.376 3.974 40.416 1.00 39.61 202 LEU B CA 1
ATOM 6228 C C . LEU B 1 222 ? 2.525 4.104 41.681 1.00 40.73 202 LEU B C 1
ATOM 6229 O O . LEU B 1 222 ? 2.701 5.039 42.456 1.00 40.21 202 LEU B O 1
ATOM 6245 N N . HIS B 1 223 ? 1.627 3.148 41.897 1.00 41.95 203 HIS B N 1
ATOM 6246 C CA . HIS B 1 223 ? 0.736 3.175 43.059 1.00 44.09 203 HIS B CA 1
ATOM 6247 C C . HIS B 1 223 ? 1.473 3.134 44.399 1.00 41.50 203 HIS B C 1
ATOM 6248 O O . HIS B 1 223 ? 0.937 3.578 45.412 1.00 42.91 203 HIS B O 1
ATOM 6262 N N . ARG B 1 224 ? 2.692 2.599 44.406 1.00 42.73 204 ARG B N 1
ATOM 6263 C CA . ARG B 1 224 ? 3.502 2.529 45.627 1.00 51.71 204 ARG B CA 1
ATOM 6264 C C . ARG B 1 224 ? 4.903 3.104 45.390 1.00 32.89 204 ARG B C 1
ATOM 6265 O O . ARG B 1 224 ? 5.875 2.665 46.004 1.00 32.11 204 ARG B O 1
ATOM 6286 N N . ALA B 1 225 ? 4.989 4.106 44.518 1.00 31.90 205 ALA B N 1
ATOM 6287 C CA . ALA B 1 225 ? 6.267 4.584 43.992 1.00 29.24 205 ALA B CA 1
ATOM 6288 C C . ALA B 1 225 ? 7.259 5.133 45.029 1.00 40.01 205 ALA B C 1
ATOM 6289 O O . ALA B 1 225 ? 8.453 4.843 44.947 1.00 43.25 205 ALA B O 1
ATOM 6296 N N . PRO B 1 226 ? 6.793 5.935 46.002 1.00 40.76 206 PRO B N 1
ATOM 6297 C CA . PRO B 1 226 ? 7.782 6.424 46.974 1.00 42.60 206 PRO B CA 1
ATOM 6298 C C . PRO B 1 226 ? 8.442 5.290 47.771 1.00 42.44 206 PRO B C 1
ATOM 6299 O O . PRO B 1 226 ? 9.652 5.320 48.009 1.00 39.90 206 PRO B O 1
ATOM 6310 N N . GLU B 1 227 ? 7.646 4.303 48.167 1.00 43.78 207 GLU B N 1
ATOM 6311 C CA . GLU B 1 227 ? 8.166 3.124 48.864 1.00 43.98 207 GLU B CA 1
ATOM 6312 C C . GLU B 1 227 ? 9.158 2.339 48.003 1.00 39.34 207 GLU B C 1
ATOM 6313 O O . GLU B 1 227 ? 10.226 1.944 48.465 1.00 41.87 207 GLU B 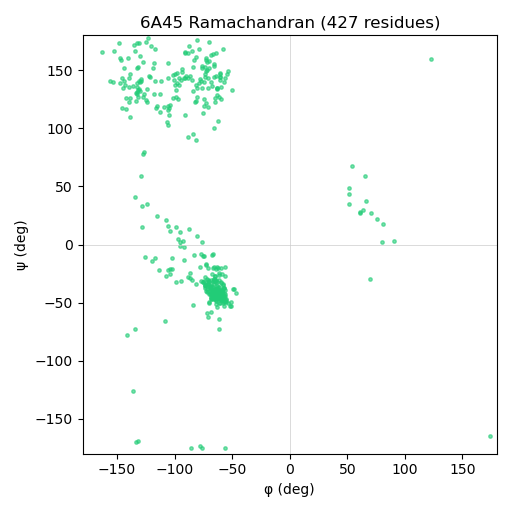O 1
ATOM 6325 N N . LEU B 1 228 ? 8.797 2.112 46.746 1.00 36.16 208 LEU B N 1
ATOM 6326 C CA . LEU B 1 228 ? 9.614 1.284 45.866 1.00 32.63 208 LEU B CA 1
ATOM 6327 C C . LEU B 1 228 ? 10.875 2.010 45.416 1.00 35.54 208 LEU B C 1
ATOM 6328 O O . LEU B 1 228 ? 11.927 1.393 45.266 1.00 34.36 208 LEU B O 1
ATOM 6344 N N . LEU B 1 229 ? 10.781 3.322 45.217 1.00 38.26 209 LEU B N 1
ATOM 6345 C CA . LEU B 1 229 ? 11.969 4.106 44.905 1.00 41.27 209 LEU B CA 1
ATOM 6346 C C . LEU B 1 229 ? 12.943 4.016 46.072 1.00 40.72 209 LEU B C 1
ATOM 6347 O O . LEU B 1 229 ? 14.158 3.914 45.890 1.00 37.73 209 LEU B O 1
ATOM 6363 N N . ALA B 1 230 ? 12.390 4.047 47.278 1.00 42.02 210 ALA B N 1
ATOM 6364 C CA . ALA B 1 230 ? 13.186 3.909 48.482 1.00 43.13 210 ALA B CA 1
ATOM 6365 C C . ALA B 1 230 ? 13.771 2.504 48.538 1.00 41.61 210 ALA B C 1
ATOM 6366 O O . ALA B 1 230 ? 14.948 2.325 48.853 1.00 40.87 210 ALA B O 1
ATOM 6373 N N . TRP B 1 231 ? 12.956 1.509 48.209 1.00 37.18 211 TRP B N 1
ATOM 6374 C CA . TRP B 1 231 ? 13.448 0.139 48.180 1.00 37.98 211 TRP B CA 1
ATOM 6375 C C . TRP B 1 231 ? 14.595 0.030 47.186 1.00 33.93 211 TRP B C 1
ATOM 6376 O O . TRP B 1 231 ? 15.627 -0.556 47.487 1.00 33.78 211 TRP B O 1
ATOM 6397 N N . ALA B 1 232 ? 14.418 0.617 46.008 1.00 37.04 212 ALA B N 1
ATOM 6398 C CA . ALA B 1 232 ? 15.434 0.554 44.966 1.00 36.26 212 ALA B CA 1
ATOM 6399 C C . ALA B 1 232 ? 16.773 1.111 45.440 1.00 40.56 212 ALA B C 1
ATOM 6400 O O . ALA B 1 232 ? 17.818 0.488 45.241 1.00 43.86 212 ALA B O 1
ATOM 6407 N N . ASP B 1 233 ? 16.742 2.288 46.059 1.00 41.21 213 ASP B N 1
ATOM 6408 C CA . ASP B 1 233 ? 17.965 2.930 46.539 1.00 43.19 213 ASP B CA 1
ATOM 6409 C C . ASP B 1 233 ? 18.742 2.052 47.520 1.00 45.63 213 ASP B C 1
ATOM 6410 O O . ASP B 1 233 ? 19.974 2.076 47.542 1.00 45.16 213 ASP B O 1
ATOM 6419 N N . GLU B 1 234 ? 18.022 1.278 48.325 1.00 42.89 214 GLU B N 1
ATOM 6420 C CA . GLU B 1 234 ? 18.645 0.509 49.403 1.00 47.27 214 GLU B CA 1
ATOM 6421 C C . GLU B 1 234 ? 18.816 -0.983 49.096 1.00 48.78 214 GLU B C 1
ATOM 6422 O O . GLU B 1 234 ? 19.652 -1.646 49.707 1.00 52.02 214 GLU B O 1
ATOM 6434 N N . GLN B 1 235 ? 18.041 -1.506 48.150 1.00 46.72 215 GLN B N 1
ATOM 6435 C CA . GLN B 1 235 ? 17.958 -2.953 47.945 1.00 44.92 215 GLN B CA 1
ATOM 6436 C C . GLN B 1 235 ? 18.262 -3.412 46.515 1.00 44.09 215 GLN B C 1
ATOM 6437 O O . GLN B 1 235 ? 18.406 -4.612 46.280 1.00 46.06 215 GLN B O 1
ATOM 6451 N N . ALA B 1 236 ? 18.353 -2.479 45.566 1.00 43.52 216 ALA B N 1
ATOM 6452 C CA . ALA B 1 236 ? 18.610 -2.838 44.167 1.00 41.01 216 ALA B CA 1
ATOM 6453 C C . ALA B 1 236 ? 19.933 -3.585 44.025 1.00 40.01 216 ALA B C 1
ATOM 6454 O O . ALA B 1 236 ? 20.950 -3.203 44.616 1.00 41.09 216 ALA B O 1
ATOM 6461 N N . ARG B 1 237 ? 19.900 -4.657 43.240 1.00 34.97 217 ARG B N 1
ATOM 6462 C CA . ARG B 1 237 ? 21.033 -5.557 43.092 1.00 35.00 217 ARG B CA 1
ATOM 6463 C C . ARG B 1 237 ? 21.836 -5.190 41.857 1.00 33.83 217 ARG B C 1
ATOM 6464 O O . ARG B 1 237 ? 21.263 -4.789 40.843 1.00 31.85 217 ARG B O 1
ATOM 6485 N N . SER B 1 238 ? 23.157 -5.319 41.938 1.00 31.55 218 SER B N 1
ATOM 6486 C CA . SER B 1 238 ? 23.999 -5.104 40.770 1.00 31.44 218 SER B CA 1
ATOM 6487 C C . SER B 1 238 ? 23.665 -6.149 39.707 1.00 33.66 218 SER B C 1
ATOM 6488 O O . SER B 1 238 ? 23.534 -7.335 40.016 1.00 34.11 218 SER B O 1
ATOM 6496 N N . TRP B 1 239 ? 23.507 -5.709 38.462 1.00 32.88 219 TRP B N 1
ATOM 6497 C CA . TRP B 1 239 ? 23.253 -6.637 37.364 1.00 30.25 219 TRP B CA 1
ATOM 6498 C C . TRP B 1 239 ? 24.397 -7.652 37.229 1.00 44.35 219 TRP B C 1
ATOM 6499 O O . TRP B 1 239 ? 24.181 -8.806 36.859 1.00 42.62 219 TRP B O 1
ATOM 6520 N N . ALA B 1 240 ? 25.612 -7.218 37.542 1.00 41.28 220 ALA B N 1
ATOM 6521 C CA . ALA B 1 240 ? 26.775 -8.088 37.456 1.00 49.41 220 ALA B CA 1
ATOM 6522 C C . ALA B 1 240 ? 26.686 -9.258 38.441 1.00 52.08 220 ALA B C 1
ATOM 6523 O O . ALA B 1 240 ? 27.350 -10.274 38.252 1.00 53.79 220 ALA B O 1
ATOM 6530 N N . HIS B 1 241 ? 25.870 -9.115 39.484 1.00 54.29 221 HIS B N 1
ATOM 6531 C CA . HIS B 1 241 ? 25.655 -10.201 40.446 1.00 55.54 221 HIS B CA 1
ATOM 6532 C C . HIS B 1 241 ? 24.776 -11.306 39.860 1.00 44.44 221 HIS B C 1
ATOM 6533 O O . HIS B 1 241 ? 24.875 -12.464 40.258 1.00 42.66 221 HIS B O 1
ATOM 6547 N N . ILE B 1 242 ? 23.908 -10.936 38.926 1.00 42.37 222 ILE B N 1
ATOM 6548 C CA . ILE B 1 242 ? 22.935 -11.865 38.360 1.00 35.60 222 ILE B CA 1
ATOM 6549 C C . ILE B 1 242 ? 23.623 -13.025 37.654 1.00 38.41 222 ILE B C 1
ATOM 6550 O O . ILE B 1 242 ? 24.476 -12.817 36.795 1.00 38.49 222 ILE B O 1
ATOM 6566 N N . GLU B 1 243 ? 23.242 -14.245 38.026 1.00 35.30 223 GLU B N 1
ATOM 6567 C CA . GLU B 1 243 ? 23.816 -15.445 37.432 1.00 38.65 223 GLU B CA 1
ATOM 6568 C C . GLU B 1 243 ? 22.879 -16.035 36.386 1.00 39.19 223 GLU B C 1
ATOM 6569 O O . GLU B 1 243 ? 21.662 -16.044 36.576 1.00 36.26 223 GLU B O 1
ATOM 6581 N N . PRO B 1 244 ? 23.442 -16.539 35.276 1.00 41.42 224 PRO B N 1
ATOM 6582 C CA . PRO B 1 244 ? 22.625 -17.169 34.236 1.00 47.02 224 PRO B CA 1
ATOM 6583 C C . PRO B 1 244 ? 22.002 -18.485 34.690 1.00 56.85 224 PRO B C 1
ATOM 6584 O O . PRO B 1 244 ? 22.438 -19.061 35.686 1.00 57.92 224 PRO B O 1
ATOM 6595 N N . MET B 1 245 ? 20.987 -18.943 33.968 1.00 68.26 225 MET B N 1
ATOM 6596 C CA . MET B 1 245 ? 20.457 -20.286 34.152 1.00 80.04 225 MET B CA 1
ATOM 6597 C C . MET B 1 245 ? 21.546 -21.298 33.851 1.00 93.04 225 MET B C 1
ATOM 6598 O O . MET B 1 245 ? 22.100 -21.920 34.753 1.00 96.31 225 MET B O 1
ATOM 6612 N N . TYR B 1 246 ? 21.852 -21.433 32.565 1.00 102.97 226 TYR B N 1
ATOM 6613 C CA . TYR B 1 246 ? 22.837 -22.390 32.080 1.00 114.62 226 TYR B CA 1
ATOM 6614 C C . TYR B 1 246 ? 22.565 -23.797 32.604 1.00 119.34 226 TYR B C 1
ATOM 6615 O O . TYR B 1 246 ? 22.449 -24.746 31.829 1.00 121.74 226 TYR B O 1
#

CATH classification: 3.30.420.10

Sequence (431 aa):
EPPRAETFVFLDLEATGLPNMDPEIAEISLFAVHRSSLENPERDDSGSLVLPRVLDKLTLCMCPERPFTAKASEITGLSSESLMHCGKAGFNGAVVRTLQGFLSRQEGPICLVAHNGFDYDFPLLCTELQRLGAHLPQDTVCLDTLPALRGLDRAHSGRKSYSLASLFHRYFQAEPSAAHSAEGDVHTLLLIFLHRAPELLAWADEQARSWAHIEPMYVPPRAETFVFLDLEATGLPNMDPEIAEISLFAVHRSSLENPERDGSLVLPRVLDKLTLCMCPERPFTAKASEITGLSSESLMHCGKAGFNGAVVRTLQGFLSRQEGPICLVAHNGFDYDFPLLCTELQRLGAHLPQDTVCLDTLPALRGLDRAHKSYSLASLFHRYFQAEPSAAHSAEGDVHTLLLIFLHRAPELLAWADEQARSWAHIEPMY

InterPro domains:
  IPR012337 Ribonuclease H-like superfamily [SSF53098] (3-227)
  IPR013520 Ribonuclease H-like domain [SM00479] (9-210)
  IPR036397 Ribonuclease H superfamily [G3DSA:3.30.420.10] (7-222)
  IPR040393 Three-prime repair exonuclease 1/2 [PTHR13058] (6-228)

Organism: Mus musculus (NCBI:txid10090)

Radius of gyration: 21.34 Å; Cα contacts (8 Å, |Δi|>4): 873; chains: 2; bounding box: 47×55×69 Å

Nearest PDB structures (foldseek):
  6a45-assembly1_A  TM=1.005E+00  e=7.964E-47  Mus musculus
  6a47-assembly1_A  TM=9.819E-01  e=7.525E-44  Mus musculus
  6a47-assembly2_B  TM=9.915E-01  e=2.112E-42  Mus musculus
  6a4b-assembly1_B  TM=9.919E-01  e=8.016E-42  Mus musculus
  6a4b-assembly3_F  TM=9.807E-01  e=2.115E-41  Mus musculus